Protein AF-A0A924DCI3-F1 (afdb_monomer)

Solvent-accessible surface area (backbone atoms only — not comparable to full-atom values): 33498 Å² total; per-residue (Å²): 133,86,84,86,83,83,83,83,88,76,88,78,80,83,80,89,73,92,71,81,88,69,87,74,74,76,64,47,74,64,38,63,69,27,63,47,66,72,31,78,42,44,47,69,41,64,34,31,31,53,33,67,40,56,60,89,86,23,34,40,35,36,27,51,72,88,39,81,74,51,72,48,68,64,70,87,66,67,90,47,62,33,75,47,77,46,46,42,59,84,75,65,59,71,73,43,82,44,43,44,34,43,37,34,32,30,62,50,95,73,81,85,78,80,93,88,71,88,57,62,38,85,72,49,68,28,74,35,41,29,30,36,53,42,63,48,88,87,61,80,67,60,44,70,57,44,52,54,84,54,65,47,27,35,39,32,31,42,36,44,33,40,33,28,38,37,20,81,64,27,73,48,74,92,45,69,57,68,39,76,62,38,36,39,43,34,30,37,35,43,32,28,71,40,69,40,81,93,77,45,40,28,39,32,39,21,25,48,72,44,44,34,36,37,47,89,88,43,76,49,74,56,54,78,86,72,43,46,60,55,32,38,34,32,28,32,43,36,40,46,76,79,47,78,52,63,53,70,59,85,38,62,67,45,26,61,48,32,38,89,68,69,55,60,81,86,54,70,76,42,60,94,58,69,46,35,68,68,41,68,53,74,47,73,66,44,74,48,88,51,50,22,48,56,82,94,69,42,53,64,40,67,34,46,33,31,32,70,40,39,30,57,52,96,92,31,61,18,43,33,32,43,32,38,44,72,51,77,47,100,56,67,42,35,52,69,87,29,52,28,36,80,22,35,39,40,39,41,36,42,35,28,34,18,70,88,63,15,37,78,42,34,37,42,35,39,40,36,42,37,28,33,28,65,52,85,57,88,84,58,73,68,94,82,70,83,92,71,91,76,79,88,80,74,86,79,79,90,74,88,82,85,81,86,88,82,86,89,84,81,89,79,84,85,79,82,83,88,89,80,84,83,85,86,86,83,90,80,92,86,84,89,83,89,84,91,84,86,90,88,82,88,82,87,89,81,86,91,82,84,85,87,80,87,81,84,85,90,76,88,89,79,87,89,85,88,83,87,85,82,90,82,87,83,86,87,82,81,87,83,90,82,87,84,84,86,88,84,86,88,86,88,82,90,85,85,89,78,93,74,94,74,84,83,75,82,75,78,77,76,73,77,74,83,70,61,77,31,47,38,25,39,39,39,38,36,42,36,34,57,76,46,79,50,69,116

Foldseek 3Di:
DDDDDDDDDDDDDDDPDDDDDDPPPPQPAFEFPPPAAAAEDEFKGKTWTQLSNADPVKWKWKDKQNHTDDIGRADPPNPGTGIDIDGCPVVVPDFFKIKIKIWMWDFDPPPPDDDDDRDTDTDDMYMHIYGYAFADPPDDQKAQQWADDDAQKKFKKKKKKWKWWQQCQWPQPPPNHIHTAKMKIWMKIWHFHDDDPVVQKTKIKIATQWIWMQHPNDIDTDDSVLGFDIKIFIAGRQGDTPDIDGDPPNCQVQLLQQHPDDRDDRRHGGDPDMDGAFDKDKDWQDFDSGRNDPSVQTDGDIKIKHQHHWGADPNATWTKMKIWDWDWRPDWGDHRNWTFPRWTKTKIKIWTARRVNSDGFKIKIKIKIKGWTLDRDPPNPPPADDDDDDDPPDPDDDDDDDDDDDDDDDDDDDDDDDDDDDDDDDDDDDDDDDDDDDDDDYDDDDDDDDDDDDDDDDDDDDDDDDDDDDDDDDDDDDDDDDDDDDDDDDDDDDDDDDDDDDDDPPPSPPPPDPSDIIMIMMMMIMMMGTDDMDGD

Mean predicted aligned error: 17.13 Å

Secondary structure (DSSP, 8-state):
-----PPPP-----------------PPP----BSPTTEEE-SEEEEEE-GGGS-TT-EEEEEETTEEEEEEPPPS--SS-EEEEEETTTTTPPSEEEEEEEEEEEE-TT--S-SS---EEEEEEEEEEEEE--B-SSS-SEE-------TTEEEEEEEEEEEEE-GGGS--TT--SPEEEEEEEEEEEEEEEEEETTTTEEEEEEEEEEEEEEETTEEEEPPTTTSPPPEEEEE-TT--EEEEEE--TT-HHHHHTT----SS--PPPPPSS-EETT-EEEEEEEE---TTS-GGGPPEEEEEEEEEEEEEETTEEEEEEEEEEEEE-SS-EEETTEEEEEEEEEEEEEEEEETTTTEEEEEEEEEEEEEEE-SPPTT---TT------------------------------------------------------------------PPP---PPP---------------PPP--------------------------------------S-EEEEEEEEEEEEEEEEEE-

Nearest PDB structures (foldseek):
  3vd3-assembly1_D  TM=2.307E-01  e=1.086E-01  Escherichia coli

pLDDT: mean 74.39, std 24.89, range [31.12, 98.44]

Sequence (536 aa):
MRFQNPLPLSCCVVVVSMIAGGASFAQAPFTIQRPRDSATVREKVTIQIPRSSIRPGGFVAFYIDDKFVVAVPPSEDTTKPFVYLWDTKGIGVSEGEHTLRAMLYEPSTGAKGGSGSDFVSESAVSEVKVIVKNKITDGPRSLLLRYRYYEGQNLTYTRNARTVIVGGESKTGPALSDTEINSVRSSLLLGIEDTHPATDVTLVRNKLVSLSLLTGGQEVIYDKSQLSKSMYQELDSRGKVLYEIGGTTGLQEFMQQGLAINNTLELPLLPTTPVSIGQTWRTQAERLDIPGVPPALQPRITMESKFEGLEWEGNYKTAKVRQTYSGDLPKEVLYSGMNITTPKLKFERILYIGYETGRLVKTVRTLTVAGQTIDPVPGDNAAGAGASGGGGTGYGNAGNQMGGGGRPGGRGNRGYAPPGGGNNGGGRRGGPPSGYGPPAGGGGGGRQGGPPSGYGPPGGYSPPGGGGGGRQGGPPSGYGPPGGYAPPGASGVSGAGGRGNRGGYGGGGGGSVDTGPRSVTVKATTETFITGVSRR

Radius of gyration: 37.9 Å; Cα contacts (8 Å, |Δi|>4): 975; chains: 1; bounding box: 126×107×112 Å

Structure (mmCIF, N/CA/C/O backbone):
data_AF-A0A924DCI3-F1
#
_entry.id   AF-A0A924DCI3-F1
#
loop_
_atom_site.group_PDB
_atom_site.id
_atom_site.type_symbol
_atom_site.label_atom_id
_atom_site.label_alt_id
_atom_site.label_comp_id
_atom_site.label_asym_id
_atom_site.label_entity_id
_atom_site.label_seq_id
_atom_site.pdbx_PDB_ins_code
_atom_site.Cartn_x
_atom_site.Cartn_y
_atom_site.Cartn_z
_atom_site.occupancy
_atom_site.B_iso_or_equiv
_atom_site.auth_seq_id
_atom_site.auth_comp_id
_atom_site.auth_asym_id
_atom_site.auth_atom_id
_atom_site.pdbx_PDB_model_num
ATOM 1 N N . MET A 1 1 ? -70.301 2.867 25.623 1.00 40.28 1 MET A N 1
ATOM 2 C CA . MET A 1 1 ? -69.163 1.984 25.962 1.00 40.28 1 MET A CA 1
ATOM 3 C C . MET A 1 1 ? -67.930 2.891 25.970 1.00 40.28 1 MET A C 1
ATOM 5 O O . MET A 1 1 ? -67.567 3.350 24.904 1.00 40.28 1 MET A O 1
ATOM 9 N N . ARG A 1 2 ? -67.358 3.389 27.078 1.00 36.94 2 ARG A N 1
ATOM 10 C CA . ARG A 1 2 ? -67.233 2.868 28.457 1.00 36.94 2 ARG A CA 1
ATOM 11 C C . ARG A 1 2 ? -66.703 1.435 28.488 1.00 36.94 2 ARG A C 1
ATOM 13 O O . ARG A 1 2 ? -67.503 0.523 28.344 1.00 36.94 2 ARG A O 1
ATOM 20 N N . PHE A 1 3 ? -65.393 1.288 28.692 1.00 38.22 3 PHE A N 1
ATOM 21 C CA . PHE A 1 3 ? -64.841 0.923 30.004 1.00 38.22 3 PHE A CA 1
ATOM 22 C C . PHE A 1 3 ? -63.538 1.700 30.261 1.00 38.22 3 PHE A C 1
ATOM 24 O O . PHE A 1 3 ? -62.675 1.776 29.393 1.00 38.22 3 PHE A O 1
ATOM 31 N N . GLN A 1 4 ? -63.431 2.313 31.441 1.00 40.41 4 GLN A N 1
ATOM 32 C CA . GLN A 1 4 ? -62.168 2.783 32.014 1.00 40.41 4 GLN A CA 1
ATOM 33 C C . GLN A 1 4 ? -61.628 1.646 32.886 1.00 40.41 4 GLN A C 1
ATOM 35 O O . GLN A 1 4 ? -62.420 1.056 33.618 1.00 40.41 4 GLN A O 1
ATOM 40 N N . ASN A 1 5 ? -60.319 1.386 32.865 1.00 39.00 5 ASN A N 1
ATOM 41 C CA . ASN A 1 5 ? -59.660 0.550 33.873 1.00 39.00 5 ASN A CA 1
ATOM 42 C C . ASN A 1 5 ? -58.677 1.408 34.694 1.00 39.00 5 ASN A C 1
ATOM 44 O O . ASN A 1 5 ? -58.000 2.258 34.109 1.00 39.00 5 ASN A O 1
ATOM 48 N N . PRO A 1 6 ? -58.626 1.241 36.029 1.00 48.72 6 PRO A N 1
ATOM 49 C CA . PRO A 1 6 ? -57.891 2.134 36.921 1.00 48.72 6 PRO A CA 1
ATOM 50 C C . PRO A 1 6 ? -56.417 1.746 37.120 1.00 48.72 6 PRO A C 1
ATOM 52 O O . PRO A 1 6 ? -55.993 0.619 36.872 1.00 48.72 6 PRO A O 1
ATOM 55 N N . LEU A 1 7 ? -55.663 2.714 37.641 1.00 37.56 7 LEU A N 1
ATOM 56 C CA . LEU A 1 7 ? -54.307 2.571 38.177 1.00 37.56 7 LEU A CA 1
ATOM 57 C C . LEU A 1 7 ? -54.272 1.656 39.417 1.00 37.56 7 LEU A C 1
ATOM 59 O O . LEU A 1 7 ? -55.201 1.707 40.225 1.00 37.56 7 LEU A O 1
ATOM 63 N N . PRO A 1 8 ? -53.136 1.000 39.698 1.00 46.50 8 PRO A N 1
ATOM 64 C CA . PRO A 1 8 ? -52.635 0.853 41.055 1.00 46.50 8 PRO A CA 1
ATOM 65 C C . PRO A 1 8 ? -51.700 2.026 41.403 1.00 46.50 8 PRO A C 1
ATOM 67 O O . PRO A 1 8 ? -50.709 2.278 40.715 1.00 46.50 8 PRO A O 1
ATOM 70 N N . LEU A 1 9 ? -51.997 2.741 42.494 1.00 39.50 9 LEU A N 1
ATOM 71 C CA . LEU A 1 9 ? -51.027 3.638 43.131 1.00 39.50 9 LEU A CA 1
ATOM 72 C C . LEU A 1 9 ? -49.833 2.812 43.628 1.00 39.50 9 LEU A C 1
ATOM 74 O O . LEU A 1 9 ? -50.026 1.817 44.324 1.00 39.50 9 LEU A O 1
ATOM 78 N N . SER A 1 10 ? -48.612 3.279 43.365 1.00 38.66 10 SER A N 1
ATOM 79 C CA . SER A 1 10 ? -47.417 2.822 44.078 1.00 38.66 10 SER A CA 1
ATOM 80 C C . SER A 1 10 ? -46.869 3.974 44.914 1.00 38.66 10 SER A C 1
ATOM 82 O O . SER A 1 10 ? -46.458 5.002 44.376 1.00 38.66 10 SER A O 1
ATOM 84 N N . CYS A 1 11 ? -46.884 3.816 46.237 1.00 33.00 11 CYS A N 1
ATOM 85 C CA . CYS A 1 11 ? -46.370 4.813 47.172 1.00 33.00 11 CYS A CA 1
ATOM 86 C C . CYS A 1 11 ? -44.836 4.864 47.123 1.00 33.00 11 CYS A C 1
ATOM 88 O O . CYS A 1 11 ? -44.163 4.054 47.759 1.00 33.00 11 CYS A O 1
ATOM 90 N N . CYS A 1 12 ? -44.269 5.848 46.425 1.00 34.00 12 CYS A N 1
ATOM 91 C CA . CYS A 1 12 ? -42.860 6.194 46.595 1.00 34.00 12 CYS A CA 1
ATOM 92 C C . CYS A 1 12 ? -42.675 6.963 47.910 1.00 34.00 12 CYS A C 1
ATOM 94 O O . CYS A 1 12 ? -43.044 8.132 48.017 1.00 34.00 12 CYS A O 1
ATOM 96 N N . VAL A 1 13 ? -42.088 6.303 48.910 1.00 36.59 13 VAL A N 1
ATOM 97 C CA . VAL A 1 13 ? -41.656 6.946 50.157 1.00 36.59 13 VAL A CA 1
ATOM 98 C C . VAL A 1 13 ? -40.525 7.926 49.843 1.00 36.59 13 VAL A C 1
ATOM 100 O O . VAL A 1 13 ? -39.455 7.525 49.388 1.00 36.59 13 VAL A O 1
ATOM 103 N N . VAL A 1 14 ? -40.748 9.213 50.108 1.00 38.75 14 VAL A N 1
ATOM 104 C CA . VAL A 1 14 ? -39.708 10.243 50.006 1.00 38.75 14 VAL A CA 1
ATOM 105 C C . VAL A 1 14 ? -38.855 10.204 51.274 1.00 38.75 14 VAL A C 1
ATOM 107 O O . VAL A 1 14 ? -39.221 10.777 52.298 1.00 38.75 14 VAL A O 1
ATOM 110 N N . VAL A 1 15 ? -37.701 9.539 51.206 1.00 40.12 15 VAL A N 1
ATOM 111 C CA . VAL A 1 15 ? -36.669 9.644 52.245 1.00 40.12 15 VAL A CA 1
ATOM 112 C C . VAL A 1 15 ? -35.813 10.876 51.956 1.00 40.12 15 VAL A C 1
ATOM 114 O O . VAL A 1 15 ? -34.951 10.860 51.079 1.00 40.12 15 VAL A O 1
ATOM 117 N N . VAL A 1 16 ? -36.044 11.958 52.704 1.00 46.06 16 VAL A N 1
ATOM 118 C CA . VAL A 1 16 ? -35.168 13.139 52.689 1.00 46.06 16 VAL A CA 1
ATOM 119 C C . VAL A 1 16 ? -33.927 12.847 53.536 1.00 46.06 16 VAL A C 1
ATOM 121 O O . VAL A 1 16 ? -33.878 13.165 54.721 1.00 46.06 16 VAL A O 1
ATOM 124 N N . SER A 1 17 ? -32.904 12.248 52.927 1.00 39.88 17 SER A N 1
ATOM 125 C CA . SER A 1 17 ? -31.564 12.181 53.519 1.00 39.88 17 SER A CA 1
ATOM 126 C C . SER A 1 17 ? -30.714 13.344 53.017 1.00 39.88 17 SER A C 1
ATOM 128 O O . SER A 1 17 ? -30.198 13.316 51.901 1.00 39.88 17 SER A O 1
ATOM 130 N N . MET A 1 18 ? -30.534 14.362 53.862 1.00 44.84 18 MET A N 1
ATOM 131 C CA . MET A 1 18 ? -29.472 15.349 53.669 1.00 44.84 18 MET A CA 1
ATOM 132 C C . MET A 1 18 ? -28.115 14.655 53.829 1.00 44.84 18 MET A C 1
ATOM 134 O O . MET A 1 18 ? -27.732 14.291 54.938 1.00 44.84 18 MET A O 1
ATOM 138 N N . ILE A 1 19 ? -27.379 14.493 52.730 1.00 41.97 19 ILE A N 1
ATOM 139 C CA . ILE A 1 19 ? -25.964 14.112 52.752 1.00 41.97 19 ILE A CA 1
ATOM 140 C C . ILE A 1 19 ? -25.157 15.316 52.269 1.00 41.97 19 ILE A C 1
ATOM 142 O O . ILE A 1 19 ? -25.513 15.966 51.286 1.00 41.97 19 ILE A O 1
ATOM 146 N N . ALA A 1 20 ? -24.098 15.641 53.012 1.00 41.41 20 ALA A N 1
ATOM 147 C CA . ALA A 1 20 ? -23.274 16.818 52.780 1.00 41.41 20 ALA A CA 1
ATOM 148 C C . ALA A 1 20 ? -22.681 16.841 51.362 1.00 41.41 20 ALA A C 1
ATOM 150 O O . ALA A 1 20 ? -22.277 15.810 50.822 1.00 41.41 20 ALA A O 1
ATOM 151 N N . GLY A 1 21 ? -22.598 18.042 50.784 1.00 40.59 21 GLY A N 1
ATOM 152 C CA . GLY A 1 21 ? -22.100 18.272 49.431 1.00 40.59 21 GLY A CA 1
ATOM 153 C C . GLY A 1 21 ? -20.605 17.998 49.277 1.00 40.59 21 GLY A C 1
ATOM 154 O O . GLY A 1 21 ? -19.803 18.926 49.219 1.00 40.59 21 GLY A O 1
ATOM 155 N N . GLY A 1 22 ? -20.235 16.728 49.130 1.00 41.75 22 GLY A N 1
ATOM 156 C CA . GLY A 1 22 ? -19.041 16.365 48.380 1.00 41.75 22 GLY A CA 1
ATOM 157 C C . GLY A 1 22 ? -19.293 16.656 46.903 1.00 41.75 22 GLY A C 1
ATOM 158 O O . GLY A 1 22 ? -20.261 16.147 46.333 1.00 41.75 22 GLY A O 1
ATOM 159 N N . ALA A 1 23 ? -18.440 17.471 46.278 1.00 37.91 23 ALA A N 1
ATOM 160 C CA . ALA A 1 23 ? -18.487 17.712 44.840 1.00 37.91 23 ALA A CA 1
ATOM 161 C C . ALA A 1 23 ? -18.165 16.407 44.096 1.00 37.91 23 ALA A C 1
ATOM 163 O O . ALA A 1 23 ? -17.012 16.097 43.799 1.00 37.91 23 ALA A O 1
ATOM 164 N N . SER A 1 24 ? -19.21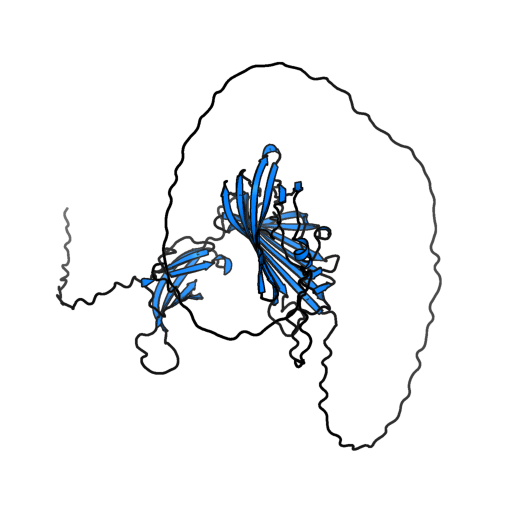0 15.629 43.820 1.00 41.94 24 SER A N 1
ATOM 165 C CA . SER A 1 24 ? -19.141 14.444 42.978 1.00 41.94 24 SER A CA 1
ATOM 166 C C . SER A 1 24 ? -18.879 14.913 41.553 1.00 41.94 24 SER A C 1
ATOM 168 O O . SER A 1 24 ? -19.813 15.175 40.795 1.00 41.94 24 SER A O 1
ATOM 170 N N . PHE A 1 25 ? -17.602 15.056 41.191 1.00 44.62 25 PHE A N 1
ATOM 171 C CA . PHE A 1 25 ? -17.202 15.149 39.794 1.00 44.62 25 PHE A CA 1
ATOM 172 C C . PHE A 1 25 ? -17.766 13.915 39.097 1.00 44.62 25 PHE A C 1
ATOM 174 O O . PHE A 1 25 ? -17.316 12.799 39.356 1.00 44.62 25 PHE A O 1
ATOM 181 N N . ALA A 1 26 ? -18.795 14.110 38.272 1.00 53.38 26 ALA A N 1
ATOM 182 C CA . ALA A 1 26 ? -19.454 13.024 37.569 1.00 53.38 26 ALA A CA 1
ATOM 183 C C . ALA A 1 26 ? -18.448 12.389 36.599 1.00 53.38 26 ALA A C 1
ATOM 185 O O . ALA A 1 26 ? -18.225 12.898 35.498 1.00 53.38 26 ALA A O 1
ATOM 186 N N . GLN A 1 27 ? -17.801 11.302 37.036 1.00 67.88 27 GLN A N 1
ATOM 187 C CA . GLN A 1 27 ? -16.915 10.500 36.199 1.00 67.88 27 GLN A CA 1
ATOM 188 C C . GLN A 1 27 ? -17.752 10.038 35.003 1.00 67.88 27 GLN A C 1
ATOM 190 O O . GLN A 1 27 ? -18.796 9.407 35.177 1.00 67.88 27 GLN A O 1
ATOM 195 N N . ALA A 1 28 ? -17.344 10.422 33.791 1.00 79.94 28 ALA A N 1
ATOM 196 C CA . ALA A 1 28 ? -18.088 10.056 32.592 1.00 79.94 28 ALA A CA 1
ATOM 197 C C . ALA A 1 28 ? -18.168 8.521 32.499 1.00 79.94 28 ALA A C 1
ATOM 199 O O . ALA A 1 28 ? -17.181 7.855 32.824 1.00 79.94 28 ALA A O 1
ATOM 200 N N . PRO A 1 29 ? -19.300 7.942 32.066 1.00 91.19 29 PRO A N 1
ATOM 201 C CA . PRO A 1 29 ? -19.447 6.494 32.023 1.00 91.19 29 PRO A CA 1
ATOM 202 C C . PRO A 1 29 ? -18.441 5.889 31.038 1.00 91.19 29 PRO A C 1
ATOM 204 O O . PRO A 1 29 ? -18.318 6.357 29.900 1.00 91.19 29 PRO A O 1
ATOM 207 N N . PHE A 1 30 ? -17.730 4.844 31.468 1.00 95.94 30 PHE A N 1
ATOM 208 C CA . PHE A 1 30 ? -16.805 4.100 30.614 1.00 95.94 30 PHE A CA 1
ATOM 209 C C . PHE A 1 30 ? -17.591 3.425 29.487 1.00 95.94 30 PHE A C 1
ATOM 211 O O . PHE A 1 30 ? -18.294 2.441 29.696 1.00 95.94 30 PHE A O 1
ATOM 218 N N . THR A 1 31 ? -17.536 4.028 28.301 1.00 97.12 31 THR A N 1
ATOM 219 C CA . THR A 1 31 ? -18.378 3.674 27.156 1.00 97.12 31 THR A CA 1
ATOM 220 C C . THR A 1 31 ? -17.619 3.857 25.849 1.00 97.12 31 THR A C 1
ATOM 222 O O . THR A 1 31 ? -16.921 4.854 25.659 1.00 97.12 31 THR A O 1
ATOM 225 N N . ILE A 1 32 ? -17.783 2.919 24.918 1.00 97.75 32 ILE A N 1
ATOM 226 C CA . ILE A 1 32 ? -17.347 3.085 23.531 1.00 97.75 32 ILE A CA 1
ATOM 227 C C . ILE A 1 32 ? -18.302 4.082 22.855 1.00 97.75 32 ILE A C 1
ATOM 229 O O . ILE A 1 32 ? -19.457 3.778 22.571 1.00 97.75 32 ILE A O 1
ATOM 233 N N . GLN A 1 33 ? -17.827 5.304 22.603 1.00 96.94 33 GLN A N 1
ATOM 234 C CA . GLN A 1 33 ? -18.588 6.350 21.906 1.00 96.94 33 GLN A CA 1
ATOM 235 C C . GLN A 1 33 ? -18.557 6.185 20.384 1.00 96.94 33 GLN A C 1
ATOM 237 O O . GLN A 1 33 ? -19.488 6.598 19.683 1.00 96.94 33 GLN A O 1
ATOM 242 N N . ARG A 1 34 ? -17.453 5.636 19.866 1.00 97.00 34 ARG A N 1
ATOM 243 C CA . ARG A 1 34 ? -17.265 5.261 18.460 1.00 97.00 34 ARG A CA 1
ATOM 244 C C . ARG A 1 34 ? -16.433 3.977 18.393 1.00 97.00 34 ARG A C 1
ATOM 246 O O . ARG A 1 34 ? -15.506 3.875 19.193 1.00 97.00 34 ARG A O 1
ATOM 253 N N . PRO A 1 35 ? -16.687 3.062 17.441 1.00 97.88 35 PRO A N 1
ATOM 254 C CA . PRO A 1 35 ? -17.881 3.010 16.589 1.00 97.88 35 PRO A CA 1
ATOM 255 C C . PRO A 1 35 ? -19.168 2.899 17.428 1.00 97.88 35 PRO A C 1
ATOM 257 O O . PRO A 1 35 ? -19.118 2.537 18.598 1.00 97.88 35 PRO A O 1
ATOM 260 N N . ARG A 1 36 ? -20.313 3.297 16.861 1.00 97.25 36 ARG A N 1
ATOM 261 C CA . ARG A 1 36 ? -21.614 3.057 17.511 1.00 97.25 36 ARG A CA 1
ATOM 262 C C . ARG A 1 36 ? -21.983 1.583 17.375 1.00 97.25 36 ARG A C 1
ATOM 264 O O . ARG A 1 36 ? -21.510 0.927 16.448 1.00 97.25 36 ARG A O 1
ATOM 271 N N . ASP A 1 37 ? -22.874 1.110 18.238 1.00 97.25 37 ASP A N 1
ATOM 272 C CA . ASP A 1 37 ? -23.479 -0.205 18.061 1.00 97.25 37 ASP A CA 1
ATOM 273 C C . ASP A 1 37 ? -24.143 -0.347 16.679 1.00 97.25 37 ASP A C 1
ATOM 275 O O . ASP A 1 37 ? -24.689 0.615 16.124 1.00 97.25 37 ASP A O 1
ATOM 279 N N . SER A 1 38 ? -24.025 -1.544 16.109 1.00 97.06 38 SER A N 1
ATOM 280 C CA . SER A 1 38 ? -24.451 -1.925 14.761 1.00 97.06 38 SER A CA 1
ATOM 281 C C . SER A 1 38 ? -23.833 -1.093 13.617 1.00 97.06 38 SER A C 1
ATOM 283 O O . SER A 1 38 ? -24.287 -1.164 12.471 1.00 97.06 38 SER A O 1
ATOM 285 N N . ALA A 1 39 ? -22.778 -0.305 13.870 1.00 97.75 39 ALA A N 1
ATOM 286 C CA . ALA A 1 39 ? -22.142 0.507 12.832 1.00 97.75 39 ALA A CA 1
ATOM 287 C C . ALA A 1 39 ? -21.399 -0.355 11.799 1.00 97.75 39 ALA A C 1
ATOM 289 O O . ALA A 1 39 ? -20.647 -1.264 12.143 1.00 97.75 39 ALA A O 1
ATOM 290 N N . THR A 1 40 ? -21.537 -0.011 10.515 1.00 96.81 40 THR A N 1
ATOM 291 C CA . THR A 1 40 ? -20.661 -0.559 9.470 1.00 96.81 40 THR A CA 1
ATOM 292 C C . THR A 1 40 ? -19.286 0.104 9.547 1.00 96.81 40 THR A C 1
ATOM 294 O O . THR A 1 40 ? -19.186 1.331 9.500 1.00 96.81 40 THR A O 1
ATOM 297 N N . VAL A 1 41 ? -18.232 -0.704 9.644 1.00 96.62 41 VAL A N 1
ATOM 298 C CA . VAL A 1 41 ? -16.837 -0.268 9.791 1.00 96.62 41 VAL A CA 1
ATOM 299 C C . VAL A 1 41 ? -15.937 -0.956 8.762 1.00 96.62 41 VAL A C 1
ATOM 301 O O . VAL A 1 41 ? -16.302 -1.975 8.179 1.00 96.62 41 VAL A O 1
ATOM 304 N N . ARG A 1 42 ? -14.763 -0.379 8.499 1.00 94.94 42 ARG A N 1
ATOM 305 C CA . ARG A 1 42 ? -13.795 -0.882 7.514 1.00 94.94 42 ARG A CA 1
ATOM 306 C C . ARG A 1 42 ? -12.410 -0.307 7.769 1.00 94.94 42 ARG A C 1
ATOM 308 O O . ARG A 1 42 ? -12.285 0.724 8.429 1.00 94.94 42 ARG A O 1
ATOM 315 N N . GLU A 1 43 ? -11.408 -0.916 7.151 1.00 93.69 43 GLU A N 1
ATOM 316 C CA . GLU A 1 43 ? -10.017 -0.480 7.130 1.00 93.69 43 GLU A CA 1
ATOM 317 C C . GLU A 1 43 ? -9.501 -0.193 8.549 1.00 93.69 43 GLU A C 1
ATOM 319 O O . GLU A 1 43 ? -9.334 -1.122 9.340 1.00 93.69 43 GLU A O 1
ATOM 324 N N . LYS A 1 44 ? -9.297 1.086 8.883 1.00 94.00 44 LYS A N 1
ATOM 325 C CA . LYS A 1 44 ? -8.812 1.564 10.175 1.00 94.00 44 LYS A CA 1
ATOM 326 C C . LYS A 1 44 ? -9.948 2.238 10.939 1.00 94.00 44 LYS A C 1
ATOM 328 O O . LYS A 1 44 ? -10.427 3.303 10.553 1.00 94.00 44 LYS A O 1
ATOM 333 N N . VAL A 1 45 ? -10.361 1.611 12.034 1.00 95.44 45 VAL A N 1
ATOM 334 C CA . VAL A 1 45 ? -11.517 1.989 12.846 1.00 95.44 45 VAL A CA 1
ATOM 335 C C . VAL A 1 45 ? -11.043 2.736 14.086 1.00 95.44 45 VAL A C 1
ATOM 337 O O . VAL A 1 45 ? -10.341 2.186 14.933 1.00 95.44 45 VAL A O 1
ATOM 340 N N . THR A 1 46 ? -11.431 4.004 14.199 1.00 96.56 46 THR A N 1
ATOM 341 C CA . THR A 1 46 ? -11.134 4.831 15.373 1.00 96.56 46 THR A CA 1
ATOM 342 C C . THR A 1 46 ? -12.101 4.494 16.503 1.00 96.56 46 THR A C 1
ATOM 344 O O . THR A 1 46 ? -13.268 4.892 16.467 1.00 96.56 46 THR A O 1
ATOM 347 N N . ILE A 1 47 ? -11.602 3.795 17.516 1.00 97.25 47 ILE A N 1
ATOM 348 C CA . ILE A 1 47 ? -12.337 3.474 18.735 1.00 97.25 47 ILE A CA 1
ATOM 349 C C . ILE A 1 47 ? -12.128 4.615 19.734 1.00 97.25 47 ILE A C 1
ATOM 351 O O . ILE A 1 47 ? -10.990 5.003 19.992 1.00 97.25 47 ILE A O 1
ATOM 355 N N . GLN A 1 48 ? -13.214 5.189 20.255 1.00 97.25 48 GLN A N 1
ATOM 356 C CA . GLN A 1 48 ? -13.190 6.373 21.123 1.00 97.25 48 GLN A CA 1
ATOM 357 C C . GLN A 1 48 ? -13.904 6.114 22.447 1.00 97.25 48 GLN A C 1
ATOM 359 O O . GLN A 1 48 ? -15.046 5.656 22.448 1.00 97.25 48 GLN A O 1
ATOM 364 N N . ILE A 1 49 ? -13.253 6.464 23.557 1.00 96.88 49 ILE A N 1
ATOM 365 C CA . ILE A 1 49 ? -13.776 6.338 24.927 1.00 96.88 49 ILE A CA 1
ATOM 366 C C . ILE A 1 49 ? -13.564 7.679 25.663 1.00 96.88 49 ILE A C 1
ATOM 368 O O . ILE A 1 49 ? -12.528 8.323 25.453 1.00 96.88 49 ILE A O 1
ATOM 372 N N . PRO A 1 50 ? -14.491 8.142 26.531 1.00 95.94 50 PRO A N 1
ATOM 373 C CA . PRO A 1 50 ? -14.307 9.370 27.300 1.00 95.94 50 PRO A CA 1
ATOM 374 C C . PRO A 1 50 ? -13.042 9.293 28.156 1.00 95.94 50 PRO A C 1
ATOM 376 O O . PRO A 1 50 ? -12.923 8.437 29.029 1.00 95.94 50 PRO A O 1
ATOM 379 N N . ARG A 1 51 ? -12.091 10.207 27.956 1.00 93.81 51 ARG A N 1
ATOM 380 C CA . ARG A 1 51 ? -10.812 10.188 28.685 1.00 93.81 51 ARG A CA 1
ATOM 381 C C . ARG A 1 51 ? -10.965 10.403 30.191 1.00 93.81 51 ARG A C 1
ATOM 383 O O . ARG A 1 51 ? -10.158 9.880 30.955 1.00 93.81 51 ARG A O 1
ATOM 390 N N . SER A 1 52 ? -12.021 11.104 30.603 1.00 92.12 52 SER A N 1
ATOM 391 C CA . SER A 1 52 ? -12.435 11.284 31.999 1.00 92.12 52 SER A CA 1
ATOM 392 C C . SER A 1 52 ? -13.047 10.034 32.642 1.00 92.12 52 SER A C 1
ATOM 394 O O . SER A 1 52 ? -13.230 10.029 33.853 1.00 92.12 52 SER A O 1
ATOM 396 N N . SER A 1 53 ? -13.349 8.979 31.873 1.00 93.00 53 SER A N 1
ATOM 397 C CA . SER A 1 53 ? -13.806 7.694 32.425 1.00 93.00 53 SER A CA 1
ATOM 398 C C . SER A 1 53 ? -12.664 6.802 32.930 1.00 93.00 53 SER A C 1
ATOM 400 O O . SER A 1 53 ? -12.934 5.867 33.672 1.00 93.00 53 SER A O 1
ATOM 402 N N . ILE A 1 54 ? -11.408 7.114 32.573 1.00 92.88 54 ILE A N 1
ATOM 403 C CA . ILE A 1 54 ? -10.209 6.302 32.842 1.00 92.88 54 ILE A CA 1
ATOM 404 C C . ILE A 1 54 ? -9.304 7.043 33.839 1.00 92.88 54 ILE A C 1
ATOM 406 O O . ILE A 1 54 ? -8.772 8.115 33.518 1.00 92.88 54 ILE A O 1
ATOM 410 N N . ARG A 1 55 ? -9.096 6.492 35.039 1.00 89.56 55 ARG A N 1
ATOM 411 C CA . ARG A 1 55 ? -8.236 7.106 36.068 1.00 89.56 55 ARG A CA 1
ATOM 412 C C . ARG A 1 55 ? -6.739 7.014 35.717 1.00 89.56 55 ARG A C 1
ATOM 414 O O . ARG A 1 55 ? -6.338 6.167 34.916 1.00 89.56 55 ARG A O 1
ATOM 421 N N . PRO A 1 56 ? -5.882 7.878 36.298 1.00 88.12 56 PRO A N 1
ATOM 422 C CA . PRO A 1 56 ? -4.428 7.735 36.199 1.00 88.12 56 PRO A CA 1
ATOM 423 C C . PRO A 1 56 ? -3.962 6.341 36.646 1.00 88.12 56 PRO A C 1
ATOM 425 O O . PRO A 1 56 ? -4.488 5.794 37.612 1.00 88.12 56 PRO A O 1
ATOM 428 N N . GLY A 1 57 ? -2.996 5.764 35.929 1.00 87.69 57 GLY A N 1
ATOM 429 C CA . GLY A 1 57 ? -2.528 4.389 36.149 1.00 87.69 57 GLY A CA 1
ATOM 430 C C . GLY A 1 57 ? -3.443 3.291 35.585 1.00 87.69 57 GLY A C 1
ATOM 431 O O . GLY A 1 57 ? -3.029 2.138 35.539 1.00 87.69 57 GLY A O 1
ATOM 432 N N . GLY A 1 58 ? -4.656 3.623 35.128 1.00 91.62 58 GLY A N 1
ATOM 433 C CA . GLY A 1 58 ? -5.525 2.681 34.425 1.00 91.62 58 GLY A CA 1
ATOM 434 C C . GLY A 1 58 ? -5.136 2.481 32.958 1.00 91.62 58 GLY A C 1
ATOM 435 O O . GLY A 1 58 ? -4.519 3.350 32.338 1.00 91.62 58 GLY A O 1
ATOM 436 N N . PHE A 1 59 ? -5.536 1.350 32.382 1.00 95.44 59 PHE A N 1
ATOM 437 C CA . PHE A 1 59 ? -5.377 1.038 30.960 1.00 95.44 59 PHE A CA 1
ATOM 438 C C . PHE A 1 59 ? -6.621 0.340 30.404 1.00 95.44 59 PHE A C 1
ATOM 440 O O . PHE A 1 59 ? -7.430 -0.213 31.149 1.00 95.44 59 PHE A O 1
ATOM 447 N N . VAL A 1 60 ? -6.777 0.361 29.079 1.00 97.50 60 VAL A N 1
ATOM 448 C CA . VAL A 1 60 ? -7.903 -0.289 28.399 1.00 97.50 60 VAL A CA 1
ATOM 449 C C . VAL A 1 60 ? -7.400 -1.472 27.586 1.00 97.50 60 VAL A C 1
ATOM 451 O O . VAL A 1 60 ? -6.546 -1.312 26.712 1.00 97.50 60 VAL A O 1
ATOM 454 N N . ALA A 1 61 ? -7.948 -2.652 27.861 1.00 97.94 61 ALA A N 1
ATOM 455 C CA . ALA A 1 61 ? -7.803 -3.833 27.024 1.00 97.94 61 ALA A CA 1
ATOM 456 C C . ALA A 1 61 ? -8.928 -3.888 25.985 1.00 97.94 61 ALA A C 1
ATOM 458 O O . ALA A 1 61 ? -10.094 -3.649 26.306 1.00 97.94 61 ALA A O 1
ATOM 459 N N . PHE A 1 62 ? -8.581 -4.233 24.749 1.00 97.50 62 PHE A N 1
ATOM 460 C CA . PHE A 1 62 ? -9.526 -4.434 23.658 1.00 97.50 62 PHE A CA 1
ATOM 461 C C . PHE A 1 62 ? -9.590 -5.904 23.260 1.00 97.50 62 PHE A C 1
ATOM 463 O O . PHE A 1 62 ? -8.562 -6.564 23.088 1.00 97.50 62 PHE A O 1
ATOM 470 N N . TYR A 1 63 ? -10.817 -6.379 23.073 1.00 97.12 63 TYR A N 1
ATOM 471 C CA . TYR A 1 63 ? -11.152 -7.717 22.614 1.00 97.12 63 TYR A CA 1
ATOM 472 C C . TYR A 1 63 ? -12.031 -7.623 21.361 1.00 97.12 63 TYR A C 1
ATOM 474 O O . TYR A 1 63 ? -12.905 -6.756 21.279 1.00 97.12 63 TYR A O 1
ATOM 482 N N . ILE A 1 64 ? -11.811 -8.525 20.406 1.00 95.81 64 ILE A N 1
ATOM 483 C CA . ILE A 1 64 ? -12.663 -8.721 19.225 1.00 95.81 64 ILE A CA 1
ATOM 484 C C . ILE A 1 64 ? -13.103 -10.180 19.231 1.00 95.81 64 ILE A C 1
ATOM 486 O O . ILE A 1 64 ? -12.249 -11.066 19.229 1.00 95.81 64 ILE A O 1
ATOM 490 N N . ASP A 1 65 ? -14.411 -10.429 19.260 1.00 96.19 65 ASP A N 1
ATOM 491 C CA . ASP A 1 65 ? -14.999 -11.777 19.349 1.00 96.19 65 ASP A CA 1
ATOM 492 C C . ASP A 1 65 ? -14.347 -12.609 20.473 1.00 96.19 65 ASP A C 1
ATOM 494 O O . ASP A 1 65 ? -13.784 -13.683 20.247 1.00 96.19 65 ASP A O 1
ATOM 498 N N . ASP A 1 66 ? -14.324 -12.027 21.676 1.00 95.81 66 ASP A N 1
ATOM 499 C CA . ASP A 1 66 ? -13.671 -12.535 22.894 1.00 95.81 66 ASP A CA 1
ATOM 500 C C . ASP A 1 66 ? -12.141 -12.730 22.835 1.00 95.81 66 ASP A C 1
ATOM 502 O O . ASP A 1 66 ? -11.517 -13.006 23.861 1.00 95.81 66 ASP A O 1
ATOM 506 N N . LYS A 1 67 ? -11.488 -12.514 21.688 1.00 95.56 67 LYS A N 1
ATOM 507 C CA . LYS A 1 67 ? -10.028 -12.624 21.552 1.00 95.56 67 LYS A CA 1
ATOM 508 C C . LYS A 1 67 ? -9.354 -11.323 21.955 1.00 95.56 67 LYS A C 1
ATOM 510 O O . LYS A 1 67 ? -9.662 -10.267 21.407 1.00 95.56 67 LYS A O 1
ATOM 515 N N . PHE A 1 68 ? -8.403 -11.408 22.883 1.00 95.56 68 PHE A N 1
ATOM 516 C CA . PHE A 1 68 ? -7.558 -10.278 23.264 1.00 95.56 68 PHE A CA 1
ATOM 517 C C . PHE A 1 68 ? -6.747 -9.770 22.064 1.00 95.56 68 PHE A C 1
ATOM 519 O O . PHE A 1 68 ? -6.133 -10.559 21.345 1.00 95.56 68 PHE A O 1
ATOM 526 N N . VAL A 1 69 ? -6.731 -8.450 21.876 1.00 94.31 69 VAL A N 1
ATOM 527 C CA . VAL A 1 69 ? -6.020 -7.778 20.779 1.00 94.31 69 VAL A CA 1
ATOM 528 C C . VAL A 1 69 ? -4.830 -6.992 21.310 1.00 94.31 69 VAL A C 1
ATOM 530 O O . VAL A 1 69 ? -3.714 -7.135 20.819 1.00 94.31 69 VAL A O 1
ATOM 533 N N . VAL A 1 70 ? -5.079 -6.119 22.288 1.00 96.25 70 VAL A N 1
ATOM 534 C CA . VAL A 1 70 ? -4.087 -5.189 22.831 1.00 96.25 70 VAL A CA 1
ATOM 535 C C . VAL A 1 70 ? -4.565 -4.624 24.169 1.00 96.25 70 VAL A C 1
ATOM 537 O O . VAL A 1 70 ? -5.768 -4.495 24.398 1.00 96.25 70 VAL A O 1
ATOM 540 N N . ALA A 1 71 ? -3.627 -4.225 25.025 1.00 96.31 71 ALA A N 1
ATOM 541 C CA . ALA A 1 71 ? -3.871 -3.354 26.171 1.00 96.31 71 ALA A CA 1
ATOM 542 C C . ALA A 1 71 ? -3.072 -2.060 25.985 1.00 96.31 71 ALA A C 1
ATOM 544 O O . ALA A 1 71 ? -1.883 -2.114 25.671 1.00 96.31 71 ALA A O 1
ATOM 545 N N . VAL A 1 72 ? -3.722 -0.902 26.128 1.00 96.12 72 VAL A N 1
ATOM 546 C CA . VAL A 1 72 ? -3.112 0.409 25.859 1.00 96.12 72 VAL A CA 1
ATOM 547 C C . VAL A 1 72 ? -3.438 1.380 27.003 1.00 96.12 72 VAL A C 1
ATOM 549 O O . VAL A 1 72 ? -4.618 1.552 27.329 1.00 96.12 72 VAL A O 1
ATOM 552 N N . PRO A 1 73 ? -2.434 2.028 27.627 1.00 94.12 73 PRO A N 1
ATOM 553 C CA . PRO A 1 73 ? -2.673 3.107 28.579 1.00 94.12 73 PRO A CA 1
ATOM 554 C C . PRO A 1 73 ? -3.161 4.371 27.848 1.00 94.12 73 PRO A C 1
ATOM 556 O O . PRO A 1 73 ? -2.775 4.615 26.701 1.00 94.12 73 PRO A O 1
ATOM 559 N N . PRO A 1 74 ? -3.999 5.208 28.475 1.00 91.81 74 PRO A N 1
ATOM 560 C CA . PRO A 1 74 ? -4.434 6.455 27.870 1.00 91.81 74 PRO A CA 1
ATOM 561 C C . PRO A 1 74 ? -3.294 7.478 27.810 1.00 91.81 74 PRO A C 1
ATOM 563 O O . PRO A 1 74 ? -2.379 7.464 28.630 1.00 91.81 74 PRO A O 1
ATOM 566 N N . SER A 1 75 ? -3.389 8.433 26.882 1.00 87.88 75 SER A N 1
ATOM 567 C CA . SER A 1 75 ? -2.484 9.584 26.857 1.00 87.88 75 SER A CA 1
ATOM 568 C C . SER A 1 75 ? -2.593 10.428 28.131 1.00 87.88 75 SER A C 1
ATOM 570 O O . SER A 1 75 ? -3.663 10.537 28.745 1.00 87.88 75 SER A O 1
ATOM 572 N N . GLU A 1 76 ? -1.493 11.092 28.488 1.00 83.81 76 GLU A N 1
ATOM 573 C CA . GLU A 1 76 ? -1.457 12.088 29.568 1.00 83.81 76 GLU A CA 1
ATOM 574 C C . GLU A 1 76 ? -2.331 13.311 29.259 1.00 83.81 76 GLU A C 1
ATOM 576 O O . GLU A 1 76 ? -2.910 13.900 30.168 1.00 83.81 76 GLU A O 1
ATOM 581 N N . ASP A 1 77 ? -2.500 13.652 27.976 1.00 85.69 77 ASP A N 1
ATOM 582 C CA . ASP A 1 77 ? -3.464 14.660 27.536 1.00 85.69 77 ASP A CA 1
ATOM 583 C C . ASP A 1 77 ? -4.894 14.218 27.884 1.00 85.69 77 ASP A C 1
ATOM 585 O O . ASP A 1 77 ? -5.446 13.291 27.282 1.00 85.69 77 ASP A O 1
ATOM 589 N N . THR A 1 78 ? -5.481 14.894 28.873 1.00 83.25 78 THR A N 1
ATOM 590 C CA . THR A 1 78 ? -6.841 14.658 29.370 1.00 83.25 78 THR A CA 1
ATOM 591 C C . THR A 1 78 ? -7.918 15.413 28.589 1.00 83.25 78 THR A C 1
ATOM 593 O O . THR A 1 78 ? -9.104 15.148 28.787 1.00 83.25 78 THR A O 1
ATOM 596 N N . THR A 1 79 ? -7.537 16.334 27.693 1.00 86.31 79 THR A N 1
ATOM 597 C CA . THR A 1 79 ? -8.474 17.200 26.950 1.00 86.31 79 THR A CA 1
ATOM 598 C C . THR A 1 79 ? -9.111 16.510 25.744 1.00 86.31 79 THR A C 1
ATOM 600 O O . THR A 1 79 ? -10.146 16.951 25.242 1.00 86.31 79 THR A O 1
ATOM 603 N N . LYS A 1 80 ? -8.504 15.415 25.276 1.00 89.88 80 LYS A N 1
ATOM 604 C CA . LYS A 1 80 ? -8.951 14.613 24.131 1.00 89.88 80 LYS A CA 1
ATOM 605 C C . LYS A 1 80 ? -9.522 13.277 24.613 1.00 89.88 80 LYS A C 1
ATOM 607 O O . LYS A 1 80 ? -9.074 12.787 25.645 1.00 89.88 80 LYS A O 1
ATOM 612 N N . PRO A 1 81 ? -10.480 12.655 23.897 1.00 93.06 81 PRO A N 1
ATOM 613 C CA . PRO A 1 81 ? -10.916 11.294 24.209 1.00 93.06 81 PRO A CA 1
ATOM 614 C C . PRO A 1 81 ? -9.744 10.310 24.110 1.00 93.06 81 PRO A C 1
ATOM 616 O O . PRO A 1 81 ? -8.798 10.533 23.354 1.00 93.06 81 PRO A O 1
ATOM 619 N N . PHE A 1 82 ? -9.836 9.192 24.828 1.00 95.50 82 PHE A N 1
ATOM 620 C CA . PHE A 1 82 ? -8.941 8.068 24.588 1.00 95.50 82 PHE A CA 1
ATOM 621 C C . PHE A 1 82 ? -9.257 7.473 23.214 1.00 95.50 82 PHE A C 1
ATOM 623 O O . PHE A 1 82 ? -10.428 7.272 22.879 1.00 95.50 82 PHE A O 1
ATOM 630 N N . VAL A 1 83 ? -8.216 7.227 22.417 1.00 96.06 83 VAL A N 1
ATOM 631 C CA . VAL A 1 83 ? -8.333 6.732 21.046 1.00 96.06 83 VAL A CA 1
ATOM 632 C C . VAL A 1 83 ? -7.457 5.502 20.860 1.00 96.06 83 VAL A C 1
ATOM 634 O O . VAL A 1 83 ? -6.247 5.566 21.062 1.00 96.06 83 VAL A O 1
ATOM 637 N N . TYR A 1 84 ? -8.063 4.420 20.379 1.00 95.94 84 TYR A N 1
ATOM 638 C CA . TYR A 1 84 ? -7.356 3.274 19.817 1.00 95.94 84 TYR A CA 1
ATOM 639 C C . TYR A 1 84 ? -7.716 3.133 18.332 1.00 95.94 84 TYR A C 1
ATOM 641 O O . TYR A 1 84 ? -8.855 3.378 17.934 1.00 95.94 84 TYR A O 1
ATOM 649 N N . LEU A 1 85 ? -6.735 2.784 17.497 1.00 95.88 85 LEU A N 1
ATOM 650 C CA . LEU A 1 85 ? -6.919 2.605 16.059 1.00 95.88 85 LEU A CA 1
ATOM 651 C C . LEU A 1 85 ? -6.841 1.116 15.719 1.00 95.88 85 LEU A C 1
ATOM 653 O O . LEU A 1 85 ? -5.755 0.543 15.648 1.00 95.88 85 LEU A O 1
ATOM 657 N N . TRP A 1 86 ? -7.998 0.503 15.497 1.00 95.19 86 TRP A N 1
ATOM 658 C CA . TRP A 1 86 ? -8.101 -0.900 15.119 1.00 95.19 86 TRP A CA 1
ATOM 659 C C . TRP A 1 86 ? -7.986 -1.054 13.599 1.00 95.19 86 TRP A C 1
ATOM 661 O O . TRP A 1 86 ? -8.837 -0.577 12.850 1.00 95.19 86 TRP A O 1
ATOM 671 N N . ASP A 1 87 ? -6.933 -1.724 13.129 1.00 94.69 87 ASP A N 1
ATOM 672 C CA . ASP A 1 87 ? -6.748 -2.047 11.710 1.00 94.69 87 ASP A CA 1
ATOM 673 C C . ASP A 1 87 ? -7.403 -3.398 11.373 1.00 94.69 87 ASP A C 1
ATOM 675 O O . ASP A 1 87 ? -6.796 -4.460 11.516 1.00 94.69 87 ASP A O 1
ATOM 679 N N . THR A 1 88 ? -8.665 -3.353 10.935 1.00 94.19 88 THR A N 1
ATOM 680 C CA . THR A 1 88 ? -9.461 -4.543 10.578 1.00 94.19 88 THR A CA 1
ATOM 681 C C . THR A 1 88 ? -8.828 -5.351 9.444 1.00 94.19 88 THR A C 1
ATOM 683 O O . THR A 1 88 ? -8.939 -6.575 9.427 1.00 94.19 88 THR A O 1
ATOM 686 N N . LYS A 1 89 ? -8.130 -4.691 8.509 1.00 89.69 89 LYS A N 1
ATOM 687 C CA . LYS A 1 89 ? -7.419 -5.369 7.420 1.00 89.69 89 LYS A CA 1
ATOM 688 C C . LYS A 1 89 ? -6.080 -5.926 7.878 1.00 89.69 89 LYS A C 1
ATOM 690 O O . LYS A 1 89 ? -5.763 -7.068 7.560 1.00 89.69 89 LYS A O 1
ATOM 695 N N . GLY A 1 90 ? -5.300 -5.127 8.606 1.00 85.62 90 GLY A N 1
ATOM 696 C CA . GLY A 1 90 ? -3.934 -5.456 9.011 1.00 85.62 90 GLY A CA 1
ATOM 697 C C . GLY A 1 90 ? -3.834 -6.729 9.851 1.00 85.62 90 GLY A C 1
ATOM 698 O O . GLY A 1 90 ? -2.872 -7.475 9.695 1.00 85.62 90 GLY A O 1
ATOM 699 N N . ILE A 1 91 ? -4.847 -7.012 10.679 1.00 84.25 91 ILE A N 1
ATOM 700 C CA . ILE A 1 91 ? -4.926 -8.245 11.485 1.00 84.25 91 ILE A CA 1
ATOM 701 C C . ILE A 1 91 ? -5.798 -9.347 10.852 1.00 84.25 91 ILE A C 1
ATOM 703 O O . ILE A 1 91 ? -6.014 -10.384 11.471 1.00 84.25 91 ILE A O 1
ATOM 707 N N . GLY A 1 92 ? -6.299 -9.144 9.627 1.00 88.00 92 GLY A N 1
ATOM 708 C CA . GLY A 1 92 ? -7.054 -10.156 8.880 1.00 88.00 92 GLY A CA 1
ATOM 709 C C . GLY A 1 92 ? -8.452 -10.468 9.427 1.00 88.00 92 GLY A C 1
ATOM 710 O O . GLY A 1 92 ? -8.874 -11.622 9.366 1.00 88.00 92 GLY A O 1
ATOM 711 N N . VAL A 1 93 ? -9.173 -9.471 9.955 1.00 92.06 93 VAL A N 1
ATOM 712 C CA . VAL A 1 93 ? -10.562 -9.652 10.415 1.00 92.06 93 VAL A CA 1
ATOM 713 C C . VAL A 1 93 ? -11.456 -10.037 9.231 1.00 92.06 93 VAL A C 1
ATOM 715 O O . VAL A 1 93 ? -11.313 -9.504 8.126 1.00 92.06 93 VAL A O 1
ATOM 718 N N . SER A 1 94 ? -12.374 -10.976 9.455 1.00 94.44 94 SER A N 1
ATOM 719 C CA . SER A 1 94 ? -13.370 -11.389 8.465 1.00 94.44 94 SER A CA 1
ATOM 720 C C . SER A 1 94 ? -14.376 -10.277 8.136 1.00 94.44 94 SER A C 1
ATOM 722 O O . SER A 1 94 ? -14.439 -9.239 8.785 1.00 94.44 94 SER A O 1
ATOM 724 N N . GLU A 1 95 ? -15.178 -10.502 7.096 1.00 95.25 95 GLU A N 1
ATOM 725 C CA . GLU A 1 95 ? -16.382 -9.703 6.848 1.00 95.25 95 GLU A CA 1
ATOM 726 C C . GLU A 1 95 ? -17.523 -10.228 7.730 1.00 95.25 95 GLU A C 1
ATOM 728 O O . GLU A 1 95 ? -17.644 -11.445 7.887 1.00 95.25 95 GLU A O 1
ATOM 733 N N . GLY A 1 96 ? -18.407 -9.353 8.213 1.00 96.44 96 GLY A N 1
ATOM 734 C CA . GLY A 1 96 ? -19.595 -9.762 8.973 1.00 96.44 96 GLY A CA 1
ATOM 735 C C . GLY A 1 96 ? -19.795 -8.995 10.276 1.00 96.44 96 GLY A C 1
ATOM 736 O O . GLY A 1 96 ? -19.212 -7.930 10.471 1.00 96.44 96 GLY A O 1
ATOM 737 N N . GLU A 1 97 ? -20.665 -9.518 11.139 1.00 97.88 97 GLU A N 1
ATOM 738 C CA . GLU A 1 97 ? -20.871 -8.995 12.493 1.00 97.88 97 GLU A CA 1
ATOM 739 C C . GLU A 1 97 ? -19.713 -9.415 13.405 1.00 97.88 97 GLU A C 1
ATOM 741 O O . GLU A 1 97 ? -19.318 -10.579 13.409 1.00 97.88 97 GLU A O 1
ATOM 746 N N . HIS A 1 98 ? -19.194 -8.459 14.171 1.00 98.06 98 HIS A N 1
ATOM 747 C CA . HIS A 1 98 ? -18.107 -8.631 15.128 1.00 98.06 98 HIS A CA 1
ATOM 748 C C . HIS A 1 98 ? -18.442 -7.918 16.438 1.00 98.06 98 HIS A C 1
ATOM 750 O O . HIS A 1 98 ? -19.001 -6.815 16.424 1.00 98.06 98 HIS A O 1
ATOM 756 N N . THR A 1 99 ? -18.055 -8.512 17.564 1.00 98.12 99 THR A N 1
ATOM 757 C CA . THR A 1 99 ? -18.222 -7.907 18.891 1.00 98.12 99 THR A CA 1
ATOM 758 C C . THR A 1 99 ? -16.930 -7.212 19.299 1.00 98.12 99 THR A C 1
ATOM 760 O O . THR A 1 99 ? -15.911 -7.868 19.512 1.00 98.12 99 THR A O 1
ATOM 763 N N . LEU A 1 100 ? -16.970 -5.885 19.438 1.00 97.75 100 LEU A N 1
ATOM 764 C CA . LEU A 1 100 ? -15.875 -5.089 19.983 1.00 97.75 100 LEU A CA 1
ATOM 765 C C . LEU A 1 100 ? -16.133 -4.820 21.468 1.00 97.75 100 LEU A C 1
ATOM 767 O O . LEU A 1 100 ? -17.040 -4.060 21.812 1.00 97.75 100 LEU A O 1
ATOM 771 N N . ARG A 1 101 ? -15.287 -5.373 22.341 1.00 98.19 101 ARG A N 1
ATOM 772 C CA . ARG A 1 101 ? -15.341 -5.142 23.789 1.00 98.19 101 ARG A CA 1
ATOM 773 C C . ARG A 1 101 ? -14.105 -4.388 24.272 1.00 98.19 101 ARG A C 1
ATOM 775 O O . ARG A 1 101 ? -12.973 -4.790 24.013 1.00 98.19 101 ARG A O 1
ATOM 782 N N . ALA A 1 102 ? -14.331 -3.306 25.006 1.00 98.06 102 ALA A N 1
ATOM 783 C CA . ALA A 1 102 ? -13.326 -2.576 25.763 1.00 98.06 102 ALA A CA 1
ATOM 784 C C . ALA A 1 102 ? -13.488 -2.893 27.253 1.00 98.06 102 ALA A C 1
ATOM 786 O O . ALA A 1 102 ? -14.600 -2.887 27.779 1.00 98.06 102 ALA A O 1
ATOM 787 N N . MET A 1 103 ? -12.377 -3.147 27.935 1.00 97.94 103 MET A N 1
ATOM 788 C CA . MET A 1 103 ? -12.331 -3.502 29.350 1.00 97.94 103 MET A CA 1
ATOM 789 C C . MET A 1 103 ? -11.322 -2.598 30.054 1.00 97.94 103 MET A C 1
ATOM 791 O O . MET A 1 103 ? -10.160 -2.517 29.652 1.00 97.94 103 MET A O 1
ATOM 795 N N . LEU A 1 104 ? -11.789 -1.875 31.065 1.00 97.00 104 LEU A N 1
ATOM 796 C CA . LEU A 1 104 ? -11.003 -0.945 31.861 1.00 97.00 104 LEU A CA 1
ATOM 797 C C . LEU A 1 104 ? -10.385 -1.680 33.047 1.00 97.00 104 LEU A C 1
ATOM 799 O O . LEU A 1 104 ? -11.108 -2.216 33.885 1.00 97.00 104 LEU A O 1
ATOM 803 N N . TYR A 1 105 ? -9.064 -1.622 33.150 1.00 95.06 105 TYR A N 1
ATOM 804 C CA . TYR A 1 105 ? -8.318 -2.048 34.326 1.00 95.06 105 TYR A CA 1
ATOM 805 C C . TYR A 1 105 ? -7.791 -0.812 35.057 1.00 95.06 105 TYR A C 1
ATOM 807 O O . TYR A 1 105 ? -7.167 0.051 34.439 1.00 95.06 105 TYR A O 1
ATOM 815 N N . GLU A 1 106 ? -8.032 -0.716 36.366 1.00 90.31 106 GLU A N 1
ATOM 816 C CA . GLU A 1 106 ? -7.543 0.380 37.216 1.00 90.31 106 GLU A CA 1
ATOM 817 C C . GLU A 1 106 ? -6.799 -0.153 38.453 1.00 90.31 106 GLU A C 1
ATOM 819 O O . GLU A 1 106 ? -7.124 -1.243 38.936 1.00 90.31 106 GLU A O 1
ATOM 824 N N . PRO A 1 107 ? -5.807 0.588 38.990 1.00 85.81 107 PRO A N 1
ATOM 825 C CA . PRO A 1 107 ? -5.116 0.202 40.218 1.00 85.81 107 PRO A CA 1
ATOM 826 C C . PRO A 1 107 ? -6.101 0.042 41.381 1.00 85.81 107 PRO A C 1
ATOM 828 O O . PRO A 1 107 ? -6.896 0.944 41.661 1.00 85.81 107 PRO A O 1
ATOM 831 N N . SER A 1 108 ? -6.039 -1.093 42.077 1.00 78.25 108 SER A N 1
ATOM 832 C CA . SER A 1 108 ? -6.941 -1.387 43.190 1.00 78.25 108 SER A CA 1
ATOM 833 C C . SER A 1 108 ? -6.703 -0.424 44.356 1.00 78.25 108 SER A C 1
ATOM 835 O O . SER A 1 108 ? -5.653 -0.440 45.009 1.00 78.25 108 SER A O 1
ATOM 837 N N . THR A 1 109 ? -7.700 0.414 44.654 1.00 66.00 109 THR A N 1
ATOM 838 C CA . THR A 1 109 ? -7.676 1.387 45.756 1.00 66.00 109 THR A CA 1
ATOM 839 C C . THR A 1 109 ? -7.866 0.698 47.112 1.00 66.00 109 THR A C 1
ATOM 841 O O . THR A 1 109 ? -8.860 0.916 47.801 1.00 66.00 109 THR A O 1
ATOM 844 N N . GLY A 1 110 ? -6.912 -0.156 47.489 1.00 57.06 110 GLY A N 1
ATOM 845 C CA . GLY A 1 110 ? -6.952 -0.949 48.721 1.00 57.06 110 GLY A CA 1
ATOM 846 C C . GLY A 1 110 ? -5.621 -1.588 49.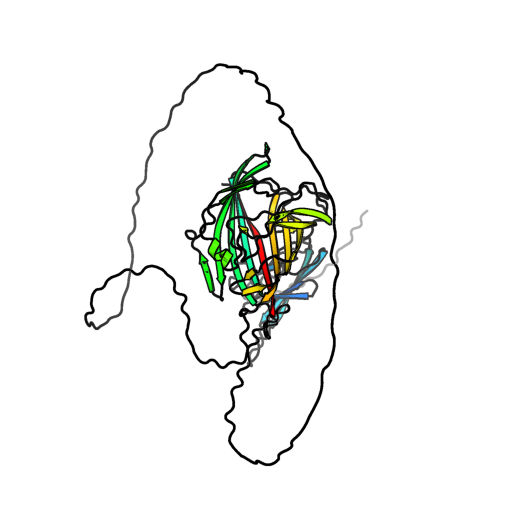133 1.00 57.06 110 GLY A C 1
ATOM 847 O O . GLY A 1 110 ? -5.409 -1.811 50.322 1.00 57.06 110 GLY A O 1
ATOM 848 N N . ALA A 1 111 ? -4.686 -1.817 48.203 1.00 51.06 111 ALA A N 1
ATOM 849 C CA . ALA A 1 111 ? -3.404 -2.479 48.472 1.00 51.06 111 ALA A CA 1
ATOM 850 C C . ALA A 1 111 ? -2.355 -1.565 49.153 1.00 51.06 111 ALA A C 1
ATOM 852 O O . ALA A 1 111 ? -1.250 -1.362 48.653 1.00 51.06 111 ALA A O 1
ATOM 853 N N . LYS A 1 112 ? -2.676 -1.005 50.328 1.00 50.62 112 LYS A N 1
ATOM 854 C CA . LYS A 1 112 ? -1.686 -0.333 51.188 1.00 50.62 112 LYS A CA 1
ATOM 855 C C . LYS A 1 112 ? -0.898 -1.353 52.017 1.00 50.62 112 LYS A C 1
ATOM 857 O O . LYS A 1 112 ? -1.207 -1.562 53.186 1.00 50.62 112 LYS A O 1
ATOM 862 N N . GLY A 1 113 ? 0.161 -1.915 51.436 1.00 48.06 113 GLY A N 1
ATOM 863 C CA . GLY A 1 113 ? 1.225 -2.578 52.200 1.00 48.06 113 GLY A CA 1
ATOM 864 C C . GLY A 1 113 ? 1.795 -3.836 51.549 1.00 48.06 113 GLY A C 1
ATOM 865 O O . GLY A 1 113 ? 1.105 -4.843 51.444 1.00 48.06 113 GLY A O 1
ATOM 866 N N . GLY A 1 114 ? 3.086 -3.789 51.207 1.00 44.50 114 GLY A N 1
ATOM 867 C CA . GLY A 1 114 ? 3.865 -4.937 50.732 1.00 44.50 114 GLY A CA 1
ATOM 868 C C . GLY A 1 114 ? 4.406 -4.746 49.315 1.00 44.50 114 GLY A C 1
ATOM 869 O O . GLY A 1 114 ? 3.645 -4.550 48.374 1.00 44.50 114 GLY A O 1
ATOM 870 N N . SER A 1 115 ? 5.731 -4.802 49.165 1.00 51.69 115 SER A N 1
ATOM 871 C CA . SER A 1 115 ? 6.412 -4.752 47.866 1.00 51.69 115 SER A CA 1
ATOM 872 C C . SER A 1 115 ? 5.952 -5.873 46.932 1.00 51.69 115 SER A C 1
ATOM 874 O O . SER A 1 115 ? 5.918 -7.029 47.349 1.00 51.69 115 SER A O 1
ATOM 876 N N . GLY A 1 116 ? 5.734 -5.572 45.649 1.00 46.28 116 GLY A N 1
ATOM 877 C CA . GLY A 1 116 ? 5.738 -6.609 44.611 1.00 46.28 116 GLY A CA 1
ATOM 878 C C . GLY A 1 116 ? 5.036 -6.235 43.312 1.00 46.28 116 GLY A C 1
ATOM 879 O O . GLY A 1 116 ? 5.659 -6.260 42.255 1.00 46.28 116 GLY A O 1
ATOM 880 N N . SER A 1 117 ? 3.749 -5.900 43.382 1.00 47.53 117 SER A N 1
ATOM 881 C CA . SER A 1 117 ? 2.916 -5.703 42.192 1.00 47.53 117 SER A CA 1
ATOM 882 C C . SER A 1 117 ? 1.737 -4.779 42.473 1.00 47.53 117 SER A C 1
ATOM 884 O O . SER A 1 117 ? 0.931 -5.065 43.360 1.00 47.53 117 SER A O 1
ATOM 886 N N . ASP A 1 118 ? 1.592 -3.727 41.668 1.00 58.66 118 ASP A N 1
ATOM 887 C CA . ASP A 1 118 ? 0.356 -2.949 41.606 1.00 58.66 118 ASP A CA 1
ATOM 888 C C . ASP A 1 118 ? -0.765 -3.852 41.078 1.00 58.66 118 ASP A C 1
ATOM 890 O O . ASP A 1 118 ? -0.838 -4.160 39.888 1.00 58.66 118 ASP A O 1
ATOM 894 N N . PHE A 1 119 ? -1.628 -4.329 41.977 1.00 68.75 119 PHE A N 1
ATOM 895 C CA . PHE A 1 119 ? -2.772 -5.149 41.594 1.00 68.75 119 PHE A CA 1
ATOM 896 C C . PHE A 1 119 ? -3.786 -4.290 40.841 1.00 68.75 119 PHE A C 1
ATOM 898 O O . PHE A 1 119 ? -4.426 -3.406 41.415 1.00 68.75 119 PHE A O 1
ATOM 905 N N . VAL A 1 120 ? -3.933 -4.571 39.550 1.00 80.38 120 VAL A N 1
ATOM 906 C CA . VAL A 1 120 ? -4.889 -3.902 38.669 1.00 80.38 120 VAL A CA 1
ATOM 907 C C . VAL A 1 120 ? -6.150 -4.758 38.585 1.00 80.38 120 VAL A C 1
ATOM 909 O O . VAL A 1 120 ? -6.077 -5.944 38.268 1.00 80.38 120 VAL A O 1
ATOM 912 N N . SER A 1 121 ? -7.304 -4.173 38.892 1.00 85.25 121 SER A N 1
ATOM 913 C CA . SER A 1 121 ? -8.604 -4.850 38.857 1.00 85.25 121 SER A CA 1
ATOM 914 C C . SER A 1 121 ? -9.443 -4.360 37.684 1.00 85.25 121 SER A C 1
ATOM 916 O O . SER A 1 121 ? -9.384 -3.183 37.324 1.00 85.25 121 SER A O 1
ATOM 918 N N . GLU A 1 122 ? -10.258 -5.250 37.121 1.00 90.25 122 GLU A N 1
ATOM 919 C CA . G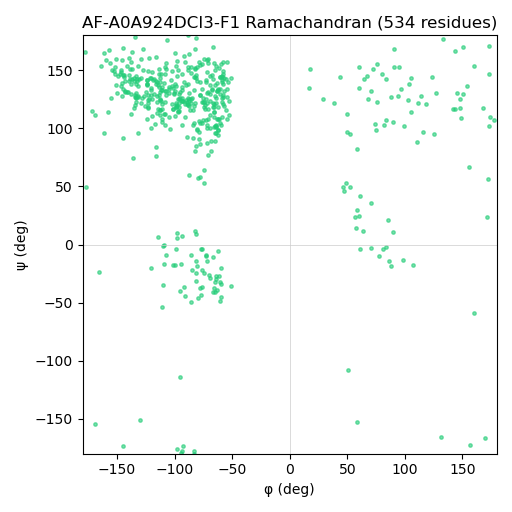LU A 1 122 ? -11.320 -4.870 36.190 1.00 90.25 122 GLU A CA 1
ATOM 920 C C . GLU A 1 122 ? -12.287 -3.897 36.890 1.00 90.25 122 GLU A C 1
ATOM 922 O O . GLU A 1 122 ? -12.815 -4.194 37.961 1.00 90.25 122 GLU A O 1
ATOM 927 N N . SER A 1 123 ? -12.456 -2.708 36.310 1.00 89.62 123 SER A N 1
ATOM 928 C CA . SER A 1 123 ? -13.230 -1.590 36.871 1.00 89.62 123 SER A CA 1
ATOM 929 C C . SER A 1 123 ? -14.518 -1.342 36.074 1.00 89.62 123 SER A C 1
ATOM 931 O O . SER A 1 123 ? -15.554 -1.009 36.650 1.00 89.62 123 SER A O 1
ATOM 933 N N . ALA A 1 124 ? -14.488 -1.541 34.749 1.00 94.12 124 ALA A N 1
ATOM 934 C CA . ALA A 1 124 ? -15.661 -1.413 33.882 1.00 94.12 124 ALA A CA 1
ATOM 935 C C . ALA A 1 124 ? -15.496 -2.148 32.540 1.00 94.12 124 ALA A C 1
ATOM 937 O O . ALA A 1 124 ? -14.383 -2.355 32.056 1.00 94.12 124 ALA A O 1
ATOM 938 N N . VAL A 1 125 ? -16.621 -2.455 31.889 1.00 96.56 125 VAL A N 1
ATOM 939 C CA . VAL A 1 125 ? -16.687 -3.042 30.541 1.00 96.56 125 VAL A CA 1
ATOM 940 C C . VAL A 1 125 ? -17.641 -2.224 29.674 1.00 96.56 125 VAL A C 1
ATOM 942 O O . VAL A 1 125 ? -18.675 -1.755 30.145 1.00 96.56 125 VAL A O 1
ATOM 945 N N . SER A 1 126 ? -17.309 -2.070 28.394 1.00 97.88 126 SER A N 1
ATOM 946 C CA . SER A 1 126 ? -18.211 -1.539 27.375 1.00 97.88 126 SER A CA 1
ATOM 947 C C . SER A 1 126 ? -18.084 -2.356 26.096 1.00 97.88 126 SER A C 1
ATOM 949 O O . SER A 1 126 ? -16.981 -2.707 25.684 1.00 97.88 126 SER A O 1
ATOM 951 N N . GLU A 1 127 ? -19.214 -2.655 25.466 1.00 98.06 127 GLU A N 1
ATOM 952 C CA . GLU A 1 127 ? -19.294 -3.512 24.289 1.00 98.06 127 GLU A CA 1
ATOM 953 C C . GLU A 1 127 ? -20.169 -2.856 23.217 1.00 98.06 127 GLU A C 1
ATOM 955 O O . GLU A 1 127 ? -21.167 -2.208 23.538 1.00 98.06 127 GLU A O 1
ATOM 960 N N . VAL A 1 128 ? -19.777 -3.009 21.952 1.00 98.19 128 VAL A N 1
ATOM 961 C CA . VAL A 1 128 ? -20.576 -2.639 20.777 1.00 98.19 128 VAL A CA 1
ATOM 962 C C . VAL A 1 128 ? -20.428 -3.706 19.699 1.00 98.19 128 VAL A C 1
ATOM 964 O O . VAL A 1 128 ? -19.331 -4.212 19.450 1.00 98.19 128 VAL A O 1
ATOM 967 N N . LYS A 1 129 ? -21.520 -4.014 19.005 1.00 98.19 129 LYS A N 1
ATOM 968 C CA . LYS A 1 129 ? -21.488 -4.801 17.774 1.00 98.19 129 LYS A CA 1
ATOM 969 C C . LYS A 1 129 ? -21.148 -3.901 16.598 1.00 98.19 129 LYS A C 1
ATOM 971 O O . LYS A 1 129 ? -21.580 -2.752 16.536 1.00 98.19 129 LYS A O 1
ATOM 976 N N . VAL A 1 130 ? -20.397 -4.416 15.635 1.00 98.12 130 VAL A N 1
ATOM 977 C CA . VAL A 1 130 ? -20.070 -3.713 14.389 1.00 98.12 130 VAL A CA 1
ATOM 978 C C . VAL A 1 130 ? -20.159 -4.657 13.203 1.00 98.12 130 VAL A C 1
ATOM 980 O O . VAL A 1 130 ? -20.027 -5.866 13.354 1.00 98.12 130 VAL A O 1
ATOM 983 N N . ILE A 1 131 ? -20.348 -4.104 12.007 1.00 97.81 131 ILE A N 1
ATOM 984 C CA . ILE A 1 131 ? -20.367 -4.872 10.762 1.00 97.81 131 ILE A CA 1
ATOM 985 C C . ILE A 1 131 ? -19.126 -4.505 9.948 1.00 97.81 131 ILE A C 1
ATOM 987 O O . ILE A 1 131 ? -19.065 -3.422 9.362 1.00 97.81 131 ILE A O 1
ATOM 991 N N . VAL A 1 132 ? -18.130 -5.387 9.904 1.00 97.31 132 VAL A N 1
ATOM 992 C CA . VAL A 1 132 ? -16.925 -5.196 9.087 1.00 97.31 132 VAL A CA 1
ATOM 993 C C . VAL A 1 132 ? -17.284 -5.408 7.612 1.00 97.31 132 VAL A C 1
ATOM 995 O O . VAL A 1 132 ? -17.864 -6.436 7.252 1.00 97.31 132 VAL A O 1
ATOM 998 N N . LYS A 1 133 ? -16.973 -4.408 6.772 1.00 96.31 133 LYS A N 1
ATOM 999 C CA . LYS A 1 133 ? -17.155 -4.420 5.308 1.00 96.31 133 LYS A CA 1
ATOM 1000 C C . LYS A 1 133 ? -15.928 -3.856 4.587 1.00 96.31 133 LYS A C 1
ATOM 1002 O O . LYS A 1 133 ? -15.935 -2.730 4.083 1.00 96.31 133 LYS A O 1
ATOM 1007 N N . ASN A 1 134 ? -14.861 -4.646 4.554 1.00 95.44 134 ASN A N 1
ATOM 1008 C CA . ASN A 1 134 ? -13.633 -4.344 3.824 1.00 95.44 134 ASN A CA 1
ATOM 1009 C C . ASN A 1 134 ? -13.796 -4.595 2.317 1.00 95.44 134 ASN A C 1
ATOM 1011 O O . ASN A 1 134 ? -13.396 -3.753 1.507 1.00 95.44 134 ASN A O 1
ATOM 1015 N N . LYS A 1 135 ? -14.431 -5.704 1.929 1.00 95.56 135 LYS A N 1
ATOM 1016 C CA . LYS A 1 135 ? -14.791 -6.019 0.535 1.00 95.56 135 LYS A CA 1
ATOM 1017 C C . LYS A 1 135 ? -16.030 -5.259 0.055 1.00 95.56 135 LYS A C 1
ATOM 1019 O O . LYS A 1 135 ? -16.908 -4.888 0.829 1.00 95.56 135 LYS A O 1
ATOM 1024 N N . ILE A 1 136 ? -16.109 -5.069 -1.260 1.00 95.62 136 ILE A N 1
ATOM 1025 C CA . ILE A 1 136 ? -17.231 -4.442 -1.969 1.00 95.62 136 ILE A CA 1
ATOM 1026 C C . ILE A 1 136 ? -17.902 -5.523 -2.825 1.00 95.62 136 ILE A C 1
ATOM 1028 O O . ILE A 1 136 ? -17.309 -6.017 -3.783 1.00 95.62 136 ILE A O 1
ATOM 1032 N N . THR A 1 137 ? -19.130 -5.906 -2.474 1.00 93.62 137 THR A N 1
ATOM 1033 C CA . THR A 1 137 ? -19.881 -6.998 -3.128 1.00 93.62 137 THR A CA 1
ATOM 1034 C C . THR A 1 137 ? -20.935 -6.509 -4.125 1.00 93.62 137 THR A C 1
ATOM 1036 O O . THR A 1 137 ? -21.365 -7.272 -4.986 1.00 93.62 137 THR A O 1
ATOM 1039 N N . ASP A 1 138 ? -21.313 -5.236 -4.043 1.00 93.38 138 ASP A N 1
ATOM 1040 C CA . ASP A 1 138 ? -22.303 -4.525 -4.863 1.00 93.38 138 ASP A CA 1
ATOM 1041 C C . ASP A 1 138 ? -21.671 -3.701 -6.007 1.00 93.38 138 ASP A C 1
ATOM 1043 O O . ASP A 1 138 ? -22.339 -2.910 -6.671 1.00 93.38 138 ASP A O 1
ATOM 1047 N N . GLY A 1 139 ? -20.368 -3.878 -6.241 1.00 93.50 139 GLY A N 1
ATOM 1048 C CA . GLY A 1 139 ? -19.605 -3.131 -7.239 1.00 93.50 139 GLY A CA 1
ATOM 1049 C C . GLY A 1 139 ? -19.724 -3.649 -8.686 1.00 93.50 139 GLY A C 1
ATOM 1050 O O . GLY A 1 139 ? -20.376 -4.660 -8.963 1.00 93.50 139 GLY A O 1
ATOM 1051 N N . PRO A 1 140 ? -19.071 -2.965 -9.644 1.00 95.56 140 PRO A N 1
ATOM 1052 C CA . PRO A 1 140 ? -19.087 -3.344 -11.056 1.00 95.56 140 PRO A CA 1
ATOM 1053 C C . PRO A 1 140 ? -18.464 -4.728 -11.303 1.00 95.56 140 PRO A C 1
ATOM 1055 O O . PRO A 1 140 ? -17.360 -5.021 -10.849 1.00 95.56 140 PRO A O 1
ATOM 1058 N N . ARG A 1 141 ? -19.152 -5.565 -12.093 1.00 90.62 141 ARG A N 1
ATOM 1059 C CA . ARG A 1 141 ? -18.709 -6.935 -12.431 1.00 90.62 141 ARG A CA 1
ATOM 1060 C C . ARG A 1 141 ? -17.479 -6.984 -13.348 1.00 90.62 141 ARG A C 1
ATOM 1062 O O . ARG A 1 141 ? -16.722 -7.949 -13.294 1.00 90.62 141 ARG A O 1
ATOM 1069 N N . SER A 1 142 ? -17.302 -5.959 -14.181 1.00 96.12 142 SER A N 1
ATOM 1070 C CA . SER A 1 142 ? -16.190 -5.787 -15.122 1.00 96.12 142 SER A CA 1
ATOM 1071 C C . SER A 1 142 ? -15.729 -4.331 -15.107 1.00 96.12 142 SER A C 1
ATOM 1073 O O . SER A 1 142 ? -16.553 -3.421 -14.993 1.00 96.12 142 SER A O 1
ATOM 1075 N N . LEU A 1 143 ? -14.419 -4.110 -15.211 1.00 97.50 143 LEU A N 1
ATOM 1076 C CA . LEU A 1 143 ? -13.786 -2.796 -15.149 1.00 97.50 143 LEU A CA 1
ATOM 1077 C C . LEU A 1 143 ? -12.745 -2.616 -16.252 1.00 97.50 143 LEU A C 1
ATOM 1079 O O . LEU A 1 143 ? -11.804 -3.399 -16.367 1.00 97.50 143 LEU A O 1
ATOM 1083 N N . LEU A 1 144 ? -12.845 -1.513 -16.996 1.00 97.50 144 LEU A N 1
ATOM 1084 C CA . LEU A 1 144 ? -11.728 -0.993 -17.782 1.00 97.50 144 LEU A CA 1
ATOM 1085 C C . LEU A 1 144 ? -10.844 -0.137 -16.868 1.00 97.50 144 LEU A C 1
ATOM 1087 O O . LEU A 1 144 ? -11.099 1.051 -16.674 1.00 97.50 144 LEU A O 1
ATOM 1091 N N . LEU A 1 145 ? -9.828 -0.755 -16.263 1.00 97.88 145 LEU A N 1
ATOM 1092 C CA . LEU A 1 145 ? -8.911 -0.057 -15.362 1.00 97.88 145 LEU A CA 1
ATOM 1093 C C . LEU A 1 145 ? -8.082 0.966 -16.146 1.00 97.88 145 LEU A C 1
ATOM 1095 O O . LEU A 1 145 ? -7.378 0.606 -17.091 1.00 97.88 145 LEU A O 1
ATOM 1099 N N . ARG A 1 146 ? -8.174 2.238 -15.749 1.00 97.69 146 ARG A N 1
ATOM 1100 C CA . ARG A 1 146 ? -7.433 3.368 -16.320 1.00 97.69 146 ARG A CA 1
ATOM 1101 C C . ARG A 1 146 ? -7.055 4.372 -15.243 1.00 97.69 146 ARG A C 1
ATOM 1103 O O . ARG A 1 146 ? -7.836 4.610 -14.320 1.00 97.69 146 ARG A O 1
ATOM 1110 N N . TYR A 1 147 ? -5.894 4.990 -15.401 1.00 98.00 147 TYR A N 1
ATOM 1111 C CA . TYR A 1 147 ? -5.552 6.211 -14.698 1.00 98.00 147 TYR A CA 1
ATOM 1112 C C . TYR A 1 147 ? -6.346 7.386 -15.278 1.00 98.00 147 TYR A C 1
ATOM 1114 O O . TYR A 1 147 ? -6.571 7.468 -16.484 1.00 98.00 147 TYR A O 1
ATOM 1122 N N . ARG A 1 148 ? -6.815 8.271 -14.399 1.00 97.06 148 ARG A N 1
ATOM 1123 C CA . ARG A 1 148 ? -7.570 9.481 -14.730 1.00 97.06 148 ARG A CA 1
ATOM 1124 C C . ARG A 1 148 ? -6.833 10.661 -14.126 1.00 97.06 148 ARG A C 1
ATOM 1126 O O . ARG A 1 148 ? -6.816 10.848 -12.907 1.00 97.06 148 ARG A O 1
ATOM 1133 N N . TYR A 1 149 ? -6.213 11.431 -15.001 1.00 95.06 149 TYR A N 1
ATOM 1134 C CA . TYR A 1 149 ? -5.476 12.627 -14.646 1.00 95.06 149 TYR A CA 1
ATOM 1135 C C . TYR A 1 149 ? -6.363 13.856 -14.843 1.00 95.06 149 TYR A C 1
ATOM 1137 O O . TYR A 1 149 ? -7.262 13.860 -15.683 1.00 95.06 149 TYR A O 1
ATOM 1145 N N . TYR A 1 150 ? -6.122 14.887 -14.042 1.00 95.88 150 TYR A N 1
ATOM 1146 C CA . TYR A 1 150 ? -6.795 16.175 -14.146 1.00 95.88 150 TYR A CA 1
ATOM 1147 C C . TYR A 1 150 ? -5.715 17.249 -14.101 1.00 95.88 150 TYR A C 1
ATOM 1149 O O . TYR A 1 150 ? -4.892 17.234 -13.185 1.00 95.88 150 TYR A O 1
ATOM 1157 N N . GLU A 1 151 ? -5.707 18.150 -15.077 1.00 97.25 151 GLU A N 1
ATOM 1158 C CA . GLU A 1 151 ? -4.750 19.255 -15.168 1.00 97.25 151 GLU A CA 1
ATOM 1159 C C . GLU A 1 151 ? -4.664 20.061 -13.856 1.00 97.25 151 GLU A C 1
ATOM 1161 O O . GLU A 1 151 ? -5.649 20.212 -13.123 1.00 97.25 151 GLU A O 1
ATOM 1166 N N . GLY A 1 152 ? -3.457 20.514 -13.505 1.00 97.25 152 GLY A N 1
ATOM 1167 C CA . GLY A 1 152 ? -3.184 21.258 -12.272 1.00 97.25 152 GLY A CA 1
ATOM 1168 C C . GLY A 1 152 ? -3.277 20.432 -10.981 1.00 97.25 152 GLY A C 1
ATOM 1169 O O . GLY A 1 152 ? -3.006 20.956 -9.895 1.00 97.25 152 GLY A O 1
ATOM 1170 N N . GLN A 1 153 ? -3.640 19.146 -11.050 1.00 97.56 153 GLN A N 1
ATOM 1171 C CA . GLN A 1 153 ? -3.697 18.276 -9.880 1.00 97.56 153 GLN A CA 1
ATOM 1172 C C . GLN A 1 153 ? -2.291 17.912 -9.381 1.00 97.56 153 GLN A C 1
ATOM 1174 O O . GLN A 1 153 ? -1.377 17.628 -10.146 1.00 97.56 153 GLN A O 1
ATOM 1179 N N . ASN A 1 154 ? -2.136 17.851 -8.064 1.00 97.94 154 ASN A N 1
ATOM 1180 C CA . ASN A 1 154 ? -0.971 17.315 -7.380 1.00 97.94 154 ASN A CA 1
ATOM 1181 C C . ASN A 1 154 ? -1.391 16.063 -6.594 1.00 97.94 154 ASN A C 1
ATOM 1183 O O . ASN A 1 154 ? -2.342 16.103 -5.806 1.00 97.94 154 ASN A O 1
ATOM 1187 N N . LEU A 1 155 ? -0.679 14.957 -6.800 1.00 97.81 155 LEU A N 1
ATOM 1188 C CA . LEU A 1 155 ? -0.815 13.719 -6.035 1.00 97.81 155 LEU A CA 1
ATOM 1189 C C . LEU A 1 155 ? 0.439 13.515 -5.182 1.00 97.81 155 LEU A C 1
ATOM 1191 O O . LEU A 1 155 ? 1.543 13.419 -5.719 1.00 97.81 155 LEU A O 1
ATOM 1195 N N . THR A 1 156 ? 0.273 13.425 -3.865 1.00 97.88 156 THR A N 1
ATOM 1196 C CA . THR A 1 156 ? 1.367 13.111 -2.938 1.00 97.88 156 THR A CA 1
ATOM 1197 C C . THR A 1 156 ? 1.302 11.640 -2.561 1.00 97.88 156 THR A C 1
ATOM 1199 O O . THR A 1 156 ? 0.241 11.143 -2.178 1.00 97.88 156 THR A O 1
ATOM 1202 N N . TYR A 1 157 ? 2.441 10.962 -2.639 1.00 97.81 157 TYR A N 1
ATOM 1203 C CA . TYR A 1 157 ? 2.619 9.560 -2.291 1.00 97.81 157 TYR A CA 1
ATOM 1204 C C . TYR A 1 157 ? 3.715 9.409 -1.245 1.00 97.81 157 TYR A C 1
ATOM 1206 O O . TYR A 1 157 ? 4.780 10.004 -1.375 1.00 97.81 157 TYR A O 1
ATOM 1214 N N . THR A 1 158 ? 3.501 8.550 -0.256 1.00 96.81 158 THR A N 1
ATOM 1215 C CA . THR A 1 158 ? 4.569 8.081 0.632 1.00 96.81 158 THR A CA 1
ATOM 1216 C C . THR A 1 158 ? 5.000 6.690 0.189 1.00 96.81 158 THR A C 1
ATOM 1218 O O . THR A 1 158 ? 4.157 5.841 -0.091 1.00 96.81 158 THR A O 1
ATOM 1221 N N . ARG A 1 159 ? 6.314 6.461 0.115 1.00 95.06 159 ARG A N 1
ATOM 1222 C CA . ARG A 1 159 ? 6.940 5.184 -0.233 1.00 95.06 159 ARG A CA 1
ATOM 1223 C C . ARG A 1 159 ? 7.888 4.751 0.879 1.00 95.06 159 ARG A C 1
ATOM 1225 O O . ARG A 1 159 ? 8.895 5.417 1.122 1.00 95.06 159 ARG A O 1
ATOM 1232 N N . ASN A 1 160 ? 7.575 3.612 1.485 1.00 94.44 160 ASN A N 1
ATOM 1233 C CA . ASN A 1 160 ? 8.376 2.936 2.497 1.00 94.44 160 ASN A CA 1
ATOM 1234 C C . ASN A 1 160 ? 8.937 1.644 1.894 1.00 94.44 160 ASN A C 1
ATOM 1236 O O . ASN A 1 160 ? 8.165 0.754 1.535 1.00 94.44 160 ASN A O 1
ATOM 1240 N N . ALA A 1 161 ? 10.258 1.528 1.780 1.00 92.00 161 ALA A N 1
ATOM 1241 C CA . ALA A 1 161 ? 10.937 0.292 1.408 1.00 92.00 161 ALA A CA 1
ATOM 1242 C C . ALA A 1 161 ? 11.734 -0.270 2.590 1.00 92.00 161 ALA A C 1
ATOM 1244 O O . ALA A 1 161 ? 12.258 0.489 3.402 1.00 92.00 161 ALA A O 1
ATOM 1245 N N . ARG A 1 162 ? 11.831 -1.596 2.676 1.00 90.88 162 ARG A N 1
ATOM 1246 C CA . ARG A 1 162 ? 12.586 -2.333 3.694 1.00 90.88 162 ARG A CA 1
ATOM 1247 C C . ARG A 1 162 ? 13.221 -3.556 3.047 1.00 90.88 162 ARG A C 1
ATOM 1249 O O . ARG A 1 162 ? 12.513 -4.315 2.382 1.00 90.88 162 ARG A O 1
ATOM 1256 N N . THR A 1 163 ? 14.510 -3.763 3.277 1.00 88.31 163 THR A N 1
ATOM 1257 C CA . THR A 1 163 ? 15.255 -4.930 2.793 1.00 88.31 163 THR A CA 1
ATOM 1258 C C . THR A 1 163 ? 15.720 -5.750 3.985 1.00 88.31 163 THR A C 1
ATOM 1260 O O . THR A 1 163 ? 16.421 -5.233 4.857 1.00 88.31 163 THR A O 1
ATOM 1263 N N . VAL A 1 164 ? 15.326 -7.022 4.028 1.00 89.56 164 VAL A N 1
ATOM 1264 C CA . VAL A 1 164 ? 15.722 -7.964 5.081 1.00 89.56 164 VAL A CA 1
ATOM 1265 C C . VAL A 1 164 ? 16.414 -9.190 4.499 1.00 89.56 164 VAL A C 1
ATOM 1267 O O . VAL A 1 164 ? 16.090 -9.630 3.396 1.00 89.56 164 VAL A O 1
ATOM 1270 N N . ILE A 1 165 ? 17.332 -9.762 5.268 1.00 87.94 165 ILE A N 1
ATOM 1271 C CA . ILE A 1 165 ? 17.820 -11.130 5.095 1.00 87.94 165 ILE A CA 1
ATOM 1272 C C . ILE A 1 165 ? 16.848 -12.032 5.841 1.00 87.94 165 ILE A C 1
ATOM 1274 O O . ILE A 1 165 ? 16.585 -11.797 7.020 1.00 87.94 165 ILE A O 1
ATOM 1278 N N . VAL A 1 166 ? 16.295 -13.030 5.158 1.00 86.69 166 VAL A N 1
ATOM 1279 C CA . VAL A 1 166 ? 15.308 -13.947 5.733 1.00 86.69 166 VAL A CA 1
ATOM 1280 C C . VAL A 1 166 ? 16.054 -15.037 6.495 1.00 86.69 166 VAL A C 1
ATOM 1282 O O . VAL A 1 166 ? 16.648 -15.921 5.875 1.00 86.69 166 VAL A O 1
ATOM 1285 N N . GLY A 1 167 ? 16.047 -14.965 7.829 1.00 75.38 167 GLY A N 1
ATOM 1286 C CA . GLY A 1 167 ? 16.874 -15.826 8.688 1.00 75.38 167 GLY A CA 1
ATOM 1287 C C . GLY A 1 167 ? 16.552 -17.312 8.509 1.00 75.38 167 GLY A C 1
ATOM 1288 O O . GLY A 1 167 ? 17.432 -18.116 8.223 1.00 75.38 167 GLY A O 1
ATOM 1289 N N . GLY A 1 168 ? 15.265 -17.670 8.539 1.00 66.25 168 GLY A N 1
ATOM 1290 C CA . GLY A 1 168 ? 14.806 -19.051 8.331 1.00 66.25 168 GLY A CA 1
ATOM 1291 C C . GLY A 1 168 ? 15.025 -19.628 6.920 1.00 66.25 168 GLY A C 1
ATOM 1292 O O . GLY A 1 168 ? 14.860 -20.830 6.733 1.00 66.25 168 GLY A O 1
ATOM 1293 N N . GLU A 1 169 ? 15.399 -18.804 5.934 1.00 69.12 169 GLU A N 1
ATOM 1294 C CA . GLU A 1 169 ? 15.693 -19.220 4.549 1.00 69.12 169 GLU A CA 1
ATOM 1295 C C . GLU A 1 169 ? 17.177 -19.016 4.172 1.00 69.12 169 GLU A C 1
ATOM 1297 O O . GLU A 1 169 ? 17.558 -19.211 3.013 1.00 69.12 169 GLU A O 1
ATOM 1302 N N . SER A 1 170 ? 18.025 -18.630 5.134 1.00 73.50 170 SER A N 1
ATOM 1303 C CA . SER A 1 170 ? 19.450 -18.340 4.938 1.00 73.50 170 SER A CA 1
ATOM 1304 C C . SER A 1 170 ? 20.310 -19.194 5.876 1.00 73.50 170 SER A C 1
ATOM 1306 O O . SER A 1 170 ? 19.969 -19.415 7.032 1.00 73.50 170 SER A O 1
ATOM 1308 N N . LYS A 1 171 ? 21.461 -19.683 5.403 1.00 67.62 171 LYS A N 1
ATOM 1309 C CA . LYS A 1 171 ? 22.439 -20.418 6.229 1.00 67.62 171 LYS A CA 1
ATOM 1310 C C . LYS A 1 171 ? 23.402 -19.436 6.902 1.00 67.62 171 LYS A C 1
ATOM 1312 O O . LYS A 1 171 ? 24.606 -19.455 6.656 1.00 67.62 171 LYS A O 1
ATOM 1317 N N . THR A 1 172 ? 22.834 -18.547 7.708 1.00 59.25 172 THR A N 1
ATOM 1318 C CA . THR A 1 172 ? 23.503 -17.396 8.332 1.00 59.25 172 THR A CA 1
ATOM 1319 C C . THR A 1 172 ? 23.501 -17.566 9.846 1.00 59.25 172 THR A C 1
ATOM 1321 O O . THR A 1 172 ? 22.672 -17.002 10.566 1.00 59.25 172 THR A O 1
ATOM 1324 N N . GLY A 1 173 ? 24.391 -18.448 10.309 1.00 56.50 173 GLY A N 1
ATOM 1325 C CA . GLY A 1 173 ? 24.613 -18.703 11.728 1.00 56.50 173 GLY A CA 1
ATOM 1326 C C . GLY A 1 173 ? 23.357 -19.161 12.493 1.00 56.50 173 GLY A C 1
ATOM 1327 O O . GLY A 1 173 ? 22.456 -19.770 11.917 1.00 56.50 173 GLY A O 1
ATOM 1328 N N . PRO A 1 174 ? 23.287 -18.896 13.811 1.00 53.38 174 PRO A N 1
ATOM 1329 C CA . PRO A 1 174 ? 22.135 -19.234 14.650 1.00 53.38 174 PRO A CA 1
ATOM 1330 C C . PRO A 1 174 ? 20.973 -18.219 14.555 1.00 53.38 174 PRO A C 1
ATOM 1332 O O . PRO A 1 174 ? 20.040 -18.282 15.357 1.00 53.38 174 PRO A O 1
ATOM 1335 N N . ALA A 1 175 ? 21.018 -17.258 13.625 1.00 55.03 175 ALA A N 1
ATOM 1336 C CA . ALA A 1 175 ? 20.034 -16.183 13.524 1.00 55.03 175 ALA A CA 1
ATOM 1337 C C . ALA A 1 175 ? 18.731 -16.658 12.849 1.00 55.03 175 ALA A C 1
ATOM 1339 O O . ALA A 1 175 ? 18.553 -16.558 11.638 1.00 55.03 175 ALA A O 1
ATOM 1340 N N . LEU A 1 176 ? 17.779 -17.137 13.656 1.00 63.22 176 LEU A N 1
ATOM 1341 C CA . LEU A 1 176 ? 16.444 -17.548 13.191 1.00 63.22 176 LEU A CA 1
ATOM 1342 C C . LEU A 1 176 ? 15.520 -16.371 12.810 1.00 63.22 176 LEU A C 1
ATOM 1344 O O . LEU A 1 176 ? 14.439 -16.598 12.268 1.00 63.22 176 LEU A O 1
ATOM 1348 N N . SER A 1 177 ? 15.905 -15.125 13.102 1.00 77.44 177 SER A N 1
ATOM 1349 C CA . SER A 1 177 ? 15.105 -13.920 12.840 1.00 77.44 177 SER A CA 1
ATOM 1350 C C . SER A 1 177 ? 15.574 -13.142 11.611 1.00 77.44 177 SER A C 1
ATOM 1352 O O . SER A 1 177 ? 16.771 -13.052 11.343 1.00 77.44 177 SER A O 1
ATOM 1354 N N . ASP A 1 178 ? 14.633 -12.482 10.934 1.00 85.00 178 ASP A N 1
ATOM 1355 C CA . ASP A 1 178 ? 14.919 -11.573 9.821 1.00 85.00 178 ASP A CA 1
ATOM 1356 C C . ASP A 1 178 ? 15.841 -10.417 10.248 1.00 85.00 178 ASP A C 1
ATOM 1358 O O . ASP A 1 178 ? 15.521 -9.664 11.172 1.00 85.00 178 ASP A O 1
ATOM 1362 N N . THR A 1 179 ? 16.953 -10.231 9.534 1.00 85.38 179 THR A N 1
ATOM 1363 C CA . THR A 1 179 ? 17.901 -9.130 9.776 1.00 85.38 179 THR A CA 1
ATOM 1364 C C . THR A 1 179 ? 17.645 -7.993 8.796 1.00 85.38 179 THR A C 1
ATOM 1366 O O . THR A 1 179 ? 17.729 -8.185 7.585 1.00 85.38 179 THR A O 1
ATOM 1369 N N . GLU A 1 180 ? 17.329 -6.795 9.292 1.00 85.75 180 GLU A N 1
ATOM 1370 C CA . GLU A 1 180 ? 17.153 -5.614 8.441 1.00 85.75 180 GLU A CA 1
ATOM 1371 C C . GLU A 1 180 ? 18.502 -5.060 7.976 1.00 85.75 180 GLU A C 1
ATOM 1373 O O . GLU A 1 180 ? 19.351 -4.700 8.786 1.00 85.75 180 GLU A O 1
ATOM 1378 N N . ILE A 1 181 ? 18.675 -4.981 6.656 1.00 83.25 181 ILE A N 1
ATOM 1379 C CA . ILE A 1 181 ? 19.874 -4.435 6.010 1.00 83.25 181 ILE A CA 1
ATOM 1380 C C . ILE A 1 181 ? 19.735 -2.917 5.879 1.00 83.25 181 ILE A C 1
ATOM 1382 O O . ILE A 1 181 ? 20.639 -2.150 6.210 1.00 83.25 181 ILE A O 1
ATOM 1386 N N . ASN A 1 182 ? 18.583 -2.490 5.357 1.00 84.56 182 ASN A N 1
ATOM 1387 C CA . ASN A 1 182 ? 18.267 -1.097 5.088 1.00 84.56 182 ASN A CA 1
ATOM 1388 C C . ASN A 1 182 ? 16.750 -0.864 5.060 1.00 84.56 182 ASN A C 1
ATOM 1390 O O . ASN A 1 182 ? 15.965 -1.761 4.732 1.00 84.56 182 ASN A O 1
ATOM 1394 N N . SER A 1 183 ? 16.348 0.378 5.320 1.00 90.25 183 SER A N 1
ATOM 1395 C CA . SER A 1 183 ? 15.033 0.877 4.925 1.00 90.25 183 SER A CA 1
ATOM 1396 C C . SER A 1 183 ? 15.096 2.300 4.375 1.00 90.25 183 SER A C 1
ATOM 1398 O O . SER A 1 183 ? 15.975 3.099 4.695 1.00 90.25 183 SER A O 1
ATOM 1400 N N . VAL A 1 184 ? 14.152 2.598 3.484 1.00 91.38 184 VAL A N 1
ATOM 1401 C CA . VAL A 1 184 ? 14.022 3.861 2.756 1.00 91.38 184 VAL A CA 1
ATOM 1402 C C . VAL A 1 184 ? 12.639 4.421 3.045 1.00 91.38 184 VAL A C 1
ATOM 1404 O O . VAL A 1 184 ? 11.636 3.768 2.759 1.00 91.38 184 VAL A O 1
ATOM 1407 N N . ARG A 1 185 ? 12.557 5.653 3.540 1.00 94.81 185 ARG A N 1
ATOM 1408 C CA . ARG A 1 185 ? 11.302 6.407 3.618 1.00 94.81 185 ARG A CA 1
ATOM 1409 C C . ARG A 1 185 ? 11.397 7.584 2.668 1.00 94.81 185 ARG A C 1
ATOM 1411 O O . ARG A 1 185 ? 12.333 8.372 2.734 1.00 94.81 185 ARG A O 1
ATOM 1418 N N . SER A 1 186 ? 10.440 7.713 1.764 1.00 94.50 186 SER A N 1
ATOM 1419 C CA . SER A 1 186 ? 10.437 8.782 0.768 1.00 94.50 186 SER A CA 1
ATOM 1420 C C . SER A 1 186 ? 9.035 9.314 0.525 1.00 94.50 186 SER A C 1
ATOM 1422 O O . SER A 1 186 ? 8.046 8.603 0.710 1.00 94.50 186 SER A O 1
ATOM 1424 N N . SER A 1 187 ? 8.949 10.570 0.103 1.00 95.69 187 SER A N 1
ATOM 1425 C CA . SER A 1 187 ? 7.708 11.168 -0.381 1.00 95.69 187 SER A CA 1
ATOM 1426 C C . SER A 1 187 ? 7.895 11.635 -1.818 1.00 95.69 187 SER A C 1
ATOM 1428 O O . SER A 1 187 ? 8.904 12.263 -2.152 1.00 95.69 187 SER A O 1
ATOM 1430 N N . LEU A 1 188 ? 6.930 11.301 -2.668 1.00 95.31 188 LEU A N 1
ATOM 1431 C CA . LEU A 1 188 ? 6.894 11.607 -4.091 1.00 95.31 188 LEU A CA 1
ATOM 1432 C C . LEU A 1 188 ? 5.705 12.522 -4.381 1.00 95.31 188 LEU A C 1
ATOM 1434 O O . LEU A 1 188 ? 4.599 12.304 -3.889 1.00 95.31 188 LEU A O 1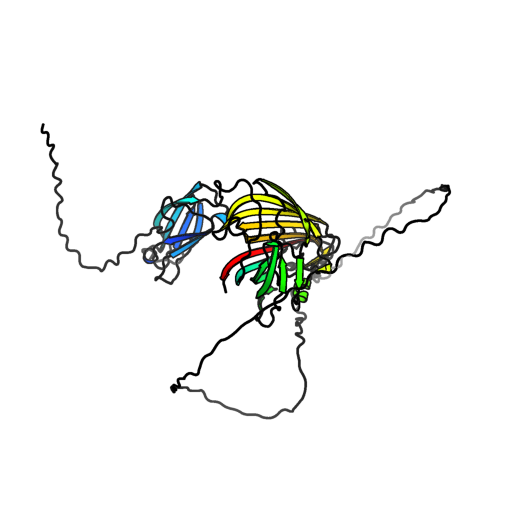
ATOM 1438 N N . LEU A 1 189 ? 5.932 13.520 -5.223 1.00 96.06 189 LEU A N 1
ATOM 1439 C CA . LEU A 1 189 ? 4.901 14.361 -5.812 1.00 96.06 189 LEU A CA 1
ATOM 1440 C C . LEU A 1 189 ? 4.772 14.001 -7.294 1.00 96.06 189 LEU A C 1
ATOM 1442 O O . LEU A 1 189 ? 5.746 14.126 -8.036 1.00 96.06 189 LEU A O 1
ATOM 1446 N N . LEU A 1 190 ? 3.572 13.607 -7.715 1.00 97.31 190 LEU A N 1
ATOM 1447 C CA . LEU A 1 190 ? 3.174 13.533 -9.117 1.00 97.31 190 LEU A CA 1
ATOM 1448 C C . LEU A 1 190 ? 2.268 14.736 -9.410 1.00 97.31 190 LEU A C 1
ATOM 1450 O O . LEU A 1 190 ? 1.091 14.750 -9.044 1.00 97.31 190 LEU A O 1
ATOM 1454 N N . GLY A 1 191 ? 2.838 15.776 -10.014 1.00 97.50 191 GLY A N 1
ATOM 1455 C CA . GLY A 1 191 ? 2.084 16.901 -10.559 1.00 97.50 191 GLY A CA 1
ATOM 1456 C C . GLY A 1 191 ? 1.571 16.561 -11.954 1.00 97.50 191 GLY A C 1
ATOM 1457 O O . GLY A 1 191 ? 2.334 16.063 -12.773 1.00 97.50 191 GLY A O 1
ATOM 1458 N N . ILE A 1 192 ? 0.300 16.827 -12.227 1.00 97.94 192 ILE A N 1
ATOM 1459 C CA . ILE A 1 192 ? -0.276 16.767 -13.569 1.00 97.94 192 ILE A CA 1
ATOM 1460 C C . ILE A 1 192 ? -0.131 18.166 -14.160 1.00 97.94 192 ILE A C 1
ATOM 1462 O O . ILE A 1 192 ? -0.746 19.111 -13.663 1.00 97.94 192 ILE A O 1
ATOM 1466 N N . GLU A 1 193 ? 0.749 18.310 -15.146 1.00 97.88 193 GLU A N 1
ATOM 1467 C CA . GLU A 1 193 ? 1.058 19.611 -15.743 1.00 97.88 193 GLU A CA 1
ATOM 1468 C C . GLU A 1 193 ? 0.155 19.896 -16.951 1.00 97.88 193 GLU A C 1
ATOM 1470 O O . GLU A 1 193 ? -0.262 21.035 -17.108 1.00 97.88 193 GLU A O 1
ATOM 1475 N N . ASP A 1 194 ? -0.183 18.875 -17.750 1.00 97.62 194 ASP A N 1
ATOM 1476 C CA . ASP A 1 194 ? -1.046 18.991 -18.937 1.00 97.62 194 ASP A CA 1
ATOM 1477 C C . ASP A 1 194 ? -1.741 17.644 -19.250 1.00 97.62 194 ASP A C 1
ATOM 1479 O O . ASP A 1 194 ? -1.189 16.575 -18.970 1.00 97.62 194 ASP A O 1
ATOM 1483 N N . THR A 1 195 ? -2.939 17.668 -19.838 1.00 97.06 195 THR A N 1
ATOM 1484 C CA . THR A 1 195 ? -3.718 16.484 -20.242 1.00 97.06 195 THR A CA 1
ATOM 1485 C C . THR A 1 195 ? -4.297 16.645 -21.646 1.00 97.06 195 THR A C 1
ATOM 1487 O O . THR A 1 195 ? -5.073 17.562 -21.896 1.00 97.06 195 THR A O 1
ATOM 1490 N N . HIS A 1 196 ? -4.035 15.675 -22.524 1.00 96.62 196 HIS A N 1
ATOM 1491 C CA . HIS A 1 196 ? -4.572 15.592 -23.883 1.00 96.62 196 HIS A CA 1
ATOM 1492 C C . HIS A 1 196 ? -5.467 14.341 -24.048 1.00 96.62 196 HIS A C 1
ATOM 1494 O O . HIS A 1 196 ? -5.009 13.304 -24.538 1.00 96.62 196 HIS A O 1
ATOM 1500 N N . PRO A 1 197 ? -6.766 14.395 -23.677 1.00 92.75 197 PRO A N 1
ATOM 1501 C CA . PRO A 1 197 ? -7.658 13.232 -23.754 1.00 92.75 197 PRO A CA 1
ATOM 1502 C C . PRO A 1 197 ? -7.858 12.675 -25.170 1.00 92.75 197 PRO A C 1
ATOM 1504 O O . PRO A 1 197 ? -8.133 11.490 -25.323 1.00 92.75 197 PRO A O 1
ATOM 1507 N N . ALA A 1 198 ? -7.720 13.512 -26.205 1.00 94.62 198 ALA A N 1
ATOM 1508 C CA . ALA A 1 198 ? -7.911 13.112 -27.601 1.00 94.62 198 ALA A CA 1
ATOM 1509 C C . ALA A 1 198 ? -6.809 12.173 -28.130 1.00 94.62 198 ALA A C 1
ATOM 1511 O O . ALA A 1 198 ? -7.062 11.398 -29.049 1.00 94.62 198 ALA A O 1
ATOM 1512 N N . THR A 1 199 ? -5.604 12.234 -27.556 1.00 96.06 199 THR A N 1
ATOM 1513 C CA . THR A 1 199 ? -4.450 11.397 -27.927 1.00 96.06 199 THR A CA 1
ATOM 1514 C C . THR A 1 199 ? -4.089 10.363 -26.858 1.00 96.06 199 THR A C 1
ATOM 1516 O O . THR A 1 199 ? -3.170 9.579 -27.072 1.00 96.06 199 THR A O 1
ATOM 1519 N N . ASP A 1 200 ? -4.812 10.346 -25.732 1.00 96.62 200 ASP A N 1
ATOM 1520 C CA . ASP A 1 200 ? -4.475 9.587 -24.521 1.00 96.62 200 ASP A CA 1
ATOM 1521 C C . ASP A 1 200 ? -3.038 9.853 -24.030 1.00 96.62 200 ASP A C 1
ATOM 1523 O O . ASP A 1 200 ? -2.264 8.931 -23.782 1.00 96.62 200 ASP A O 1
ATOM 1527 N N . VAL A 1 201 ? -2.670 11.137 -23.920 1.00 97.75 201 VAL A N 1
ATOM 1528 C CA . VAL A 1 201 ? -1.361 11.575 -23.407 1.00 97.75 201 VAL A CA 1
ATOM 1529 C C . VAL A 1 201 ? -1.550 12.534 -22.236 1.00 97.75 201 VAL A C 1
ATOM 1531 O O . VAL A 1 201 ? -2.404 13.417 -22.256 1.00 97.75 201 VAL A O 1
ATOM 1534 N N . THR A 1 202 ? -0.753 12.376 -21.185 1.00 98.00 202 THR A N 1
ATOM 1535 C CA . THR A 1 202 ? -0.706 13.284 -20.034 1.00 98.00 202 THR A CA 1
ATOM 1536 C C . THR A 1 202 ? 0.739 13.601 -19.687 1.00 98.00 202 THR A C 1
ATOM 1538 O O . THR A 1 202 ? 1.528 12.687 -19.452 1.00 98.00 202 THR A O 1
ATOM 1541 N N . LEU A 1 203 ? 1.066 14.890 -19.599 1.00 97.75 203 LEU A N 1
ATOM 1542 C CA . LEU A 1 203 ? 2.358 15.357 -19.115 1.00 97.75 203 LEU A CA 1
ATOM 1543 C C . LEU A 1 203 ? 2.332 15.414 -17.588 1.00 97.75 203 LEU A C 1
ATOM 1545 O O . LEU A 1 203 ? 1.600 16.203 -16.980 1.00 97.75 203 LEU A O 1
ATOM 1549 N N . VAL A 1 204 ? 3.169 14.595 -16.960 1.00 97.19 204 VAL A N 1
ATOM 1550 C CA . VAL A 1 204 ? 3.342 14.574 -15.509 1.00 97.19 204 VAL A CA 1
ATOM 1551 C C . VAL A 1 204 ? 4.735 15.030 -15.109 1.00 97.19 204 VAL A C 1
ATOM 1553 O O . VAL A 1 204 ? 5.727 14.746 -15.777 1.00 97.19 204 VAL A O 1
ATOM 1556 N N . ARG A 1 205 ? 4.819 15.688 -13.956 1.00 96.12 205 ARG A N 1
ATOM 1557 C CA . ARG A 1 205 ? 6.055 16.049 -13.272 1.00 96.12 205 ARG A CA 1
ATOM 1558 C C . ARG A 1 205 ? 6.185 15.229 -11.999 1.00 96.12 205 ARG A C 1
ATOM 1560 O O . ARG A 1 205 ? 5.513 15.486 -11.001 1.00 96.12 205 ARG A O 1
ATOM 1567 N N . ASN A 1 206 ? 7.106 14.284 -12.022 1.00 94.88 206 ASN A N 1
ATOM 1568 C CA . ASN A 1 206 ? 7.555 13.553 -10.853 1.00 94.88 206 ASN A CA 1
ATOM 1569 C C . ASN A 1 206 ? 8.586 14.376 -10.063 1.00 94.88 206 ASN A C 1
ATOM 1571 O O . ASN A 1 206 ? 9.457 15.036 -10.643 1.00 94.88 206 ASN A O 1
ATOM 1575 N N . LYS A 1 207 ? 8.521 14.332 -8.730 1.00 92.69 207 LYS A N 1
ATOM 1576 C CA . LYS A 1 207 ? 9.523 14.936 -7.844 1.00 92.69 207 LYS A CA 1
ATOM 1577 C C . LYS A 1 207 ? 9.651 14.170 -6.528 1.00 92.69 207 LYS A C 1
ATOM 1579 O O . LYS A 1 207 ? 8.659 13.974 -5.831 1.00 92.69 207 LYS A O 1
ATOM 1584 N N . LEU A 1 208 ? 10.881 13.844 -6.137 1.00 93.06 208 LEU A N 1
ATOM 1585 C CA . LEU A 1 208 ? 11.211 13.416 -4.777 1.00 93.06 208 LEU A CA 1
ATOM 1586 C C . LEU A 1 208 ? 11.178 14.646 -3.850 1.00 93.06 208 LEU A C 1
ATOM 1588 O O . LEU A 1 208 ? 11.902 15.613 -4.080 1.00 93.06 208 LEU A O 1
ATOM 1592 N N . VAL A 1 209 ? 10.295 14.654 -2.845 1.00 93.62 209 VAL A N 1
ATOM 1593 C CA . VAL A 1 209 ? 10.089 15.815 -1.947 1.00 93.62 209 VAL A CA 1
ATOM 1594 C C . VAL A 1 209 ? 10.600 15.598 -0.521 1.00 93.62 209 VAL A C 1
ATOM 1596 O O . VAL A 1 209 ? 10.807 16.577 0.200 1.00 93.62 209 VAL A O 1
ATOM 1599 N N . SER A 1 210 ? 10.838 14.345 -0.130 1.00 94.44 210 SER A N 1
ATOM 1600 C CA . SER A 1 210 ? 11.631 13.971 1.045 1.00 94.44 210 SER A CA 1
ATOM 1601 C C . SER A 1 210 ? 12.277 12.597 0.853 1.00 94.44 210 SER A C 1
ATOM 1603 O O . SER A 1 210 ? 11.737 11.746 0.138 1.00 94.44 210 SER A O 1
ATOM 1605 N N . LEU A 1 211 ? 13.414 12.386 1.517 1.00 93.94 211 LEU A N 1
ATOM 1606 C CA . LEU A 1 211 ? 14.114 11.109 1.601 1.00 93.94 211 LEU A CA 1
ATOM 1607 C C . LEU A 1 211 ? 14.756 10.963 2.987 1.00 93.94 211 LEU A C 1
ATOM 1609 O O . LEU A 1 211 ? 15.408 11.885 3.473 1.00 93.94 211 LEU A O 1
ATOM 1613 N N . SER A 1 212 ? 14.578 9.792 3.587 1.00 93.19 212 SER A N 1
ATOM 1614 C CA . SER A 1 212 ? 15.284 9.321 4.773 1.00 93.19 212 SER A CA 1
ATOM 1615 C C . SER A 1 212 ? 15.755 7.885 4.538 1.00 93.19 212 SER A C 1
ATOM 1617 O O . SER A 1 212 ? 15.014 7.077 3.965 1.00 93.19 212 SER A O 1
ATOM 1619 N N . LEU A 1 213 ? 16.979 7.580 4.960 1.00 91.06 213 LEU A N 1
ATOM 1620 C CA . LEU A 1 213 ? 17.612 6.269 4.851 1.00 91.06 213 LEU A CA 1
ATOM 1621 C C . LEU A 1 213 ? 18.014 5.765 6.230 1.00 91.06 213 LEU A C 1
ATOM 1623 O O . LEU A 1 213 ? 18.773 6.431 6.923 1.00 91.06 213 LEU A O 1
ATOM 1627 N N . LEU A 1 214 ? 17.559 4.571 6.599 1.00 87.88 214 LEU A N 1
ATOM 1628 C CA . LEU A 1 214 ? 18.080 3.832 7.742 1.00 87.88 214 LEU A CA 1
ATOM 1629 C C . LEU A 1 214 ? 19.105 2.823 7.220 1.00 87.88 214 LEU A C 1
ATOM 1631 O O . LEU A 1 214 ? 18.762 1.925 6.451 1.00 87.88 214 LEU A O 1
ATOM 1635 N N . THR A 1 215 ? 20.371 2.984 7.596 1.00 79.25 215 THR A N 1
ATOM 1636 C CA . THR A 1 215 ? 21.469 2.074 7.222 1.00 79.25 215 THR A CA 1
ATOM 1637 C C . THR A 1 215 ? 22.397 1.907 8.420 1.00 79.25 215 THR A C 1
ATOM 1639 O O . THR A 1 215 ? 22.747 2.887 9.072 1.00 79.25 215 THR A O 1
ATOM 1642 N N . GLY A 1 216 ? 22.748 0.665 8.770 1.00 76.00 216 GLY A N 1
ATOM 1643 C CA . GLY A 1 216 ? 23.581 0.386 9.950 1.00 76.00 216 GLY A CA 1
ATOM 1644 C C . GLY A 1 216 ? 22.978 0.861 11.284 1.00 76.00 216 GLY A C 1
ATOM 1645 O O . GLY A 1 216 ? 23.716 1.145 12.220 1.00 76.00 216 GLY A O 1
ATOM 1646 N N . GLY A 1 217 ? 21.649 0.999 11.365 1.00 78.56 217 GLY A N 1
ATOM 1647 C CA . GLY A 1 217 ? 20.941 1.514 12.545 1.00 78.56 217 GLY A CA 1
ATOM 1648 C C . GLY A 1 217 ? 20.909 3.043 12.683 1.00 78.56 217 GLY A C 1
ATOM 1649 O O . GLY A 1 217 ? 20.229 3.541 13.577 1.00 78.56 217 GLY A O 1
ATOM 1650 N N . GLN A 1 218 ? 21.573 3.797 11.799 1.00 84.69 218 GLN A N 1
ATOM 1651 C CA . GLN A 1 218 ? 21.536 5.262 11.784 1.00 84.69 218 GLN A CA 1
ATOM 1652 C C . GLN A 1 218 ? 20.566 5.778 10.711 1.00 84.69 218 GLN A C 1
ATOM 1654 O O . GLN A 1 218 ? 20.625 5.349 9.557 1.00 84.69 218 GLN A O 1
ATOM 1659 N N . GLU A 1 219 ? 19.673 6.701 11.087 1.00 90.81 219 GLU A N 1
ATOM 1660 C CA . GLU A 1 219 ? 18.786 7.400 10.147 1.00 90.81 219 GLU A CA 1
ATOM 1661 C C . GLU A 1 219 ? 19.486 8.653 9.587 1.00 90.81 219 GLU A C 1
ATOM 1663 O O . GLU A 1 219 ? 19.959 9.509 10.337 1.00 90.81 219 GLU A O 1
ATOM 1668 N N . VAL A 1 220 ? 19.556 8.755 8.259 1.00 91.38 220 VAL A N 1
ATOM 1669 C CA . VAL A 1 220 ? 20.111 9.886 7.505 1.00 91.38 220 VAL A CA 1
ATOM 1670 C C . VAL A 1 220 ? 18.986 10.533 6.704 1.00 91.38 220 VAL A C 1
ATOM 1672 O O . VAL A 1 220 ? 18.445 9.935 5.773 1.00 91.38 220 VAL A O 1
ATOM 1675 N N . ILE A 1 221 ? 18.637 11.767 7.065 1.00 92.75 221 ILE A N 1
ATOM 1676 C CA . ILE A 1 221 ? 17.617 12.573 6.385 1.00 92.75 221 ILE A CA 1
ATOM 1677 C C . ILE A 1 221 ? 18.317 13.495 5.385 1.00 92.75 221 ILE A C 1
ATOM 1679 O O . ILE A 1 221 ? 19.253 14.201 5.751 1.00 92.75 221 ILE A O 1
ATOM 1683 N N . TYR A 1 222 ? 17.853 13.500 4.135 1.00 91.06 222 TYR A N 1
ATOM 1684 C CA . TYR A 1 222 ? 18.446 14.299 3.061 1.00 91.06 222 TYR A CA 1
ATOM 1685 C C . TYR A 1 222 ? 17.749 15.649 2.909 1.00 91.06 222 TYR A C 1
ATOM 1687 O O . TYR A 1 222 ? 16.516 15.733 2.857 1.00 91.06 222 TYR A O 1
ATOM 1695 N N . ASP A 1 223 ? 18.548 16.703 2.764 1.00 89.56 223 ASP A N 1
ATOM 1696 C CA . ASP A 1 223 ? 18.048 18.048 2.511 1.00 89.56 223 ASP A CA 1
ATOM 1697 C C . ASP A 1 223 ? 17.401 18.157 1.129 1.00 89.56 223 ASP A C 1
ATOM 1699 O O . ASP A 1 223 ? 17.856 17.579 0.141 1.00 89.56 223 ASP A O 1
ATOM 1703 N N . LYS A 1 224 ? 16.360 18.990 1.017 1.00 87.69 224 LYS A N 1
ATOM 1704 C CA . LYS A 1 224 ? 15.615 19.196 -0.243 1.00 87.69 224 LYS A CA 1
ATOM 1705 C C . LYS A 1 224 ? 16.473 19.713 -1.406 1.00 87.69 224 LYS A C 1
ATOM 1707 O O . LYS A 1 224 ? 16.046 19.597 -2.550 1.00 87.69 224 LYS A O 1
ATOM 1712 N N . SER A 1 225 ? 17.634 20.300 -1.118 1.00 86.38 225 SER A N 1
ATOM 1713 C CA . SER A 1 225 ? 18.640 20.746 -2.092 1.00 86.38 225 SER A CA 1
ATOM 1714 C C . SER A 1 225 ? 19.548 19.617 -2.596 1.00 86.38 225 SER A C 1
ATOM 1716 O O . SER A 1 225 ? 20.094 19.737 -3.689 1.00 86.38 225 SER A O 1
ATOM 1718 N N . GLN A 1 226 ? 19.702 18.541 -1.819 1.00 85.56 226 GLN A N 1
ATOM 1719 C CA . GLN A 1 226 ? 20.431 17.322 -2.187 1.00 85.56 226 GLN A CA 1
ATOM 1720 C C . GLN A 1 226 ? 19.543 16.347 -2.971 1.00 85.56 226 GLN A C 1
ATOM 1722 O O . GLN A 1 226 ? 20.047 15.497 -3.704 1.00 85.56 226 GLN A O 1
ATOM 1727 N N . LEU A 1 227 ? 18.218 16.468 -2.829 1.00 87.06 227 LEU A N 1
ATOM 1728 C CA . LEU A 1 227 ? 17.273 15.717 -3.644 1.00 87.06 227 LEU A CA 1
ATOM 1729 C C . LEU A 1 227 ? 17.381 16.122 -5.118 1.00 87.06 227 LEU A C 1
ATOM 1731 O O . LEU A 1 227 ? 17.677 17.259 -5.488 1.00 87.06 227 LEU A O 1
ATOM 1735 N N . SER A 1 228 ? 17.078 15.151 -5.963 1.00 84.69 228 SER A N 1
ATOM 1736 C CA . SER A 1 228 ? 17.022 15.276 -7.411 1.00 84.69 228 SER A CA 1
ATOM 1737 C C . SER A 1 228 ? 16.111 16.401 -7.921 1.00 84.69 228 SER A C 1
ATOM 1739 O O . SER A 1 228 ? 15.129 16.827 -7.301 1.00 84.69 228 SER A O 1
ATOM 1741 N N . LYS A 1 229 ? 16.402 16.841 -9.149 1.00 88.69 229 LYS A N 1
ATOM 1742 C CA . LYS A 1 229 ? 15.486 17.685 -9.922 1.00 88.69 229 LYS A CA 1
ATOM 1743 C C . LYS A 1 229 ? 14.269 16.870 -10.376 1.00 88.69 229 LYS A C 1
ATOM 1745 O O . LYS A 1 229 ? 14.309 15.645 -10.453 1.00 88.69 229 LYS A O 1
ATOM 1750 N N . SER A 1 230 ? 13.184 17.571 -10.699 1.00 91.31 230 SER A N 1
ATOM 1751 C CA . SER A 1 230 ? 11.984 16.946 -11.256 1.00 91.31 230 SER A CA 1
ATOM 1752 C C . SER A 1 230 ? 12.269 16.192 -12.556 1.00 91.31 230 SER A C 1
ATOM 1754 O O . SER A 1 230 ? 13.085 16.631 -13.369 1.00 91.31 230 SER A O 1
ATOM 1756 N N . MET A 1 231 ? 11.537 15.098 -12.759 1.00 91.69 231 MET A N 1
ATOM 1757 C CA . MET A 1 231 ? 11.484 14.363 -14.020 1.00 91.69 231 MET A CA 1
ATOM 1758 C C . MET A 1 231 ? 10.106 14.550 -14.646 1.00 91.69 231 MET A C 1
ATOM 1760 O O . MET A 1 231 ? 9.093 14.415 -13.960 1.00 91.69 231 MET A O 1
ATOM 1764 N N . TYR A 1 232 ? 10.072 14.855 -15.935 1.00 95.00 232 TYR A N 1
ATOM 1765 C CA . TYR A 1 232 ? 8.851 14.984 -16.714 1.00 95.00 232 TYR A CA 1
ATOM 1766 C C . TYR A 1 232 ? 8.653 13.725 -17.552 1.00 95.00 232 TYR A C 1
ATOM 1768 O O . TYR A 1 232 ? 9.612 13.200 -18.119 1.00 95.00 232 TYR A O 1
ATOM 1776 N N . GLN A 1 233 ? 7.423 13.224 -17.600 1.00 95.50 233 GLN A N 1
ATOM 1777 C CA . GLN A 1 233 ? 7.059 12.035 -18.365 1.00 95.50 233 GLN A CA 1
ATOM 1778 C C . GLN A 1 233 ? 5.741 12.275 -19.094 1.00 95.50 233 GLN A C 1
ATOM 1780 O O . GLN A 1 233 ? 4.827 12.883 -18.541 1.00 95.50 233 GLN A O 1
ATOM 1785 N N . GLU A 1 234 ? 5.635 11.762 -20.312 1.00 96.75 234 GLU A N 1
ATOM 1786 C CA . GLU A 1 234 ? 4.361 11.608 -21.006 1.00 96.75 234 GLU A CA 1
ATOM 1787 C C . GLU A 1 234 ? 3.825 10.207 -20.729 1.00 96.75 234 GLU A C 1
ATOM 1789 O O . GLU A 1 234 ? 4.510 9.214 -20.989 1.00 96.75 234 GLU A O 1
ATOM 1794 N N . LEU A 1 235 ? 2.614 10.126 -20.182 1.00 96.50 235 LEU A N 1
ATOM 1795 C CA . LEU A 1 235 ? 1.958 8.880 -19.796 1.00 96.50 235 LEU A CA 1
ATOM 1796 C C . LEU A 1 235 ? 0.651 8.682 -20.565 1.00 96.50 235 LEU A C 1
ATOM 1798 O O . LEU A 1 235 ? -0.112 9.635 -20.718 1.00 96.50 235 LEU A O 1
ATOM 1802 N N . ASP A 1 236 ? 0.354 7.439 -20.952 1.00 96.62 236 ASP A N 1
ATOM 1803 C CA . ASP A 1 236 ? -1.001 7.051 -21.370 1.00 96.62 236 ASP A CA 1
ATOM 1804 C C . ASP A 1 236 ? -1.916 6.728 -20.169 1.00 96.62 236 ASP A C 1
ATOM 1806 O O . ASP A 1 236 ? -1.461 6.545 -19.029 1.00 96.62 236 ASP A O 1
ATOM 1810 N N . SER A 1 237 ? -3.226 6.603 -20.403 1.00 97.00 237 SER A N 1
ATOM 1811 C CA . SER A 1 237 ? -4.209 6.219 -19.378 1.00 97.00 237 SER A CA 1
ATOM 1812 C C . SER A 1 237 ? -4.002 4.818 -18.780 1.00 97.00 237 SER A C 1
ATOM 1814 O O . SER A 1 237 ? -4.700 4.444 -17.835 1.00 97.00 237 SER A O 1
ATOM 1816 N N . ARG A 1 238 ? -3.054 4.013 -19.272 1.00 96.12 238 ARG A N 1
ATOM 1817 C CA . ARG A 1 238 ? -2.656 2.730 -18.665 1.00 96.12 238 ARG A CA 1
ATOM 1818 C C . ARG A 1 238 ? -1.391 2.843 -17.818 1.00 96.12 238 ARG A C 1
ATOM 1820 O O . ARG A 1 238 ? -1.025 1.850 -17.201 1.00 96.12 238 ARG A O 1
ATOM 1827 N N . GLY A 1 239 ? -0.747 4.012 -17.776 1.00 94.56 239 GLY A N 1
ATOM 1828 C CA . GLY A 1 239 ? 0.505 4.256 -17.057 1.00 94.56 239 GLY A CA 1
ATOM 1829 C C . GLY A 1 239 ? 1.756 3.997 -17.898 1.00 94.56 239 GLY A C 1
ATOM 1830 O O . GLY A 1 239 ? 2.857 3.958 -17.352 1.00 94.56 239 GLY A O 1
ATOM 1831 N N . LYS A 1 240 ? 1.626 3.804 -19.217 1.00 93.12 240 LYS A N 1
ATOM 1832 C CA . LYS A 1 240 ? 2.777 3.596 -20.098 1.00 93.12 240 LYS A CA 1
ATOM 1833 C C . LYS A 1 240 ? 3.512 4.914 -20.314 1.00 93.12 240 LYS A C 1
ATOM 1835 O O . LYS A 1 240 ? 2.937 5.844 -20.870 1.00 93.12 240 LYS A O 1
ATOM 1840 N N . VAL A 1 241 ? 4.799 4.942 -19.973 1.00 92.50 241 VAL A N 1
ATOM 1841 C CA . VAL A 1 241 ? 5.715 6.018 -20.375 1.00 92.50 241 VAL A CA 1
ATOM 1842 C C . VAL A 1 241 ? 5.887 5.994 -21.898 1.00 92.50 241 VAL A C 1
ATOM 1844 O O . VAL A 1 241 ? 6.299 4.980 -22.472 1.00 92.50 241 VAL A O 1
ATOM 1847 N N . LEU A 1 242 ? 5.532 7.101 -22.546 1.00 93.81 242 LEU A N 1
ATOM 1848 C CA . LEU A 1 242 ? 5.705 7.346 -23.980 1.00 93.81 242 LEU A CA 1
ATOM 1849 C C . LEU A 1 242 ? 7.000 8.122 -24.247 1.00 93.81 242 LEU A C 1
ATOM 1851 O O . LEU A 1 242 ? 7.732 7.797 -25.179 1.00 93.81 242 LEU A O 1
ATOM 1855 N N . TYR A 1 243 ? 7.297 9.089 -23.380 1.00 92.56 243 TYR A N 1
ATOM 1856 C CA . TYR A 1 243 ? 8.490 9.928 -23.401 1.00 92.56 243 TYR A CA 1
ATOM 1857 C C . TYR A 1 243 ? 8.905 10.278 -21.965 1.00 92.56 243 TYR A C 1
ATOM 1859 O O . TYR A 1 243 ? 8.049 10.396 -21.085 1.00 92.56 243 TYR A O 1
ATOM 1867 N N . GLU A 1 244 ? 10.203 10.455 -21.713 1.00 89.81 244 GLU A N 1
ATOM 1868 C CA . GLU A 1 244 ? 10.713 10.942 -20.428 1.00 89.81 244 GLU A CA 1
ATOM 1869 C C . GLU A 1 244 ? 11.916 11.875 -20.594 1.00 89.81 244 GLU A C 1
ATOM 1871 O O . GLU A 1 244 ? 12.788 11.653 -21.433 1.00 89.81 244 GLU A O 1
ATOM 1876 N N . ILE A 1 245 ? 11.967 12.928 -19.773 1.00 88.06 245 ILE A N 1
ATOM 1877 C CA . ILE A 1 245 ? 13.076 13.883 -19.726 1.00 88.06 245 ILE A CA 1
ATOM 1878 C C . ILE A 1 245 ? 13.291 14.404 -18.300 1.00 88.06 245 ILE A C 1
ATOM 1880 O O . ILE A 1 245 ? 12.358 14.761 -17.581 1.00 88.06 245 ILE A O 1
ATOM 1884 N N . GLY A 1 246 ? 14.548 14.476 -17.871 1.00 79.25 246 GLY A N 1
ATOM 1885 C CA . GLY A 1 246 ? 14.925 14.983 -16.553 1.00 79.25 246 GLY A CA 1
ATOM 1886 C C . GLY A 1 246 ? 16.199 14.333 -16.026 1.00 79.25 246 GLY A C 1
ATOM 1887 O O . GLY A 1 246 ? 16.711 13.374 -16.595 1.00 79.25 246 GLY A O 1
ATOM 1888 N N . GLY A 1 247 ? 16.728 14.870 -14.928 1.00 62.19 247 GLY A N 1
ATOM 1889 C CA . GLY A 1 247 ? 17.956 14.358 -14.321 1.00 62.19 247 GLY A CA 1
ATOM 1890 C C . GLY A 1 247 ? 17.695 13.232 -13.318 1.00 62.19 247 GLY A C 1
ATOM 1891 O O . GLY A 1 247 ? 17.039 13.447 -12.302 1.00 62.19 247 GLY A O 1
ATOM 1892 N N . THR A 1 248 ? 18.310 12.066 -13.528 1.00 62.06 248 THR A N 1
ATOM 1893 C CA . THR A 1 248 ? 18.508 11.035 -12.485 1.00 62.06 248 THR A CA 1
ATOM 1894 C C . THR A 1 248 ? 19.733 11.318 -11.600 1.00 62.06 248 THR A C 1
ATOM 1896 O O . THR A 1 248 ? 20.190 10.446 -10.860 1.00 62.06 248 THR A O 1
ATOM 1899 N N . THR A 1 249 ? 20.311 12.519 -11.706 1.00 57.19 249 THR A N 1
ATOM 1900 C CA . THR A 1 249 ? 21.502 12.961 -10.972 1.00 57.19 249 THR A CA 1
ATOM 1901 C C . THR A 1 249 ? 21.306 12.793 -9.463 1.00 57.19 249 THR A C 1
ATOM 1903 O O . THR A 1 249 ? 20.255 13.154 -8.936 1.00 57.19 249 THR A O 1
ATOM 1906 N N . GLY A 1 250 ? 22.311 12.234 -8.783 1.00 60.06 250 GLY A N 1
ATOM 1907 C CA . GLY A 1 250 ? 22.283 11.975 -7.339 1.00 60.06 250 GLY A CA 1
ATOM 1908 C C . GLY A 1 250 ? 21.586 10.678 -6.904 1.00 60.06 250 GLY A C 1
ATOM 1909 O O . GLY A 1 250 ? 21.586 10.388 -5.717 1.00 60.06 250 GLY A O 1
ATOM 1910 N N . LEU A 1 251 ? 21.008 9.876 -7.815 1.00 70.25 251 LEU A N 1
ATOM 1911 C CA . LEU A 1 251 ? 20.388 8.588 -7.446 1.00 70.25 251 LEU A CA 1
ATOM 1912 C C . LEU A 1 251 ? 21.237 7.335 -7.705 1.00 70.25 251 LEU A C 1
ATOM 1914 O O . LEU A 1 251 ? 20.926 6.268 -7.175 1.00 70.25 251 LEU A O 1
ATOM 1918 N N . GLN A 1 252 ? 22.270 7.423 -8.544 1.00 69.19 252 GLN A N 1
ATOM 1919 C CA . GLN A 1 252 ? 23.001 6.233 -9.002 1.00 69.19 252 GLN A CA 1
ATOM 1920 C C . GLN A 1 252 ? 23.755 5.520 -7.872 1.00 69.19 252 GLN A C 1
ATOM 1922 O O . GLN A 1 252 ? 23.741 4.293 -7.828 1.00 69.19 252 GLN A O 1
ATOM 1927 N N . GLU A 1 253 ? 24.327 6.275 -6.935 1.00 73.19 253 GLU A N 1
ATOM 1928 C CA . GLU A 1 253 ? 25.037 5.753 -5.759 1.00 73.19 253 GLU A CA 1
ATOM 1929 C C . GLU A 1 253 ? 24.119 4.878 -4.890 1.00 73.19 253 GLU A C 1
ATOM 1931 O O . GLU A 1 253 ? 24.470 3.754 -4.538 1.00 73.19 253 GLU A O 1
ATOM 1936 N N . PHE A 1 254 ? 22.889 5.330 -4.635 1.00 77.19 254 PHE A N 1
ATOM 1937 C CA . PHE A 1 254 ? 21.907 4.565 -3.866 1.00 77.19 254 PHE A CA 1
ATOM 1938 C C . PHE A 1 254 ? 21.477 3.274 -4.574 1.00 77.19 254 PHE A C 1
ATOM 1940 O O . PHE A 1 254 ? 21.369 2.224 -3.940 1.00 77.19 254 PHE A O 1
ATOM 1947 N N . MET A 1 255 ? 21.276 3.320 -5.897 1.00 69.12 255 MET A N 1
ATOM 1948 C CA . MET A 1 255 ? 20.949 2.116 -6.670 1.00 69.12 255 MET A CA 1
ATOM 1949 C C . MET A 1 255 ? 22.086 1.085 -6.624 1.00 69.12 255 MET A C 1
ATOM 1951 O O . MET A 1 255 ? 21.806 -0.104 -6.476 1.00 69.12 255 MET A O 1
ATOM 1955 N N . GLN A 1 256 ? 23.350 1.527 -6.682 1.00 67.94 256 GLN A N 1
ATOM 1956 C CA . GLN A 1 256 ? 24.534 0.666 -6.531 1.00 67.94 256 GLN A CA 1
ATOM 1957 C C . GLN A 1 256 ? 24.644 0.051 -5.123 1.00 67.94 256 GLN A C 1
ATOM 1959 O O . GLN A 1 256 ? 25.086 -1.085 -4.986 1.00 67.94 256 GLN A O 1
ATOM 1964 N N . GLN A 1 257 ? 24.188 0.753 -4.081 1.00 70.69 257 GLN A N 1
ATOM 1965 C CA . GLN A 1 257 ? 24.159 0.260 -2.693 1.00 70.69 257 GLN A CA 1
ATOM 1966 C C . GLN A 1 257 ? 23.033 -0.755 -2.401 1.00 70.69 257 GLN A C 1
ATOM 1968 O O . GLN A 1 257 ? 22.950 -1.288 -1.289 1.00 70.69 257 GLN A O 1
ATOM 1973 N N . GLY A 1 258 ? 22.158 -1.041 -3.372 1.00 69.25 258 GLY A N 1
ATOM 1974 C CA . GLY A 1 258 ? 20.998 -1.911 -3.164 1.00 69.25 258 GLY A CA 1
ATOM 1975 C C . GLY A 1 258 ? 19.765 -1.191 -2.607 1.00 69.25 258 GLY A C 1
ATOM 1976 O O . GLY A 1 258 ? 18.898 -1.842 -2.027 1.00 69.25 258 GLY A O 1
ATOM 1977 N N . LEU A 1 259 ? 19.663 0.135 -2.764 1.00 76.44 259 LEU A N 1
ATOM 1978 C CA . LEU A 1 259 ? 18.537 0.931 -2.269 1.00 76.44 259 LEU A CA 1
ATOM 1979 C C . LEU A 1 259 ? 17.546 1.262 -3.394 1.00 76.44 259 LEU A C 1
ATOM 1981 O O . LEU A 1 259 ? 17.910 1.791 -4.445 1.00 76.44 259 LEU A O 1
ATOM 1985 N N . ALA A 1 260 ? 16.260 1.000 -3.150 1.00 71.56 260 ALA A N 1
ATOM 1986 C CA . ALA A 1 260 ? 15.166 1.223 -4.101 1.00 71.56 260 ALA A CA 1
ATOM 1987 C C . ALA A 1 260 ? 14.717 2.701 -4.169 1.00 71.56 260 ALA A C 1
ATOM 1989 O O . ALA A 1 260 ? 13.554 3.029 -3.917 1.00 71.56 260 ALA A O 1
ATOM 1990 N N . ILE A 1 261 ? 15.644 3.615 -4.477 1.00 79.44 261 ILE A N 1
ATOM 1991 C CA . ILE A 1 261 ? 15.357 5.051 -4.589 1.00 79.44 261 ILE A CA 1
ATOM 1992 C C . ILE A 1 261 ? 15.162 5.432 -6.055 1.00 79.44 261 ILE A C 1
ATOM 1994 O O . ILE A 1 261 ? 16.079 5.340 -6.864 1.00 79.44 261 ILE A O 1
ATOM 1998 N N . ASN A 1 262 ? 13.964 5.912 -6.380 1.00 78.88 262 ASN A N 1
ATOM 1999 C CA . ASN A 1 262 ? 13.618 6.447 -7.696 1.00 78.88 262 ASN A CA 1
ATOM 2000 C C . ASN A 1 262 ? 12.857 7.778 -7.535 1.00 78.88 262 ASN A C 1
ATOM 2002 O O . ASN A 1 262 ? 12.079 7.936 -6.591 1.00 78.88 262 ASN A O 1
ATOM 2006 N N . ASN A 1 263 ? 13.080 8.720 -8.453 1.00 83.31 263 ASN A N 1
ATOM 2007 C CA . ASN A 1 263 ? 12.407 10.022 -8.520 1.00 83.31 263 ASN A CA 1
ATOM 2008 C C . ASN A 1 263 ? 10.986 9.937 -9.069 1.00 83.31 263 ASN A C 1
ATOM 2010 O O . ASN A 1 263 ? 10.199 10.854 -8.846 1.00 83.31 263 ASN A O 1
ATOM 2014 N N . THR A 1 264 ? 10.688 8.872 -9.812 1.00 86.25 264 THR A N 1
ATOM 2015 C CA . THR A 1 264 ? 9.387 8.633 -10.434 1.00 86.25 264 THR A CA 1
ATOM 2016 C C . THR A 1 264 ? 8.496 7.772 -9.555 1.00 86.25 264 THR A C 1
ATOM 2018 O O . THR A 1 264 ? 8.958 6.877 -8.840 1.00 86.25 264 THR A O 1
ATOM 2021 N N . LEU A 1 265 ? 7.196 8.044 -9.629 1.00 89.12 265 LEU A N 1
ATOM 2022 C CA . LEU A 1 265 ? 6.175 7.080 -9.269 1.00 89.12 265 LEU A CA 1
ATOM 2023 C C . LEU A 1 265 ? 6.074 6.059 -10.408 1.00 89.12 265 LEU A C 1
ATOM 2025 O O . LEU A 1 265 ? 5.512 6.347 -11.461 1.00 89.12 265 LEU A O 1
ATOM 2029 N N . GLU A 1 266 ? 6.615 4.864 -10.192 1.00 84.62 266 GLU A N 1
ATOM 2030 C CA . GLU A 1 266 ? 6.430 3.726 -11.096 1.00 84.62 266 GLU A CA 1
ATOM 2031 C C . GLU A 1 266 ? 4.946 3.331 -11.120 1.00 84.62 266 GLU A C 1
ATOM 2033 O O . GLU A 1 266 ? 4.451 2.684 -10.194 1.00 84.62 266 GLU A O 1
ATOM 2038 N N . LEU A 1 267 ? 4.223 3.738 -12.168 1.00 92.31 267 LEU A N 1
ATOM 2039 C CA . LEU A 1 267 ? 2.850 3.301 -12.401 1.00 92.31 267 LEU A CA 1
ATOM 2040 C C . LEU A 1 267 ? 2.842 1.922 -13.086 1.00 92.31 267 LEU A C 1
ATOM 2042 O O . LEU A 1 267 ? 3.402 1.776 -14.173 1.00 92.31 267 LEU A O 1
ATOM 2046 N N . PRO A 1 268 ? 2.205 0.904 -12.480 1.00 92.88 268 PRO A N 1
ATOM 2047 C CA . PRO A 1 268 ? 1.977 -0.384 -13.125 1.00 92.88 268 PRO A CA 1
ATOM 2048 C C . PRO A 1 268 ? 1.131 -0.245 -14.391 1.00 92.88 268 PRO A C 1
ATOM 2050 O O . PRO A 1 268 ? 0.172 0.524 -14.428 1.00 92.88 268 PRO A O 1
ATOM 2053 N N . LEU A 1 269 ? 1.434 -1.055 -15.403 1.00 94.50 269 LEU A N 1
ATOM 2054 C CA . LEU A 1 269 ? 0.678 -1.069 -16.652 1.00 94.50 269 LEU A CA 1
ATOM 2055 C C . LEU A 1 269 ? -0.689 -1.748 -16.476 1.00 94.50 269 LEU A C 1
ATOM 2057 O O . LEU A 1 269 ? -0.787 -2.933 -16.146 1.00 94.50 269 LEU A O 1
ATOM 2061 N N . LEU A 1 270 ? -1.755 -0.997 -16.749 1.00 96.00 270 LEU A N 1
ATOM 2062 C CA . LEU A 1 270 ? -3.140 -1.469 -16.656 1.00 96.00 270 LEU A CA 1
ATOM 2063 C C . LEU A 1 270 ? -3.583 -2.252 -17.917 1.00 96.00 270 LEU A C 1
ATOM 2065 O O . LEU A 1 270 ? -3.085 -1.990 -19.019 1.00 96.00 270 LEU A O 1
ATOM 2069 N N . PRO A 1 271 ? -4.527 -3.213 -17.793 1.00 96.38 271 PRO A N 1
ATOM 2070 C CA . PRO A 1 271 ? -4.965 -4.066 -18.901 1.00 96.38 271 PRO A CA 1
ATOM 2071 C C . PRO A 1 271 ? -5.567 -3.262 -20.058 1.00 96.38 271 PRO A C 1
ATOM 2073 O O . PRO A 1 271 ? -6.270 -2.274 -19.855 1.00 96.38 271 PRO A O 1
ATOM 2076 N N . THR A 1 272 ? -5.340 -3.697 -21.299 1.00 94.88 272 THR A N 1
ATOM 2077 C CA . THR A 1 272 ? -5.891 -3.032 -22.493 1.00 94.88 272 THR A CA 1
ATOM 2078 C C . THR A 1 272 ? -7.412 -3.141 -22.575 1.00 94.88 272 THR A C 1
ATOM 2080 O O . THR A 1 272 ? -8.066 -2.153 -22.904 1.00 94.88 272 THR A O 1
ATOM 2083 N N . THR A 1 273 ? -7.969 -4.302 -22.236 1.00 96.62 273 THR A N 1
ATOM 2084 C CA . THR A 1 273 ? -9.407 -4.610 -22.259 1.00 96.62 273 THR A CA 1
ATOM 2085 C C . THR A 1 273 ? -10.044 -4.514 -20.867 1.00 96.62 273 THR A C 1
ATOM 2087 O O . THR A 1 273 ? -9.326 -4.533 -19.864 1.00 96.62 273 THR A O 1
ATOM 2090 N N . PRO A 1 274 ? -11.387 -4.458 -20.763 1.00 98.00 274 PRO A N 1
ATOM 2091 C CA . PRO A 1 274 ? -12.073 -4.633 -19.488 1.00 98.00 274 PRO A CA 1
ATOM 2092 C C . PRO A 1 274 ? -11.750 -5.995 -18.861 1.00 98.00 274 PRO A C 1
ATOM 2094 O O . PRO A 1 274 ? -11.605 -6.991 -19.576 1.00 98.00 274 PRO A O 1
ATOM 2097 N N . VAL A 1 275 ? -11.651 -6.035 -17.532 1.00 97.81 275 VAL A N 1
ATOM 2098 C CA . VAL A 1 275 ? -11.382 -7.251 -16.753 1.00 97.81 275 VAL A CA 1
ATOM 2099 C C . VAL A 1 275 ? -12.472 -7.493 -15.711 1.00 97.81 275 VAL A C 1
ATOM 2101 O O . VAL A 1 275 ? -12.920 -6.563 -15.042 1.00 97.81 275 VAL A O 1
ATOM 2104 N N . SER A 1 276 ? -12.889 -8.749 -15.566 1.00 98.00 276 SER A N 1
ATOM 2105 C CA . SER A 1 276 ? -13.865 -9.204 -14.564 1.00 98.00 276 SER A CA 1
ATOM 2106 C C . SER A 1 276 ? -13.180 -9.804 -13.335 1.00 98.00 276 SER A C 1
ATOM 2108 O O . SER A 1 276 ? -12.034 -10.248 -13.412 1.00 98.00 276 SER A O 1
ATOM 2110 N N . ILE A 1 277 ? -13.865 -9.834 -12.190 1.00 97.00 277 ILE A N 1
ATOM 2111 C CA . ILE A 1 277 ? -13.311 -10.420 -10.957 1.00 97.00 277 ILE A CA 1
ATOM 2112 C C . ILE A 1 277 ? -12.920 -11.888 -11.205 1.00 97.00 277 ILE A C 1
ATOM 2114 O O . ILE A 1 277 ? -13.679 -12.659 -11.787 1.00 97.00 277 ILE A O 1
ATOM 2118 N N . GLY A 1 278 ? -11.712 -12.264 -10.782 1.00 97.00 278 GLY A N 1
ATOM 2119 C CA . GLY A 1 278 ? -11.102 -13.573 -11.015 1.00 97.00 278 GLY A CA 1
ATOM 2120 C C . GLY A 1 278 ? -10.317 -13.692 -12.327 1.00 97.00 278 GLY A C 1
ATOM 2121 O O . GLY A 1 278 ? -9.464 -14.575 -12.419 1.00 97.00 278 GLY A O 1
ATOM 2122 N N . GLN A 1 279 ? -10.543 -12.807 -13.305 1.00 98.25 279 GLN A N 1
ATOM 2123 C CA . GLN A 1 279 ? -9.880 -12.844 -14.611 1.00 98.25 279 GLN A CA 1
ATOM 2124 C C . GLN A 1 279 ? -8.379 -12.552 -14.501 1.00 98.25 279 GLN A C 1
ATOM 2126 O O . GLN A 1 279 ? -7.941 -11.677 -13.745 1.00 98.25 279 GLN A O 1
ATOM 2131 N N . THR A 1 280 ? -7.601 -13.258 -15.319 1.00 97.81 280 THR A N 1
ATOM 2132 C CA . THR A 1 280 ? -6.160 -13.058 -15.478 1.00 97.81 280 THR A CA 1
ATOM 2133 C C . THR A 1 280 ? -5.812 -12.432 -16.826 1.00 97.81 280 THR A C 1
ATOM 2135 O O . THR A 1 280 ? -6.505 -12.647 -17.820 1.00 97.81 280 THR A O 1
ATOM 2138 N N . TRP A 1 281 ? -4.701 -11.704 -16.883 1.00 97.19 281 TRP A N 1
ATOM 2139 C CA . TRP A 1 281 ? -4.056 -11.258 -18.120 1.00 97.19 281 TRP A CA 1
ATOM 2140 C C . TRP A 1 281 ? -2.536 -11.266 -17.949 1.00 97.19 281 TRP A C 1
ATOM 2142 O O . TRP A 1 281 ? -2.019 -11.404 -16.839 1.00 97.19 281 TRP A O 1
ATOM 2152 N N . ARG A 1 282 ? -1.809 -11.109 -19.056 1.00 95.88 282 ARG A N 1
ATOM 2153 C CA . ARG A 1 282 ? -0.353 -10.960 -19.047 1.00 95.88 282 ARG A CA 1
ATOM 2154 C C . ARG A 1 282 ? 0.030 -9.557 -19.487 1.00 95.88 282 ARG A C 1
ATOM 2156 O O . ARG A 1 282 ? -0.446 -9.088 -20.519 1.00 95.88 282 ARG A O 1
ATOM 2163 N N . THR A 1 283 ? 0.909 -8.915 -18.728 1.00 91.75 283 THR A N 1
ATOM 2164 C CA . THR A 1 283 ? 1.525 -7.645 -19.118 1.00 91.75 283 THR A CA 1
ATOM 2165 C C . THR A 1 283 ? 2.939 -7.923 -19.607 1.00 91.75 283 THR A C 1
ATOM 2167 O O . THR A 1 283 ? 3.746 -8.486 -18.873 1.00 91.75 283 THR A O 1
ATOM 2170 N N . GLN A 1 284 ? 3.239 -7.568 -20.854 1.00 90.25 284 GLN A N 1
ATOM 2171 C CA . GLN A 1 284 ? 4.543 -7.820 -21.469 1.00 90.25 284 GLN A CA 1
ATOM 2172 C C . GLN A 1 284 ? 5.534 -6.680 -21.212 1.00 90.25 284 GLN A C 1
ATOM 2174 O O . GLN A 1 284 ? 5.149 -5.514 -21.142 1.00 90.25 284 GLN A O 1
ATOM 2179 N N . ALA A 1 285 ? 6.820 -7.033 -21.166 1.00 86.38 285 ALA A N 1
ATOM 2180 C CA . ALA A 1 285 ? 7.959 -6.116 -21.140 1.00 86.38 285 ALA A CA 1
ATOM 2181 C C . ALA A 1 285 ? 7.974 -5.083 -19.988 1.00 86.38 285 ALA A C 1
ATOM 2183 O O . ALA A 1 285 ? 8.650 -4.051 -20.109 1.00 86.38 285 ALA A O 1
ATOM 2184 N N . GLU A 1 286 ? 7.294 -5.366 -18.867 1.00 87.50 286 GLU A N 1
ATOM 2185 C CA . GLU A 1 286 ? 7.426 -4.564 -17.645 1.00 87.50 286 GLU A CA 1
ATOM 2186 C C . GLU A 1 286 ? 8.881 -4.615 -17.166 1.00 87.50 286 GLU A C 1
ATOM 2188 O O . GLU A 1 286 ? 9.468 -5.695 -17.049 1.00 87.50 286 GLU A O 1
ATOM 2193 N N . ARG A 1 287 ? 9.472 -3.444 -16.901 1.00 84.06 287 ARG A N 1
ATOM 2194 C CA . ARG A 1 287 ? 10.782 -3.348 -16.252 1.00 84.06 287 ARG A CA 1
ATOM 2195 C C . ARG A 1 287 ? 10.609 -3.736 -14.788 1.00 84.06 287 ARG A C 1
ATOM 2197 O O . ARG A 1 287 ? 9.726 -3.211 -14.111 1.00 84.06 287 ARG A O 1
ATOM 2204 N N . LEU A 1 288 ? 11.457 -4.633 -14.304 1.00 85.00 288 LEU A N 1
ATOM 2205 C CA . LEU A 1 288 ? 11.505 -4.984 -12.895 1.00 85.00 288 LEU A CA 1
ATOM 2206 C C . LEU A 1 288 ? 12.727 -4.334 -12.249 1.00 85.00 288 LEU A C 1
ATOM 2208 O O . LEU A 1 288 ? 13.843 -4.766 -12.499 1.00 85.00 288 LEU A O 1
ATOM 2212 N N . ASP A 1 289 ? 12.514 -3.332 -11.398 1.00 80.50 289 ASP A N 1
ATOM 2213 C CA . ASP A 1 289 ? 13.601 -2.559 -10.783 1.00 80.50 289 ASP A CA 1
ATOM 2214 C C . ASP A 1 289 ? 14.203 -3.258 -9.555 1.00 80.50 289 ASP A C 1
ATOM 2216 O O . ASP A 1 289 ? 13.817 -2.989 -8.416 1.00 80.50 289 ASP A O 1
ATOM 2220 N N . ILE A 1 290 ? 15.094 -4.221 -9.783 1.00 81.06 290 ILE A N 1
ATOM 2221 C CA . ILE A 1 290 ? 15.817 -4.995 -8.765 1.00 81.06 290 ILE A CA 1
ATOM 2222 C C . ILE A 1 290 ? 16.863 -4.090 -8.086 1.00 81.06 290 ILE A C 1
ATOM 2224 O O . ILE A 1 290 ? 17.729 -3.554 -8.781 1.00 81.06 290 ILE A O 1
ATOM 2228 N N . PRO A 1 291 ? 16.830 -3.899 -6.754 1.00 76.25 291 PRO A N 1
ATOM 2229 C CA . PRO A 1 291 ? 17.859 -3.125 -6.063 1.00 76.25 291 PRO A CA 1
ATOM 2230 C C . PRO A 1 291 ? 19.252 -3.733 -6.291 1.00 76.25 291 PRO A C 1
ATOM 2232 O O . PRO A 1 291 ? 19.391 -4.952 -6.327 1.00 76.25 291 PRO A O 1
ATOM 2235 N N . GLY A 1 292 ? 20.270 -2.890 -6.488 1.00 72.12 292 GLY A N 1
ATOM 2236 C CA . GLY A 1 292 ? 21.641 -3.331 -6.778 1.00 72.12 292 GLY A CA 1
ATOM 2237 C C . GLY A 1 292 ? 21.929 -3.583 -8.259 1.00 72.12 292 GLY A C 1
ATOM 2238 O O . GLY A 1 292 ? 23.089 -3.642 -8.661 1.00 72.12 292 GLY A O 1
ATOM 2239 N N . VAL A 1 293 ? 20.895 -3.680 -9.102 1.00 76.88 293 VAL A N 1
ATOM 2240 C CA . VAL A 1 293 ? 21.044 -3.826 -10.555 1.00 76.88 293 VAL A CA 1
ATOM 2241 C C . VAL A 1 293 ? 20.980 -2.441 -11.225 1.00 76.88 293 VAL A C 1
ATOM 2243 O O . VAL A 1 293 ? 20.018 -1.697 -11.017 1.00 76.88 293 VAL A O 1
ATOM 2246 N N . PRO A 1 294 ? 21.969 -2.049 -12.053 1.00 71.50 294 PRO A N 1
ATOM 2247 C CA . PRO A 1 294 ? 21.910 -0.799 -12.811 1.00 71.50 294 PRO A CA 1
ATOM 2248 C C . PRO A 1 294 ? 20.690 -0.741 -13.752 1.00 71.50 294 PRO A C 1
ATOM 2250 O O . PRO A 1 294 ? 20.367 -1.761 -14.360 1.00 71.50 294 PRO A O 1
ATOM 2253 N N . PRO A 1 295 ? 20.057 0.431 -13.984 1.00 73.38 295 PRO A N 1
ATOM 2254 C CA . PRO A 1 295 ? 18.854 0.557 -14.823 1.00 73.38 295 PRO A CA 1
ATOM 2255 C C . PRO A 1 295 ? 18.942 -0.088 -16.216 1.00 73.38 295 PRO A C 1
ATOM 2257 O O . PRO A 1 295 ? 17.965 -0.660 -16.691 1.00 73.38 295 PRO A O 1
ATOM 2260 N N . ALA A 1 296 ? 20.117 -0.046 -16.855 1.00 71.69 296 ALA A N 1
ATOM 2261 C CA . ALA A 1 296 ? 20.361 -0.650 -18.170 1.00 71.69 296 ALA A CA 1
ATOM 2262 C C . ALA A 1 296 ? 20.414 -2.194 -18.164 1.00 71.69 296 ALA A C 1
ATOM 2264 O O . ALA A 1 296 ? 20.357 -2.811 -19.224 1.00 71.69 296 ALA A O 1
ATOM 2265 N N . LEU A 1 297 ? 20.537 -2.814 -16.986 1.00 78.81 297 LEU A N 1
ATOM 2266 C CA . LEU A 1 297 ? 20.583 -4.266 -16.783 1.00 78.81 297 LEU A CA 1
ATOM 2267 C C . LEU A 1 297 ? 19.307 -4.814 -16.122 1.00 78.81 297 LEU A C 1
ATOM 2269 O O . LEU A 1 297 ? 19.210 -6.023 -15.909 1.00 78.81 297 LEU A O 1
ATOM 2273 N N . GLN A 1 298 ? 18.331 -3.955 -15.807 1.00 83.81 298 GLN A N 1
ATOM 2274 C CA . GLN A 1 298 ? 17.063 -4.384 -15.218 1.00 83.81 298 GLN A CA 1
ATOM 2275 C C . GLN A 1 298 ? 16.280 -5.260 -16.207 1.00 83.81 298 GLN A C 1
ATOM 2277 O O . GLN A 1 298 ? 16.060 -4.843 -17.352 1.00 83.81 298 GLN A O 1
ATOM 2282 N N . PRO A 1 299 ? 15.831 -6.462 -15.806 1.00 87.06 299 PRO A N 1
ATOM 2283 C CA . PRO A 1 299 ? 15.147 -7.362 -16.718 1.00 87.06 299 PRO A CA 1
ATOM 2284 C C . PRO A 1 299 ? 13.771 -6.814 -17.105 1.00 87.06 299 PRO A C 1
ATOM 2286 O O . PRO A 1 299 ? 13.049 -6.220 -16.297 1.00 87.06 299 PRO A O 1
ATOM 2289 N N . ARG A 1 300 ? 13.388 -7.065 -18.360 1.00 89.25 300 ARG A N 1
ATOM 2290 C CA . ARG A 1 300 ? 12.018 -6.885 -18.844 1.00 89.25 300 ARG A CA 1
ATOM 2291 C C . ARG A 1 300 ? 11.310 -8.228 -18.831 1.00 89.25 300 ARG A C 1
ATOM 2293 O O . ARG A 1 300 ? 11.733 -9.154 -19.515 1.00 89.25 300 ARG A O 1
ATOM 2300 N N . ILE A 1 301 ? 10.240 -8.320 -18.054 1.00 90.38 301 ILE A N 1
ATOM 2301 C CA . ILE A 1 301 ? 9.534 -9.572 -17.776 1.00 90.38 301 ILE A CA 1
ATOM 2302 C C . ILE A 1 301 ? 8.102 -9.537 -18.312 1.00 90.38 301 ILE A C 1
ATOM 2304 O O . ILE A 1 301 ? 7.541 -8.474 -18.584 1.00 90.38 301 ILE A O 1
ATOM 2308 N N . THR A 1 302 ? 7.502 -10.718 -18.463 1.00 93.19 302 THR A N 1
ATOM 2309 C CA . THR A 1 302 ? 6.050 -10.840 -18.640 1.00 93.19 302 THR A CA 1
ATOM 2310 C C . THR A 1 302 ? 5.430 -11.136 -17.283 1.00 93.19 302 THR A C 1
ATOM 2312 O O . THR A 1 302 ? 5.752 -12.151 -16.672 1.00 93.19 302 THR A O 1
ATOM 2315 N N . MET A 1 303 ? 4.565 -10.245 -16.804 1.00 93.75 303 MET A N 1
ATOM 2316 C CA . MET A 1 303 ? 3.912 -10.362 -15.500 1.00 93.75 303 MET A CA 1
ATOM 2317 C C . MET A 1 303 ? 2.563 -11.051 -15.647 1.00 93.75 303 MET A C 1
ATOM 2319 O O . MET A 1 303 ? 1.759 -10.654 -16.495 1.00 93.75 303 MET A O 1
ATOM 2323 N N . GLU A 1 304 ? 2.273 -12.025 -14.791 1.00 97.06 304 GLU A N 1
ATOM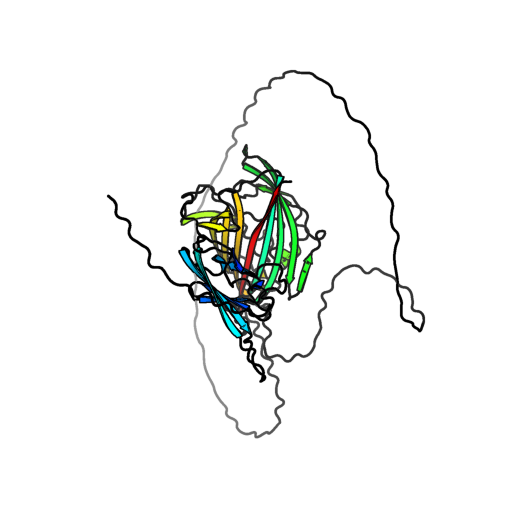 2324 C CA . GLU A 1 304 ? 0.933 -12.602 -14.693 1.00 97.06 304 GLU A CA 1
ATOM 2325 C C . GLU A 1 304 ? 0.109 -11.784 -13.708 1.00 97.06 304 GLU A C 1
ATOM 2327 O O . GLU A 1 304 ? 0.481 -11.649 -12.544 1.00 97.06 304 GLU A O 1
ATOM 2332 N N . SER A 1 305 ? -0.990 -11.206 -14.181 1.00 97.75 305 SER A N 1
ATOM 2333 C CA . SER A 1 305 ? -1.855 -10.316 -13.408 1.00 97.75 305 SER A CA 1
ATOM 2334 C C . SER A 1 305 ? -3.231 -10.947 -13.220 1.00 97.75 305 SER A C 1
ATOM 2336 O O . SER A 1 305 ? -3.769 -11.539 -14.154 1.00 97.75 305 SER A O 1
ATOM 2338 N N . LYS A 1 306 ? -3.818 -10.803 -12.030 1.00 98.12 306 LYS A N 1
ATOM 2339 C CA . LYS A 1 306 ? -5.157 -11.285 -11.671 1.00 98.12 306 LYS A CA 1
ATOM 2340 C C . LYS A 1 306 ? -5.947 -10.179 -10.986 1.00 98.12 306 LYS A C 1
ATOM 2342 O O . LYS A 1 306 ? -5.484 -9.620 -9.994 1.00 98.12 306 LYS A O 1
ATOM 2347 N N . PHE A 1 307 ? -7.156 -9.903 -11.465 1.00 98.12 307 PHE A N 1
ATOM 2348 C CA . PHE A 1 307 ? -8.103 -9.035 -10.764 1.00 98.12 307 PHE A CA 1
ATOM 2349 C C . PHE A 1 307 ? -8.744 -9.847 -9.628 1.00 98.12 307 PHE A C 1
ATOM 2351 O O . PHE A 1 307 ? -9.551 -10.738 -9.876 1.00 98.12 307 PHE A O 1
ATOM 2358 N N . GLU A 1 308 ? -8.336 -9.604 -8.380 1.00 97.44 308 GLU A N 1
ATOM 2359 C CA . GLU A 1 308 ? -8.774 -10.405 -7.227 1.00 97.44 308 GLU A CA 1
ATOM 2360 C C . GLU A 1 308 ? -10.200 -10.077 -6.782 1.00 97.44 308 GLU A C 1
ATOM 2362 O O . GLU A 1 308 ? -10.931 -10.971 -6.363 1.00 97.44 308 GLU A O 1
ATOM 2367 N N . GLY A 1 309 ? -10.590 -8.804 -6.860 1.00 97.50 309 GLY A N 1
ATOM 2368 C CA . GLY A 1 309 ? -11.878 -8.327 -6.374 1.00 97.50 309 GLY A CA 1
ATOM 2369 C C . GLY A 1 309 ? -11.876 -6.837 -6.060 1.00 97.50 309 GLY A C 1
ATOM 2370 O O . GLY A 1 309 ? -10.915 -6.119 -6.351 1.00 97.50 309 GLY A O 1
ATOM 2371 N N . LEU A 1 310 ? -12.976 -6.376 -5.470 1.00 98.00 310 LEU A N 1
ATOM 2372 C CA . LEU A 1 310 ? -13.172 -4.989 -5.067 1.00 98.00 310 LEU A CA 1
ATOM 2373 C C . LEU A 1 310 ? -13.117 -4.870 -3.542 1.00 98.00 310 LEU A C 1
ATOM 2375 O O . LEU A 1 310 ? -13.785 -5.623 -2.833 1.00 98.00 310 LEU A O 1
ATOM 2379 N N . GLU A 1 311 ? -12.357 -3.906 -3.035 1.00 96.50 311 GLU A N 1
ATOM 2380 C CA . GLU A 1 311 ? -12.255 -3.617 -1.601 1.00 96.50 311 GLU A CA 1
ATOM 2381 C C . GLU A 1 311 ? -11.944 -2.138 -1.339 1.00 96.50 311 GLU A C 1
ATOM 2383 O O . GLU A 1 311 ? -11.478 -1.406 -2.218 1.00 96.50 311 GLU A O 1
ATOM 2388 N N . TRP A 1 312 ? -12.244 -1.675 -0.130 1.00 96.56 312 TRP A N 1
ATOM 2389 C CA . TRP A 1 312 ? -11.923 -0.324 0.324 1.00 96.56 312 TRP A CA 1
ATOM 2390 C C . TRP A 1 312 ? -10.450 -0.221 0.713 1.00 96.56 312 TRP A C 1
ATOM 2392 O O . TRP A 1 312 ? -9.992 -1.038 1.499 1.00 96.56 312 TRP A O 1
ATOM 2402 N N . GLU A 1 313 ? -9.710 0.759 0.200 1.00 95.75 313 GLU A N 1
ATOM 2403 C CA . GLU A 1 313 ? -8.338 1.063 0.639 1.00 95.75 313 GLU A CA 1
ATOM 2404 C C . GLU A 1 313 ? -8.126 2.583 0.623 1.00 95.75 313 GLU A C 1
ATOM 2406 O O . GLU A 1 313 ? -8.480 3.256 -0.344 1.00 95.75 313 GLU A O 1
ATOM 2411 N N . GLY A 1 314 ? -7.574 3.150 1.693 1.00 92.00 314 GLY A N 1
ATOM 2412 C CA . GLY A 1 314 ? -7.366 4.588 1.858 1.00 92.00 314 GLY A CA 1
ATOM 2413 C C . GLY A 1 314 ? -8.648 5.428 1.780 1.00 92.00 314 GLY A C 1
ATOM 2414 O O . GLY A 1 314 ? -8.574 6.566 1.325 1.00 92.00 314 GLY A O 1
ATOM 2415 N N . ASN A 1 315 ? -9.815 4.892 2.168 1.00 92.44 315 ASN A N 1
ATOM 2416 C CA . ASN A 1 315 ? -11.152 5.448 1.888 1.00 92.44 315 ASN A CA 1
ATOM 2417 C C . ASN A 1 315 ? -11.562 5.527 0.402 1.00 92.44 315 ASN A C 1
ATOM 2419 O O . ASN A 1 315 ? -12.590 6.127 0.082 1.00 92.44 315 ASN A O 1
ATOM 2423 N N . TYR A 1 316 ? -10.828 4.891 -0.510 1.00 96.44 316 TYR A N 1
ATOM 2424 C CA . TYR A 1 316 ? -11.231 4.736 -1.907 1.00 96.44 316 TYR A CA 1
ATOM 2425 C C . TYR A 1 316 ? -11.871 3.367 -2.131 1.00 96.44 316 TYR A C 1
ATOM 2427 O O . TYR A 1 316 ? -11.418 2.364 -1.585 1.00 96.44 316 TYR A O 1
ATOM 2435 N N . LYS A 1 317 ? -12.874 3.296 -3.011 1.00 97.19 317 LYS A N 1
ATOM 2436 C CA . LYS A 1 317 ? -13.292 2.018 -3.595 1.00 97.19 317 LYS A CA 1
ATOM 2437 C C . LYS A 1 317 ? -12.238 1.585 -4.608 1.00 97.19 317 LYS A C 1
ATOM 2439 O O . LYS A 1 317 ? -12.018 2.284 -5.601 1.00 97.19 317 LYS A O 1
ATOM 2444 N N . THR A 1 318 ? -11.576 0.458 -4.368 1.00 98.31 318 THR A N 1
ATOM 2445 C CA . THR A 1 318 ? -10.445 0.012 -5.188 1.00 98.31 318 THR A CA 1
ATOM 2446 C C . THR A 1 318 ? -10.681 -1.341 -5.841 1.00 98.31 318 THR A C 1
ATOM 2448 O O . THR A 1 318 ? -11.386 -2.198 -5.314 1.00 98.31 318 THR A O 1
ATOM 2451 N N . ALA A 1 319 ? -10.090 -1.512 -7.020 1.00 98.38 319 ALA A N 1
ATOM 2452 C CA . ALA A 1 319 ? -9.888 -2.795 -7.656 1.00 98.38 319 ALA A CA 1
ATOM 2453 C C . ALA A 1 319 ? -8.527 -3.325 -7.211 1.00 98.38 319 ALA A C 1
ATOM 2455 O O . ALA A 1 319 ? -7.502 -2.667 -7.426 1.00 98.38 319 ALA A O 1
ATOM 2456 N N . LYS A 1 320 ? -8.534 -4.504 -6.588 1.00 98.00 320 LYS A N 1
ATOM 2457 C CA . LYS A 1 320 ? -7.326 -5.181 -6.143 1.00 98.00 320 LYS A CA 1
ATOM 2458 C C . LYS A 1 320 ? -6.794 -6.078 -7.250 1.00 98.00 320 LYS A C 1
ATOM 2460 O O . LYS A 1 320 ? -7.484 -6.994 -7.698 1.00 98.00 320 LYS A O 1
ATOM 2465 N N . VAL A 1 321 ? -5.564 -5.831 -7.684 1.00 98.25 321 VAL A N 1
ATOM 2466 C CA . VAL A 1 321 ? -4.886 -6.635 -8.710 1.00 98.25 321 VAL A CA 1
ATOM 2467 C C . VAL A 1 321 ? -3.619 -7.226 -8.115 1.00 98.25 321 VAL A C 1
ATOM 2469 O O . VAL A 1 321 ? -2.773 -6.481 -7.632 1.00 98.25 321 VAL A O 1
ATOM 2472 N N . ARG A 1 322 ? -3.459 -8.549 -8.175 1.00 98.25 322 ARG A N 1
ATOM 2473 C CA . ARG A 1 322 ? -2.185 -9.207 -7.858 1.00 98.25 322 ARG A CA 1
ATOM 2474 C C . ARG A 1 322 ? -1.421 -9.440 -9.153 1.00 98.25 322 ARG A C 1
ATOM 2476 O O . ARG A 1 322 ? -1.960 -10.050 -10.071 1.00 98.25 322 ARG A O 1
ATOM 2483 N N . GLN A 1 323 ? -0.182 -8.975 -9.221 1.00 97.31 323 GLN A N 1
ATOM 2484 C CA . GLN A 1 323 ? 0.772 -9.305 -10.274 1.00 97.31 323 GLN A CA 1
ATOM 2485 C C . GLN A 1 323 ? 1.862 -10.205 -9.695 1.00 97.31 323 GLN A C 1
ATOM 2487 O O . GLN A 1 323 ? 2.338 -9.957 -8.588 1.00 97.31 323 GLN A O 1
ATOM 2492 N N . THR A 1 324 ? 2.273 -11.228 -10.436 1.00 97.06 324 THR A N 1
ATOM 2493 C CA . THR A 1 324 ? 3.307 -12.181 -10.016 1.00 97.06 324 THR A CA 1
ATOM 2494 C C . THR A 1 324 ? 4.277 -12.494 -11.148 1.00 97.06 324 THR A C 1
ATOM 2496 O O . THR A 1 324 ? 3.929 -12.425 -12.329 1.00 97.06 324 THR A O 1
ATOM 2499 N N . TYR A 1 325 ? 5.510 -12.821 -10.772 1.00 96.00 325 TYR A N 1
ATOM 2500 C CA . TYR A 1 325 ? 6.533 -13.367 -11.657 1.00 96.00 325 TYR A CA 1
ATOM 2501 C C . TYR A 1 325 ? 7.503 -14.233 -10.846 1.00 96.00 325 TYR A C 1
ATOM 2503 O O . TYR A 1 325 ? 7.801 -13.933 -9.689 1.00 96.00 325 TYR A O 1
ATOM 2511 N N . SER A 1 326 ? 8.034 -15.289 -11.455 1.00 94.75 326 SER A N 1
ATOM 2512 C CA . SER A 1 326 ? 9.183 -16.017 -10.925 1.00 94.75 326 SER A CA 1
ATOM 2513 C C . SER A 1 326 ? 10.051 -16.509 -12.077 1.00 94.75 326 SER A C 1
ATOM 2515 O O . SER A 1 326 ? 9.539 -16.828 -13.149 1.00 94.75 326 SER A O 1
ATOM 2517 N N . GLY A 1 327 ? 11.362 -16.535 -11.861 1.00 91.38 327 GLY A N 1
ATOM 2518 C CA . GLY A 1 327 ? 12.348 -16.952 -12.850 1.00 91.38 327 GLY A CA 1
ATOM 2519 C C . GLY A 1 327 ? 13.766 -16.702 -12.349 1.00 91.38 327 GLY A C 1
ATOM 2520 O O . GLY A 1 327 ? 13.963 -16.052 -11.322 1.00 91.38 327 GLY A O 1
ATOM 2521 N N . ASP A 1 328 ? 14.753 -17.213 -13.071 1.00 87.94 328 ASP A N 1
ATOM 2522 C CA . ASP A 1 328 ? 16.162 -17.007 -12.743 1.00 87.94 328 ASP A CA 1
ATOM 2523 C C . ASP A 1 328 ? 16.658 -15.651 -13.277 1.00 87.94 328 ASP A C 1
ATOM 2525 O O . ASP A 1 328 ? 16.151 -15.129 -14.276 1.00 87.94 328 ASP A O 1
ATOM 2529 N N . LEU A 1 329 ? 17.653 -15.064 -12.611 1.00 82.12 329 LEU A N 1
ATOM 2530 C CA . LEU A 1 329 ? 18.344 -13.864 -13.080 1.00 82.12 329 LEU A CA 1
ATOM 2531 C C . LEU A 1 329 ? 19.665 -14.246 -13.769 1.00 82.12 329 LEU A C 1
ATOM 2533 O O . LEU A 1 329 ? 20.409 -15.077 -13.250 1.00 82.12 329 LEU A O 1
ATOM 2537 N N . PRO A 1 330 ? 20.001 -13.632 -14.920 1.00 70.06 330 PRO A N 1
ATOM 2538 C CA . PRO A 1 330 ? 21.136 -14.053 -15.747 1.00 70.06 330 PRO A CA 1
ATOM 2539 C C . PRO A 1 330 ? 22.507 -13.615 -15.206 1.00 70.06 330 PRO A C 1
ATOM 2541 O O . PRO A 1 330 ? 23.527 -13.908 -15.827 1.00 70.06 330 PRO A O 1
ATOM 2544 N N . LYS A 1 331 ? 22.541 -12.850 -14.110 1.00 82.44 331 LYS A N 1
ATOM 2545 C CA . LYS A 1 331 ? 23.748 -12.289 -13.496 1.00 82.44 331 LYS A CA 1
ATOM 2546 C C . LYS A 1 331 ? 23.597 -12.239 -11.983 1.00 82.44 331 LYS A C 1
ATOM 2548 O O . LYS A 1 331 ? 22.481 -12.227 -11.468 1.00 82.44 331 LYS A O 1
ATOM 2553 N N . GLU A 1 332 ? 24.734 -12.177 -11.306 1.00 85.38 332 GLU A N 1
ATOM 2554 C CA . GLU A 1 332 ? 24.837 -11.934 -9.869 1.00 85.38 332 GLU A CA 1
ATOM 2555 C C . GLU A 1 332 ? 24.169 -10.605 -9.486 1.00 85.38 332 GLU A C 1
ATOM 2557 O O . GLU A 1 332 ? 24.131 -9.662 -10.284 1.00 85.38 332 GLU A O 1
ATOM 2562 N N . VAL A 1 333 ? 23.631 -10.534 -8.267 1.00 84.94 333 VAL A N 1
ATOM 2563 C CA . VAL A 1 333 ? 22.982 -9.324 -7.739 1.00 84.94 333 VAL A CA 1
ATOM 2564 C C . VAL A 1 333 ? 23.657 -8.902 -6.442 1.00 84.94 333 VAL A C 1
ATOM 2566 O O . VAL A 1 333 ? 23.787 -9.707 -5.523 1.00 84.94 333 VAL A O 1
ATOM 2569 N N . LEU A 1 334 ? 24.050 -7.631 -6.368 1.00 81.75 334 LEU A N 1
ATOM 2570 C CA . LEU A 1 334 ? 24.677 -7.025 -5.198 1.00 81.75 334 LEU A CA 1
ATOM 2571 C C . LEU A 1 334 ? 23.618 -6.453 -4.244 1.00 81.75 334 LEU A C 1
ATOM 2573 O O . LEU A 1 334 ? 22.891 -5.531 -4.605 1.00 81.75 334 LEU A O 1
ATOM 2577 N N . TYR A 1 335 ? 23.572 -6.934 -3.003 1.00 80.06 335 TYR A N 1
ATOM 2578 C CA . TYR A 1 335 ? 22.760 -6.359 -1.928 1.00 80.06 335 TYR A CA 1
ATOM 2579 C C . TYR A 1 335 ? 23.661 -5.855 -0.802 1.00 80.06 335 TYR A C 1
ATOM 2581 O O . TYR A 1 335 ? 24.183 -6.642 -0.019 1.00 80.06 335 TYR A O 1
ATOM 2589 N N . SER A 1 336 ? 23.845 -4.532 -0.725 1.00 75.88 336 SER A N 1
ATOM 2590 C CA . SER A 1 336 ? 24.579 -3.851 0.357 1.00 75.88 336 SER A CA 1
ATOM 2591 C C . SER A 1 336 ? 25.938 -4.489 0.704 1.00 75.88 336 SER A C 1
ATOM 2593 O O . SER A 1 336 ? 26.261 -4.694 1.870 1.00 75.88 336 SER A O 1
ATOM 2595 N N . GLY A 1 337 ? 26.730 -4.807 -0.327 1.00 79.00 337 GLY A N 1
ATOM 2596 C CA . GLY A 1 337 ? 28.060 -5.420 -0.202 1.00 79.00 337 GLY A CA 1
ATOM 2597 C C . GLY A 1 337 ? 28.101 -6.939 -0.401 1.00 79.00 337 GLY A C 1
ATOM 2598 O O . GLY A 1 337 ? 29.181 -7.477 -0.602 1.00 79.00 337 GLY A O 1
ATOM 2599 N N . MET A 1 338 ? 26.951 -7.619 -0.402 1.00 85.38 338 MET A N 1
ATOM 2600 C CA . MET A 1 338 ? 26.847 -9.069 -0.590 1.00 85.38 338 MET A CA 1
ATOM 2601 C C . MET A 1 338 ? 26.480 -9.426 -2.032 1.00 85.38 338 MET A C 1
ATOM 2603 O O . MET A 1 338 ? 25.415 -9.033 -2.514 1.00 85.38 338 MET A O 1
ATOM 2607 N N . ASN A 1 339 ? 27.312 -10.213 -2.705 1.00 88.50 339 ASN A N 1
ATOM 2608 C CA . ASN A 1 339 ? 27.025 -10.752 -4.029 1.00 88.50 339 ASN A CA 1
ATOM 2609 C C . ASN A 1 339 ? 26.219 -12.047 -3.901 1.00 88.50 339 ASN A C 1
ATOM 2611 O O . ASN A 1 339 ? 26.655 -13.016 -3.274 1.00 88.50 339 ASN A O 1
ATOM 2615 N N . ILE A 1 340 ? 25.036 -12.074 -4.513 1.00 89.81 340 ILE A N 1
ATOM 2616 C CA . ILE A 1 340 ? 24.191 -13.263 -4.604 1.00 89.81 340 ILE A CA 1
ATOM 2617 C C . ILE A 1 340 ? 24.380 -13.884 -5.987 1.00 89.81 340 ILE A C 1
ATOM 2619 O O . ILE A 1 340 ? 23.949 -13.336 -7.002 1.00 89.81 340 ILE A O 1
ATOM 2623 N N . THR A 1 341 ? 25.016 -15.049 -6.008 1.00 91.56 341 THR A N 1
ATOM 2624 C CA . THR A 1 341 ? 25.263 -15.878 -7.189 1.00 91.56 341 THR A CA 1
ATOM 2625 C C . THR A 1 341 ? 24.102 -16.845 -7.440 1.00 91.56 341 THR A C 1
ATOM 2627 O O . THR A 1 341 ? 23.376 -17.239 -6.520 1.00 91.56 341 THR A O 1
ATOM 2630 N N . THR A 1 342 ? 23.904 -17.239 -8.702 1.00 89.88 342 THR A N 1
ATOM 2631 C CA . THR A 1 342 ? 22.745 -18.034 -9.171 1.00 89.88 342 THR A CA 1
ATOM 2632 C C . THR A 1 342 ? 21.375 -17.525 -8.661 1.00 89.88 342 THR A C 1
ATOM 2634 O O . THR A 1 342 ? 20.595 -18.313 -8.121 1.00 89.88 342 THR A O 1
ATOM 2637 N N . PRO A 1 343 ? 21.059 -16.216 -8.769 1.00 91.50 343 PRO A N 1
ATOM 2638 C CA . PRO A 1 343 ? 19.923 -15.657 -8.053 1.00 91.50 343 PRO A CA 1
ATOM 2639 C C . PRO A 1 343 ? 18.587 -16.045 -8.697 1.00 91.50 343 PRO A C 1
ATOM 2641 O O . PRO A 1 343 ? 18.304 -15.734 -9.856 1.00 91.50 343 PRO A O 1
ATOM 2644 N N . LYS A 1 344 ? 17.731 -16.684 -7.901 1.00 93.38 344 LYS A N 1
ATOM 2645 C CA . LYS A 1 344 ? 16.351 -17.037 -8.230 1.00 93.38 344 LYS A CA 1
ATOM 2646 C C . LYS A 1 344 ? 15.401 -15.981 -7.709 1.00 93.38 344 LYS A C 1
ATOM 2648 O O . LYS A 1 344 ? 15.455 -15.606 -6.537 1.00 93.38 344 LYS A O 1
ATOM 2653 N N . LEU A 1 345 ? 14.500 -15.536 -8.573 1.00 93.06 345 LEU A N 1
ATOM 2654 C CA . LEU A 1 345 ? 13.579 -14.454 -8.288 1.00 93.06 345 LEU A CA 1
ATOM 2655 C C . LEU A 1 345 ? 12.169 -14.965 -8.016 1.00 93.06 345 LEU A C 1
ATOM 2657 O O . LEU A 1 345 ? 11.599 -15.728 -8.801 1.00 93.06 345 LEU A O 1
ATOM 2661 N N . LYS A 1 346 ? 11.557 -14.439 -6.959 1.00 95.75 346 LYS A N 1
ATOM 2662 C CA . LYS A 1 346 ? 10.103 -14.380 -6.809 1.00 95.75 346 LYS A CA 1
ATOM 2663 C C . LYS A 1 346 ? 9.694 -12.923 -6.676 1.00 95.75 346 LYS A C 1
ATOM 2665 O O . LYS A 1 346 ? 10.308 -12.156 -5.937 1.00 95.75 346 LYS A O 1
ATOM 2670 N N . PHE A 1 347 ? 8.656 -12.546 -7.401 1.00 95.44 347 PHE A N 1
ATOM 2671 C CA . PHE A 1 347 ? 8.122 -11.201 -7.401 1.00 95.44 347 PHE A CA 1
ATOM 2672 C C . PHE A 1 347 ? 6.609 -11.220 -7.236 1.00 95.44 347 PHE A C 1
ATOM 2674 O O . PHE A 1 347 ? 5.905 -11.960 -7.926 1.00 95.44 347 PHE A O 1
ATOM 2681 N N . GLU A 1 348 ? 6.124 -10.327 -6.385 1.00 97.00 348 GLU A N 1
ATOM 2682 C CA . GLU A 1 348 ? 4.713 -10.046 -6.193 1.00 97.00 348 GLU A CA 1
ATOM 2683 C C . GLU A 1 348 ? 4.473 -8.530 -6.129 1.00 97.00 348 GLU A C 1
ATOM 2685 O O . GLU A 1 348 ? 5.243 -7.781 -5.525 1.00 97.00 348 GLU A O 1
ATOM 2690 N N . ARG A 1 349 ? 3.381 -8.064 -6.739 1.00 96.69 349 ARG A N 1
ATOM 2691 C CA . ARG A 1 349 ? 2.886 -6.689 -6.608 1.00 96.69 349 ARG A CA 1
ATOM 2692 C C . ARG A 1 349 ? 1.376 -6.721 -6.400 1.00 96.69 349 ARG A C 1
ATOM 2694 O O . ARG A 1 349 ? 0.648 -7.166 -7.282 1.00 96.69 349 ARG A O 1
ATOM 2701 N N . ILE A 1 350 ? 0.894 -6.245 -5.257 1.00 97.81 350 ILE A N 1
ATOM 2702 C CA . ILE A 1 350 ? -0.537 -6.056 -4.996 1.00 97.81 350 ILE A CA 1
ATOM 2703 C C . ILE A 1 350 ? -0.872 -4.587 -5.228 1.00 97.81 350 ILE A C 1
ATOM 2705 O O . ILE A 1 350 ? -0.350 -3.709 -4.542 1.00 97.81 350 ILE A O 1
ATOM 2709 N N . LEU A 1 351 ? -1.749 -4.330 -6.190 1.00 97.88 351 LEU A N 1
ATOM 2710 C CA . LEU A 1 351 ? -2.206 -3.007 -6.592 1.00 97.88 351 LEU A CA 1
ATOM 2711 C C . LEU A 1 351 ? -3.597 -2.729 -6.055 1.00 97.88 351 LEU A C 1
ATOM 2713 O O . LEU A 1 351 ? -4.471 -3.587 -6.127 1.00 97.88 351 LEU A O 1
ATOM 2717 N N . TYR A 1 352 ? -3.807 -1.489 -5.640 1.00 98.31 352 TYR A N 1
ATOM 2718 C CA . TYR A 1 352 ? -5.094 -0.927 -5.270 1.00 98.31 352 TYR A CA 1
ATOM 2719 C C . TYR A 1 352 ? -5.349 0.267 -6.184 1.00 98.31 352 TYR A C 1
ATOM 2721 O O . TYR A 1 352 ? -4.780 1.347 -5.998 1.00 98.31 352 TYR A O 1
ATOM 2729 N N . ILE A 1 353 ? -6.168 0.058 -7.215 1.00 98.44 353 ILE A N 1
ATOM 2730 C CA . ILE A 1 353 ? -6.528 1.096 -8.186 1.00 98.44 353 ILE A CA 1
ATOM 2731 C C . ILE A 1 353 ? -7.916 1.618 -7.835 1.00 98.44 353 ILE A C 1
ATOM 2733 O O . ILE A 1 353 ? -8.885 0.864 -7.890 1.00 98.44 353 ILE A O 1
ATOM 2737 N N . GLY A 1 354 ? -8.037 2.895 -7.478 1.00 98.19 354 GLY A N 1
ATOM 2738 C CA . GLY A 1 354 ? -9.330 3.530 -7.226 1.00 98.19 354 GLY A CA 1
ATOM 2739 C C . GLY A 1 354 ? -10.145 3.569 -8.515 1.00 98.19 354 GLY A C 1
ATOM 2740 O O . GLY A 1 354 ? -9.862 4.394 -9.379 1.00 98.19 354 GLY A O 1
ATOM 2741 N N . TYR A 1 355 ? -11.124 2.676 -8.685 1.00 97.31 355 TYR A N 1
ATOM 2742 C CA . TYR A 1 355 ? -11.762 2.466 -9.995 1.00 97.31 355 TYR A CA 1
ATOM 2743 C C . TYR A 1 355 ? -12.729 3.592 -10.386 1.00 97.31 355 TYR A C 1
ATOM 2745 O O . TYR A 1 355 ? -12.935 3.850 -11.570 1.00 97.31 355 TYR A O 1
ATOM 2753 N N . GLU A 1 356 ? -13.278 4.309 -9.403 1.00 96.75 356 GLU A N 1
ATOM 2754 C CA . GLU A 1 356 ? -14.063 5.530 -9.630 1.00 96.75 356 GLU A CA 1
ATOM 2755 C C . GLU A 1 356 ? -13.154 6.737 -9.925 1.00 96.75 356 GLU A C 1
ATOM 2757 O O . GLU A 1 356 ? -13.473 7.573 -10.771 1.00 96.75 356 GLU A O 1
ATOM 2762 N N . THR A 1 357 ? -11.996 6.826 -9.262 1.00 97.00 357 THR A N 1
ATOM 2763 C CA . THR A 1 357 ? -11.106 8.000 -9.316 1.00 97.00 357 THR A CA 1
ATOM 2764 C C . THR A 1 357 ? -9.999 7.908 -10.360 1.00 97.00 357 THR A C 1
ATOM 2766 O O . THR A 1 357 ? -9.402 8.933 -10.674 1.00 97.00 357 THR A O 1
ATOM 2769 N N . GLY A 1 358 ? -9.711 6.712 -10.881 1.00 97.38 358 GLY A N 1
ATOM 2770 C CA . GLY A 1 358 ? -8.592 6.434 -11.780 1.00 97.38 358 GLY A CA 1
ATOM 2771 C C . GLY A 1 358 ? -7.226 6.725 -11.156 1.00 97.38 358 GLY A C 1
ATOM 2772 O O . GLY A 1 358 ? -6.367 7.318 -11.800 1.00 97.38 358 GLY A O 1
ATOM 2773 N N . ARG A 1 359 ? -7.011 6.375 -9.885 1.00 97.06 359 ARG A N 1
ATOM 2774 C CA . ARG A 1 359 ? -5.745 6.656 -9.181 1.00 97.06 359 ARG A CA 1
ATOM 2775 C C . ARG A 1 359 ? -5.102 5.376 -8.679 1.00 97.06 359 ARG A C 1
ATOM 2777 O O . ARG A 1 359 ? -5.798 4.489 -8.188 1.00 97.06 359 ARG A O 1
ATOM 2784 N N . LEU A 1 360 ? -3.772 5.309 -8.724 1.00 98.00 360 LEU A N 1
ATOM 2785 C CA . LEU A 1 360 ? -3.038 4.382 -7.868 1.00 98.00 360 LEU A CA 1
ATOM 2786 C C . LEU A 1 360 ? -3.256 4.851 -6.426 1.00 98.00 360 LEU A C 1
ATOM 2788 O O . LEU A 1 360 ? -2.852 5.960 -6.080 1.00 98.00 360 LEU A O 1
ATOM 2792 N N . VAL A 1 361 ? -3.941 4.046 -5.619 1.00 98.12 361 VAL A N 1
ATOM 2793 C CA . VAL A 1 361 ? -4.196 4.336 -4.202 1.00 98.12 361 VAL A CA 1
ATOM 2794 C C . VAL A 1 361 ? -3.087 3.733 -3.354 1.00 98.12 361 VAL A C 1
ATOM 2796 O O . VAL A 1 361 ? -2.538 4.403 -2.484 1.00 98.12 361 VAL A O 1
ATOM 2799 N N . LYS A 1 362 ? -2.712 2.488 -3.657 1.00 97.56 362 LYS A N 1
ATOM 2800 C CA . LYS A 1 362 ? -1.615 1.778 -3.004 1.00 97.56 362 LYS A CA 1
ATOM 2801 C C . LYS A 1 362 ? -1.007 0.730 -3.928 1.00 97.56 362 LYS A C 1
ATOM 2803 O O . LYS A 1 362 ? -1.698 0.136 -4.751 1.00 97.56 362 LYS A O 1
ATOM 2808 N N . THR A 1 363 ? 0.283 0.479 -3.762 1.00 97.25 363 THR A N 1
ATOM 2809 C CA . THR A 1 363 ? 0.974 -0.703 -4.277 1.00 97.25 363 THR A CA 1
ATOM 2810 C C . THR A 1 363 ? 1.852 -1.282 -3.175 1.00 97.25 363 THR A C 1
ATOM 2812 O O . THR A 1 363 ? 2.625 -0.555 -2.554 1.00 97.25 363 THR A O 1
ATOM 2815 N N . VAL A 1 364 ? 1.745 -2.588 -2.941 1.00 96.44 364 VAL A N 1
ATOM 2816 C CA . VAL A 1 364 ? 2.671 -3.354 -2.100 1.00 96.44 364 VAL A CA 1
ATOM 2817 C C . VAL A 1 364 ? 3.478 -4.246 -3.025 1.00 96.44 364 VAL A C 1
ATOM 2819 O O . VAL A 1 364 ? 2.932 -5.143 -3.661 1.00 96.44 364 VAL A O 1
ATOM 2822 N N . ARG A 1 365 ? 4.772 -3.969 -3.134 1.00 95.12 365 ARG A N 1
ATOM 2823 C CA . ARG A 1 365 ? 5.729 -4.702 -3.956 1.00 95.12 365 ARG A CA 1
ATOM 2824 C C . ARG A 1 365 ? 6.591 -5.573 -3.044 1.00 95.12 365 ARG A C 1
ATOM 2826 O O . ARG A 1 365 ? 7.176 -5.050 -2.101 1.00 95.12 365 ARG A O 1
ATOM 2833 N N . THR A 1 366 ? 6.736 -6.853 -3.354 1.00 95.44 366 THR A N 1
ATOM 2834 C CA . THR A 1 366 ? 7.657 -7.771 -2.677 1.00 95.44 366 THR A CA 1
ATOM 2835 C C . THR A 1 366 ? 8.541 -8.453 -3.713 1.00 95.44 366 THR A C 1
ATOM 2837 O O . THR A 1 366 ? 8.068 -9.003 -4.704 1.00 95.44 366 THR A O 1
ATOM 2840 N N . LEU A 1 367 ? 9.847 -8.385 -3.485 1.00 93.25 367 LEU A N 1
ATOM 2841 C CA . LEU A 1 367 ? 10.890 -8.988 -4.297 1.00 93.25 367 LEU A CA 1
ATOM 2842 C C . LEU A 1 367 ? 11.713 -9.896 -3.385 1.00 93.25 367 LEU A C 1
ATOM 2844 O O . LEU A 1 367 ? 12.325 -9.410 -2.436 1.00 93.25 367 LEU A O 1
ATOM 2848 N N . THR A 1 368 ? 11.735 -11.190 -3.674 1.00 94.06 368 THR A N 1
ATOM 2849 C CA . THR A 1 368 ? 12.574 -12.165 -2.974 1.00 94.06 368 THR A CA 1
ATOM 2850 C C . THR A 1 368 ? 13.629 -12.685 -3.940 1.00 94.06 368 THR A C 1
ATOM 2852 O O . THR A 1 368 ? 13.291 -13.194 -5.011 1.00 94.06 368 THR A O 1
ATOM 2855 N N . VAL A 1 369 ? 14.897 -12.559 -3.554 1.00 92.44 369 VAL A N 1
ATOM 2856 C CA . VAL A 1 369 ? 16.061 -13.088 -4.269 1.00 92.44 369 VAL A CA 1
ATOM 2857 C C . VAL A 1 369 ? 16.699 -14.160 -3.397 1.00 92.44 369 VAL A C 1
ATOM 2859 O O . VAL A 1 369 ? 17.177 -13.850 -2.310 1.00 92.44 369 VAL A O 1
ATOM 2862 N N . ALA A 1 370 ? 16.708 -15.405 -3.865 1.00 93.19 370 ALA A N 1
ATOM 2863 C CA . ALA A 1 370 ? 17.368 -16.525 -3.195 1.00 93.19 370 ALA A CA 1
ATOM 2864 C C . ALA A 1 370 ? 18.541 -17.022 -4.047 1.00 93.19 370 ALA A C 1
ATOM 2866 O O . ALA A 1 370 ? 18.391 -17.188 -5.255 1.00 93.19 370 ALA A O 1
ATOM 2867 N N . GLY A 1 371 ? 19.698 -17.279 -3.445 1.00 92.88 371 GLY A N 1
ATOM 2868 C CA . GLY A 1 371 ? 20.886 -17.746 -4.166 1.00 92.88 371 GLY A CA 1
ATOM 2869 C C . GLY A 1 371 ? 21.989 -18.208 -3.221 1.00 92.88 371 GLY A C 1
ATOM 2870 O O . GLY A 1 371 ? 21.706 -18.617 -2.096 1.00 92.88 371 GLY A O 1
ATOM 2871 N N . GLN A 1 372 ? 23.240 -18.153 -3.677 1.00 91.06 372 GLN A N 1
ATOM 2872 C CA . GLN A 1 372 ? 24.424 -18.475 -2.871 1.00 91.06 372 GLN A CA 1
ATOM 2873 C C . GLN A 1 372 ? 25.329 -17.249 -2.741 1.00 91.06 372 GLN A C 1
ATOM 2875 O O . GLN A 1 372 ? 25.506 -16.517 -3.713 1.00 91.06 372 GLN A O 1
ATOM 2880 N N . THR A 1 373 ? 25.953 -17.046 -1.586 1.00 90.12 373 THR A N 1
ATOM 2881 C CA . THR A 1 373 ? 26.986 -16.019 -1.389 1.00 90.12 373 THR A CA 1
ATOM 2882 C C . THR A 1 373 ? 28.209 -16.606 -0.689 1.00 90.12 373 THR A C 1
ATOM 2884 O O . THR A 1 373 ? 28.087 -17.586 0.046 1.00 90.12 373 THR A O 1
ATOM 2887 N N . ILE A 1 374 ? 29.376 -16.006 -0.918 1.00 88.19 374 ILE A N 1
ATOM 2888 C CA . ILE A 1 374 ? 30.604 -16.220 -0.130 1.00 88.19 374 ILE A CA 1
ATOM 2889 C C . ILE A 1 374 ? 30.929 -15.008 0.757 1.00 88.19 374 ILE A C 1
ATOM 2891 O O . ILE A 1 374 ? 31.816 -15.078 1.603 1.00 88.19 374 ILE A O 1
ATOM 2895 N N . ASP A 1 375 ? 30.211 -13.895 0.578 1.00 85.44 375 ASP A N 1
ATOM 2896 C CA . ASP A 1 375 ? 30.484 -12.650 1.287 1.00 85.44 375 ASP A CA 1
ATOM 2897 C C . ASP A 1 375 ? 29.982 -12.711 2.742 1.00 85.44 375 ASP A C 1
ATOM 2899 O O . ASP A 1 375 ? 29.051 -13.469 3.056 1.00 85.44 375 ASP A O 1
ATOM 2903 N N . PRO A 1 376 ? 30.565 -11.919 3.664 1.00 79.44 376 PRO A N 1
ATOM 2904 C CA . PRO A 1 376 ? 30.058 -11.758 5.023 1.00 79.44 376 PRO A CA 1
ATOM 2905 C C . PRO A 1 376 ? 28.587 -11.325 5.035 1.00 79.44 376 PRO A C 1
ATOM 2907 O O . PRO A 1 376 ? 28.218 -10.319 4.429 1.00 79.44 376 PRO A O 1
ATOM 2910 N N . VAL A 1 377 ? 27.744 -12.065 5.754 1.00 76.31 377 VAL A N 1
ATOM 2911 C CA . VAL A 1 377 ? 26.330 -11.724 5.912 1.00 76.31 377 VAL A CA 1
ATOM 2912 C C . VAL A 1 377 ? 26.153 -10.898 7.194 1.00 76.31 377 VAL A C 1
ATOM 2914 O O . VAL A 1 377 ? 26.546 -11.356 8.270 1.00 76.31 377 VAL A O 1
ATOM 2917 N N . PRO A 1 378 ? 25.574 -9.681 7.124 1.00 69.12 378 PRO A N 1
ATOM 2918 C CA . PRO A 1 378 ? 25.252 -8.890 8.309 1.00 69.12 378 PRO A CA 1
ATOM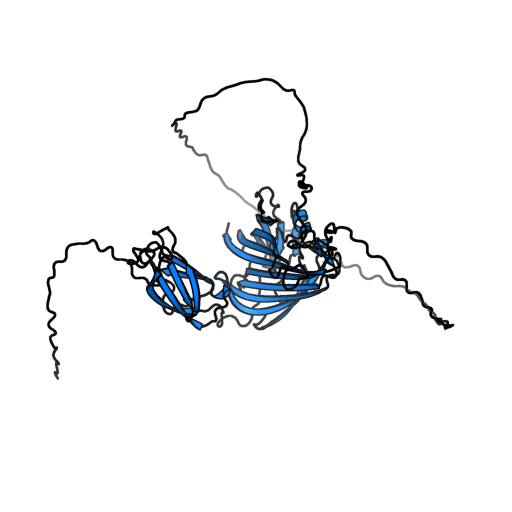 2919 C C . PRO A 1 378 ? 24.429 -9.699 9.318 1.00 69.12 378 PRO A C 1
ATOM 2921 O O . PRO A 1 378 ? 23.369 -10.216 8.977 1.00 69.12 378 PRO A O 1
ATOM 2924 N N . GLY A 1 379 ? 24.924 -9.804 10.553 1.00 64.50 379 GLY A N 1
ATOM 2925 C CA . GLY A 1 379 ? 24.328 -10.636 11.607 1.00 64.50 379 GLY A CA 1
ATOM 2926 C C . GLY A 1 379 ? 25.118 -11.909 11.935 1.00 64.50 379 GLY A C 1
ATOM 2927 O O . GLY A 1 379 ? 24.973 -12.414 13.046 1.00 64.50 379 GLY A O 1
ATOM 2928 N N . ASP A 1 380 ? 26.031 -12.361 11.063 1.00 60.88 380 ASP A N 1
ATOM 2929 C CA . ASP A 1 380 ? 26.957 -13.478 11.328 1.00 60.88 380 ASP A CA 1
ATOM 2930 C C . ASP A 1 380 ? 28.102 -13.093 12.287 1.00 60.88 380 ASP A C 1
ATOM 2932 O O . ASP A 1 380 ? 29.285 -13.331 12.035 1.00 60.88 380 ASP A O 1
ATOM 2936 N N . ASN A 1 381 ? 27.758 -12.537 13.449 1.00 52.97 381 ASN A N 1
ATOM 2937 C CA . ASN A 1 381 ? 28.667 -12.540 14.586 1.00 52.97 381 ASN A CA 1
ATOM 2938 C C . ASN A 1 381 ? 28.734 -13.971 15.126 1.00 52.97 381 ASN A C 1
ATOM 2940 O O . ASN A 1 381 ? 27.975 -14.354 16.018 1.00 52.97 381 ASN A O 1
ATOM 2944 N N . ALA A 1 382 ? 29.644 -14.768 14.562 1.00 47.34 382 ALA A N 1
ATOM 2945 C CA . ALA A 1 382 ? 29.975 -16.089 15.069 1.00 47.34 382 ALA A CA 1
ATOM 2946 C C . ALA A 1 382 ? 30.335 -15.982 16.560 1.00 47.34 382 ALA A C 1
ATOM 2948 O O . ALA A 1 382 ? 31.356 -15.399 16.933 1.00 47.34 382 ALA A O 1
ATOM 2949 N N . ALA A 1 383 ? 29.477 -16.534 17.420 1.00 42.38 383 ALA A N 1
ATOM 2950 C CA . ALA A 1 383 ? 29.647 -16.525 18.867 1.00 42.38 383 ALA A CA 1
ATOM 2951 C C . ALA A 1 383 ? 30.797 -17.466 19.272 1.00 42.38 383 ALA A C 1
ATOM 2953 O O . ALA A 1 383 ? 30.568 -18.597 19.693 1.00 42.38 383 ALA A O 1
ATOM 2954 N N . GLY A 1 384 ? 32.044 -17.023 19.082 1.00 40.44 384 GLY A N 1
ATOM 2955 C CA . GLY A 1 384 ? 33.206 -17.901 19.242 1.00 40.44 384 GLY A CA 1
ATOM 2956 C C . GLY A 1 384 ? 34.569 -17.357 18.806 1.00 40.44 384 GLY A C 1
ATOM 2957 O O . GLY A 1 384 ? 35.453 -18.160 18.530 1.0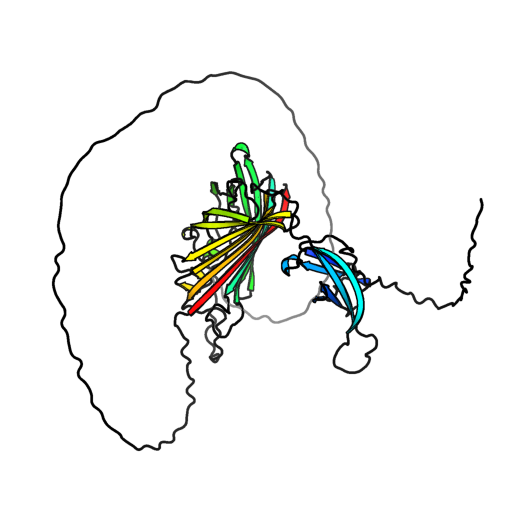0 40.44 384 GLY A O 1
ATOM 2958 N N . ALA A 1 385 ? 34.783 -16.039 18.754 1.00 37.34 385 ALA A N 1
ATOM 2959 C CA . ALA A 1 385 ? 36.125 -15.467 18.606 1.00 37.34 385 ALA A CA 1
ATOM 2960 C C . ALA A 1 385 ? 36.312 -14.304 19.588 1.00 37.34 385 ALA A C 1
ATOM 2962 O O . ALA A 1 385 ? 35.553 -13.337 19.573 1.00 37.34 385 ALA A O 1
ATOM 2963 N N . GLY A 1 386 ? 37.300 -14.419 20.480 1.00 36.34 386 GLY A N 1
ATOM 2964 C CA . GLY A 1 386 ? 37.575 -13.397 21.489 1.00 36.34 386 GLY A CA 1
ATOM 2965 C C . GLY A 1 386 ? 37.979 -12.072 20.845 1.00 36.34 386 GLY A C 1
ATOM 2966 O O . GLY A 1 386 ? 38.845 -12.045 19.971 1.00 36.34 386 GLY A O 1
ATOM 2967 N N . ALA A 1 387 ? 37.367 -10.975 21.295 1.00 39.00 387 ALA A N 1
ATOM 2968 C CA . ALA A 1 387 ? 37.668 -9.635 20.811 1.00 39.00 387 ALA A CA 1
ATOM 2969 C C . ALA A 1 387 ? 39.109 -9.228 21.169 1.00 39.00 387 ALA A C 1
ATOM 2971 O O . ALA A 1 387 ? 39.375 -8.724 22.260 1.00 39.00 387 ALA A O 1
ATOM 2972 N N . SER A 1 388 ? 40.035 -9.422 20.230 1.00 36.31 388 SER A N 1
ATOM 2973 C CA . SER A 1 388 ? 41.322 -8.729 20.214 1.00 36.31 388 SER A CA 1
ATOM 2974 C C . SER A 1 388 ? 41.172 -7.483 19.345 1.00 36.31 388 SER A C 1
ATOM 2976 O O . SER A 1 388 ? 40.710 -7.567 18.207 1.00 36.31 388 SER A O 1
ATOM 2978 N N . GLY A 1 389 ? 41.469 -6.312 19.909 1.00 46.19 389 GLY A N 1
ATOM 2979 C CA . GLY A 1 389 ? 41.178 -5.029 19.271 1.00 46.19 389 GLY A CA 1
ATOM 2980 C C . GLY A 1 389 ? 42.014 -4.793 18.012 1.00 46.19 389 GLY A C 1
ATOM 2981 O O . GLY A 1 389 ? 43.232 -4.952 18.034 1.00 46.19 389 GLY A O 1
ATOM 2982 N N . GLY A 1 390 ? 41.370 -4.344 16.933 1.00 36.91 390 GLY A N 1
ATOM 2983 C CA . GLY A 1 390 ? 42.052 -4.019 15.683 1.00 36.91 390 GLY A CA 1
ATOM 2984 C C . GLY A 1 390 ? 41.261 -3.051 14.808 1.00 36.91 390 GLY A C 1
ATOM 2985 O O . GLY A 1 390 ? 40.210 -3.404 14.291 1.00 36.91 390 GLY A O 1
ATOM 2986 N N . GLY A 1 391 ? 41.804 -1.844 14.622 1.00 35.06 391 GLY A N 1
ATOM 2987 C CA . GLY A 1 391 ? 41.551 -0.990 13.456 1.00 35.06 391 GLY A CA 1
ATOM 2988 C C . GLY A 1 391 ? 40.102 -0.583 13.173 1.00 35.06 391 GLY A C 1
ATOM 2989 O O . GLY A 1 391 ? 39.475 -1.103 12.253 1.00 35.06 391 GLY A O 1
ATOM 2990 N N . GLY A 1 392 ? 39.616 0.459 13.855 1.00 33.69 392 GLY A N 1
ATOM 2991 C CA . GLY A 1 392 ? 38.467 1.218 13.360 1.00 33.69 392 GLY A CA 1
ATOM 2992 C C . GLY A 1 392 ? 38.789 1.828 11.991 1.00 33.69 392 GLY A C 1
ATOM 2993 O O . GLY A 1 392 ? 39.526 2.810 11.908 1.00 33.69 392 GLY A O 1
ATOM 2994 N N . THR A 1 393 ? 38.251 1.244 10.920 1.00 37.66 393 THR A N 1
ATOM 2995 C CA . THR A 1 393 ? 38.424 1.763 9.557 1.00 37.66 393 THR A CA 1
ATOM 2996 C C . THR A 1 393 ? 37.471 2.936 9.367 1.00 37.66 393 THR A C 1
ATOM 2998 O O . THR A 1 393 ? 36.279 2.756 9.124 1.00 37.66 393 THR A O 1
ATOM 3001 N N . GLY A 1 394 ? 37.986 4.153 9.547 1.00 35.62 394 GLY A N 1
ATOM 3002 C CA . GLY A 1 394 ? 37.201 5.371 9.380 1.00 35.62 394 GLY A CA 1
ATOM 3003 C C . GLY A 1 394 ? 36.734 5.542 7.934 1.00 35.62 394 GLY A C 1
ATOM 3004 O O . GLY A 1 394 ? 37.551 5.558 7.015 1.00 35.62 394 GLY A O 1
ATOM 3005 N N . TYR A 1 395 ? 35.427 5.723 7.741 1.00 35.81 395 TYR A N 1
ATOM 3006 C CA . TYR A 1 395 ? 34.867 6.150 6.460 1.00 35.81 395 TYR A CA 1
ATOM 3007 C C . TYR A 1 395 ? 35.346 7.573 6.147 1.00 35.81 395 TYR A C 1
ATOM 3009 O O . TYR A 1 395 ? 34.846 8.557 6.694 1.00 35.81 395 TYR A O 1
ATOM 3017 N N . GLY A 1 396 ? 36.353 7.671 5.279 1.00 35.00 396 GLY A N 1
ATOM 3018 C CA . GLY A 1 396 ? 36.922 8.936 4.831 1.00 35.00 396 GLY A CA 1
ATOM 3019 C C . GLY A 1 396 ? 35.947 9.703 3.944 1.00 35.00 396 GLY A C 1
ATOM 3020 O O . GLY A 1 396 ? 35.837 9.426 2.752 1.00 35.00 396 GLY A O 1
ATOM 3021 N N . ASN A 1 397 ? 35.269 10.697 4.516 1.00 32.69 397 ASN A N 1
ATOM 3022 C CA . ASN A 1 397 ? 34.498 11.671 3.752 1.00 32.69 397 ASN A CA 1
ATOM 3023 C C . ASN A 1 397 ? 35.464 12.601 2.992 1.00 32.69 397 ASN A C 1
ATOM 3025 O O . ASN A 1 397 ? 36.157 13.420 3.599 1.00 32.69 397 ASN A O 1
ATOM 3029 N N . ALA A 1 398 ? 35.542 12.454 1.669 1.00 37.78 398 ALA A N 1
ATOM 3030 C CA . ALA A 1 398 ? 36.423 13.254 0.825 1.00 37.78 398 ALA A CA 1
ATOM 3031 C C . ALA A 1 398 ? 35.796 14.631 0.535 1.00 37.78 398 ALA A C 1
ATOM 3033 O O . ALA A 1 398 ? 34.961 14.766 -0.357 1.00 37.78 398 ALA A O 1
ATOM 3034 N N . GLY A 1 399 ? 36.215 15.667 1.270 1.00 34.62 399 GLY A N 1
ATOM 3035 C CA . GLY A 1 399 ? 35.693 17.025 1.088 1.00 34.62 399 GLY A CA 1
ATOM 3036 C C . GLY A 1 399 ? 36.568 18.134 1.678 1.00 34.62 399 GLY A C 1
ATOM 3037 O O . GLY A 1 399 ? 36.422 18.486 2.841 1.00 34.62 399 GLY A O 1
ATOM 3038 N N . ASN A 1 400 ? 37.410 18.731 0.829 1.00 41.66 400 ASN A N 1
ATOM 3039 C CA . ASN A 1 400 ? 38.035 20.057 0.964 1.00 41.66 400 ASN A CA 1
ATOM 3040 C C . ASN A 1 400 ? 38.792 20.409 2.266 1.00 41.66 400 ASN A C 1
ATOM 3042 O O . ASN A 1 400 ? 38.250 21.049 3.164 1.00 41.66 400 ASN A O 1
ATOM 3046 N N . GLN A 1 401 ? 40.117 20.209 2.252 1.00 35.12 401 GLN A N 1
ATOM 3047 C CA . GLN A 1 401 ? 41.060 21.075 2.978 1.00 35.12 401 GLN A CA 1
ATOM 3048 C C . GLN A 1 401 ? 42.235 21.507 2.083 1.00 35.12 401 GLN A C 1
ATOM 3050 O O . GLN A 1 401 ? 43.250 20.826 1.970 1.00 35.12 401 GLN A O 1
ATOM 3055 N N . MET A 1 402 ? 42.105 22.694 1.487 1.00 38.16 402 MET A N 1
ATOM 3056 C CA . MET A 1 402 ? 43.228 23.632 1.357 1.00 38.16 402 MET A CA 1
ATOM 3057 C C . MET A 1 402 ? 43.268 24.443 2.670 1.00 38.16 402 MET A C 1
ATOM 3059 O O . MET A 1 402 ? 42.214 24.693 3.245 1.00 38.16 402 MET A O 1
ATOM 3063 N N . GLY A 1 403 ? 44.389 24.904 3.218 1.00 37.00 403 GLY A N 1
ATOM 3064 C CA . GLY A 1 403 ? 45.765 24.899 2.728 1.00 37.00 403 GLY A CA 1
ATOM 3065 C C . GLY A 1 403 ? 46.475 26.146 3.272 1.00 37.00 403 GLY A C 1
ATOM 3066 O O . GLY A 1 403 ? 46.164 27.251 2.845 1.00 37.00 403 GLY A O 1
ATOM 3067 N N . GLY A 1 404 ? 47.410 25.966 4.213 1.00 35.28 404 GLY A N 1
ATOM 3068 C CA . GLY A 1 404 ? 48.107 27.047 4.937 1.00 35.28 404 GLY A CA 1
ATOM 3069 C C . GLY A 1 404 ? 47.476 27.360 6.309 1.00 35.28 404 GLY A C 1
ATOM 3070 O O . GLY A 1 404 ? 46.264 27.459 6.425 1.00 35.28 404 GLY A O 1
ATOM 3071 N N . GLY A 1 405 ? 48.208 27.503 7.420 1.00 34.41 405 GLY A N 1
ATOM 3072 C CA . GLY A 1 405 ? 49.663 27.499 7.628 1.00 34.41 405 GLY A CA 1
ATOM 3073 C C . GLY A 1 405 ? 50.109 28.773 8.353 1.00 34.41 405 GLY A C 1
ATOM 3074 O O . GLY A 1 405 ? 50.308 29.789 7.698 1.00 34.41 405 GLY A O 1
ATOM 3075 N N . GLY A 1 406 ? 50.257 28.750 9.690 1.00 32.84 406 GLY A N 1
ATOM 3076 C CA . GLY A 1 406 ? 50.436 30.017 10.423 1.00 32.84 406 GLY A CA 1
ATOM 3077 C C . GLY A 1 406 ? 50.675 30.004 11.942 1.00 32.84 406 GLY A C 1
ATOM 3078 O O . GLY A 1 406 ? 50.065 30.813 12.621 1.00 32.84 406 GLY A O 1
ATOM 3079 N N . ARG A 1 407 ? 51.619 29.185 12.441 1.00 37.59 407 ARG A N 1
ATOM 3080 C CA . ARG A 1 407 ? 52.357 29.316 13.735 1.00 37.59 407 ARG A CA 1
ATOM 3081 C C . ARG A 1 407 ? 51.596 29.318 15.098 1.00 37.59 407 ARG A C 1
ATOM 3083 O O . ARG A 1 407 ? 50.443 29.716 15.187 1.00 37.59 407 ARG A O 1
ATOM 3090 N N . PRO A 1 408 ? 52.261 28.885 16.198 1.00 43.12 408 PRO A N 1
ATOM 3091 C CA . PRO A 1 408 ? 51.671 28.803 17.540 1.00 43.12 408 PRO A CA 1
ATOM 3092 C C . PRO A 1 408 ? 52.035 29.995 18.446 1.00 43.12 408 PRO A C 1
ATOM 3094 O O . PRO A 1 408 ? 53.128 30.551 18.336 1.00 43.12 408 PRO A O 1
ATOM 3097 N N . GLY A 1 409 ? 51.181 30.321 19.426 1.00 37.75 409 GLY A N 1
ATOM 3098 C CA . GLY A 1 409 ? 51.525 31.316 20.446 1.00 37.75 409 GLY A CA 1
ATOM 3099 C C . GLY A 1 409 ? 50.543 31.461 21.615 1.00 37.75 409 GLY A C 1
ATOM 3100 O O . GLY A 1 409 ? 49.457 31.992 21.446 1.00 37.75 409 GLY A O 1
ATOM 3101 N N . GLY A 1 410 ? 51.007 31.112 22.822 1.00 35.69 410 GLY A N 1
ATOM 3102 C CA . GLY A 1 410 ? 50.796 31.953 24.012 1.00 35.69 410 GLY A CA 1
ATOM 3103 C C . GLY A 1 410 ? 49.542 31.762 24.884 1.00 35.69 410 GLY A C 1
ATOM 3104 O O . GLY A 1 410 ? 48.479 32.280 24.583 1.00 35.69 410 GLY A O 1
ATOM 3105 N N . ARG A 1 411 ? 49.754 31.137 26.056 1.00 33.94 411 ARG A N 1
ATOM 3106 C CA . ARG A 1 411 ? 49.224 31.480 27.405 1.00 33.94 411 ARG A CA 1
ATOM 3107 C C . ARG A 1 411 ? 48.013 32.436 27.524 1.00 33.94 411 ARG A C 1
ATOM 3109 O O . ARG A 1 411 ? 48.130 33.595 27.140 1.00 33.94 411 ARG A O 1
ATOM 3116 N N . GLY A 1 412 ? 47.026 32.085 28.369 1.00 34.19 412 GLY A N 1
ATOM 3117 C CA . GLY A 1 412 ? 46.229 33.146 29.021 1.00 34.19 412 GLY A CA 1
ATOM 3118 C C . GLY A 1 412 ? 44.971 32.832 29.851 1.00 34.19 412 GLY A C 1
ATOM 3119 O O . GLY A 1 412 ? 43.945 33.424 29.583 1.00 34.19 412 GLY A O 1
ATOM 3120 N N . ASN A 1 413 ? 45.058 31.989 30.889 1.00 33.28 413 ASN A N 1
ATOM 3121 C CA . ASN A 1 413 ? 44.602 32.300 32.267 1.00 33.28 413 ASN A CA 1
ATOM 3122 C C . ASN A 1 413 ? 43.299 33.130 32.530 1.00 33.28 413 ASN A C 1
ATOM 3124 O O . ASN A 1 413 ? 43.302 34.337 32.313 1.00 33.28 413 ASN A O 1
ATOM 3128 N N . ARG A 1 414 ? 42.339 32.528 33.275 1.00 35.75 414 ARG A N 1
ATOM 3129 C CA . ARG A 1 414 ? 41.138 33.129 33.944 1.00 35.75 414 ARG A CA 1
ATOM 3130 C C . ARG A 1 414 ? 40.063 33.671 32.979 1.00 35.75 414 ARG A C 1
ATOM 3132 O O . ARG A 1 414 ? 40.380 34.196 31.930 1.00 35.75 414 ARG A O 1
ATOM 3139 N N . GLY A 1 415 ? 38.765 33.602 33.269 1.00 31.48 415 GLY A N 1
ATOM 3140 C CA . GLY A 1 415 ? 38.035 33.280 34.503 1.00 31.48 415 GLY A CA 1
ATOM 3141 C C . GLY A 1 415 ? 36.773 34.164 34.575 1.00 31.48 415 GLY A C 1
ATOM 3142 O O . GLY A 1 415 ? 36.699 35.143 33.845 1.00 31.48 415 GLY A O 1
ATOM 3143 N N . TYR A 1 416 ? 35.831 33.849 35.471 1.00 38.75 416 TYR A N 1
ATOM 3144 C CA . TYR A 1 416 ? 34.531 34.529 35.675 1.00 38.75 416 TYR A CA 1
ATOM 3145 C C . TYR A 1 416 ? 33.413 34.286 34.638 1.00 38.75 416 TYR A C 1
ATOM 3147 O O . TYR A 1 416 ? 33.351 34.875 33.567 1.00 38.75 416 TYR A O 1
ATOM 3155 N N . ALA A 1 417 ? 32.529 33.366 35.039 1.00 34.88 417 ALA A N 1
ATOM 3156 C CA . ALA A 1 417 ? 31.078 33.499 35.253 1.00 34.88 417 ALA A CA 1
ATOM 3157 C C . ALA A 1 417 ? 30.268 34.694 34.653 1.00 34.88 417 ALA A C 1
ATOM 3159 O O . ALA A 1 417 ? 30.780 35.805 34.539 1.00 34.88 417 ALA A O 1
ATOM 3160 N N . PRO A 1 418 ? 28.963 34.475 34.351 1.00 63.12 418 PRO A N 1
ATOM 3161 C CA . PRO A 1 418 ? 28.049 35.407 33.660 1.00 63.12 418 PRO A CA 1
ATOM 3162 C C . PRO A 1 418 ? 27.351 36.359 34.681 1.00 63.12 418 PRO A C 1
ATOM 3164 O O . PRO A 1 418 ? 27.657 36.223 35.869 1.00 63.12 418 PRO A O 1
ATOM 3167 N N . PRO A 1 419 ? 26.455 37.324 34.331 1.00 47.19 419 PRO A N 1
ATOM 3168 C CA . PRO A 1 419 ? 25.199 37.206 33.544 1.00 47.19 419 PRO A CA 1
ATOM 3169 C C . PRO A 1 419 ? 25.069 38.328 32.473 1.00 47.19 419 PRO A C 1
ATOM 3171 O O . PRO A 1 419 ? 25.958 39.156 32.351 1.00 47.19 419 PRO A O 1
ATOM 3174 N N . GLY A 1 420 ? 24.064 38.466 31.604 1.00 32.47 420 GLY A N 1
ATOM 3175 C CA . GLY A 1 420 ? 22.659 38.050 31.544 1.00 32.47 420 GLY A CA 1
ATOM 3176 C C . GLY A 1 420 ? 21.817 39.272 31.115 1.00 32.47 420 GLY A C 1
ATOM 3177 O O . GLY A 1 420 ? 22.351 40.368 30.987 1.00 32.47 420 GLY A O 1
ATOM 3178 N N . GLY A 1 421 ? 20.504 39.104 30.927 1.00 32.78 421 GLY A N 1
ATOM 3179 C CA . GLY A 1 421 ? 19.560 40.229 30.839 1.00 32.78 421 GLY A CA 1
ATOM 3180 C C . GLY A 1 421 ? 19.389 40.925 29.477 1.00 32.78 421 GLY A C 1
ATOM 3181 O O . GLY A 1 421 ? 20.142 41.816 29.114 1.00 32.78 421 GLY A O 1
ATOM 3182 N N . GLY A 1 422 ? 18.239 40.665 28.847 1.00 34.06 422 GLY A N 1
ATOM 3183 C CA . GLY A 1 422 ? 17.210 41.712 28.833 1.00 34.06 422 GLY A CA 1
ATOM 3184 C C . GLY A 1 422 ? 16.964 42.519 27.549 1.00 34.06 422 GLY A C 1
ATOM 3185 O O . GLY A 1 422 ? 17.701 43.434 27.220 1.00 34.06 422 GLY A O 1
ATOM 3186 N N . ASN A 1 423 ? 15.757 42.306 27.017 1.00 34.31 423 ASN A N 1
ATOM 3187 C CA . ASN A 1 423 ? 14.776 43.335 26.641 1.00 34.31 423 ASN A CA 1
ATOM 3188 C C . ASN A 1 423 ? 14.960 44.291 25.436 1.00 34.31 423 ASN A C 1
ATOM 3190 O O . ASN A 1 423 ? 15.838 45.140 25.387 1.00 34.31 423 ASN A O 1
ATOM 3194 N N . ASN A 1 424 ? 13.848 44.328 24.684 1.00 34.91 424 ASN A N 1
ATOM 3195 C CA . ASN A 1 424 ? 13.156 45.502 24.124 1.00 34.91 424 ASN A CA 1
ATOM 3196 C C . ASN A 1 424 ? 13.656 46.184 22.839 1.00 34.91 424 ASN A C 1
ATOM 3198 O O . ASN A 1 424 ? 14.839 46.335 22.573 1.00 34.91 424 ASN A O 1
ATOM 3202 N N . GLY A 1 425 ? 12.664 46.697 22.092 1.00 36.12 425 GLY A N 1
ATOM 3203 C CA . GLY A 1 425 ? 12.825 47.529 20.894 1.00 36.12 425 GLY A CA 1
ATOM 3204 C C . GLY A 1 425 ? 12.673 46.729 19.591 1.00 36.12 425 GLY A C 1
ATOM 3205 O O . GLY A 1 425 ? 13.593 46.042 19.183 1.00 36.12 425 GLY A O 1
ATOM 3206 N N . GLY A 1 426 ? 11.559 46.751 18.856 1.00 35.50 426 GLY A N 1
ATOM 3207 C CA . GLY A 1 426 ? 10.343 47.550 19.013 1.00 35.50 426 GLY A CA 1
ATOM 3208 C C . GLY A 1 426 ? 10.170 48.599 17.907 1.00 35.50 426 GLY A C 1
ATOM 3209 O O . GLY A 1 426 ? 10.509 49.759 18.100 1.00 35.50 426 GLY A O 1
ATOM 3210 N N . GLY A 1 427 ? 9.532 48.199 16.800 1.00 34.41 427 GLY A N 1
ATOM 3211 C CA . GLY A 1 427 ? 8.706 49.085 15.968 1.00 34.41 427 GLY A CA 1
ATOM 3212 C C . GLY A 1 427 ? 9.338 49.791 14.755 1.00 34.41 427 GLY A C 1
ATOM 3213 O O . GLY A 1 427 ? 10.302 50.538 14.880 1.00 34.41 427 GLY A O 1
ATOM 3214 N N . ARG A 1 428 ? 8.670 49.628 13.599 1.00 39.66 428 ARG A N 1
ATOM 3215 C CA . ARG A 1 428 ? 8.251 50.639 12.583 1.00 39.66 428 ARG A CA 1
ATOM 3216 C C . ARG A 1 428 ? 7.658 49.852 11.396 1.00 39.66 428 ARG A C 1
ATOM 3218 O O . ARG A 1 428 ? 8.339 49.001 10.849 1.00 39.66 428 ARG A O 1
ATOM 3225 N N . ARG A 1 429 ? 6.347 49.869 11.110 1.00 38.59 429 ARG A N 1
ATOM 3226 C CA . ARG A 1 429 ? 5.502 50.945 10.527 1.00 38.59 429 ARG A CA 1
ATOM 3227 C C . ARG A 1 429 ? 6.084 51.569 9.248 1.00 38.59 429 ARG A C 1
ATOM 3229 O O . ARG A 1 429 ? 7.040 52.328 9.326 1.00 38.59 429 ARG A O 1
ATOM 3236 N N . GLY A 1 430 ? 5.406 51.325 8.122 1.00 36.34 430 GLY A N 1
ATOM 3237 C CA . GLY A 1 430 ? 5.589 51.991 6.825 1.00 36.34 430 GLY A CA 1
ATOM 3238 C C . GLY A 1 430 ? 4.658 51.374 5.772 1.00 36.34 430 GLY A C 1
ATOM 3239 O O . GLY A 1 430 ? 4.857 50.224 5.399 1.00 36.34 430 GLY A O 1
ATOM 3240 N N . GLY A 1 431 ? 3.599 52.091 5.376 1.00 35.97 431 GLY A N 1
ATOM 3241 C CA . GLY A 1 431 ? 2.580 51.637 4.412 1.00 35.97 431 GLY A CA 1
ATOM 3242 C C . GLY A 1 431 ? 2.800 52.140 2.968 1.00 35.97 431 GLY A C 1
ATOM 3243 O O . GLY A 1 431 ? 3.816 52.779 2.708 1.00 35.97 431 GLY A O 1
ATOM 3244 N N . PRO A 1 432 ? 1.864 51.846 2.039 1.00 64.19 432 PRO A N 1
ATOM 3245 C CA . PRO A 1 432 ? 2.017 52.003 0.578 1.00 64.19 432 PRO A CA 1
ATOM 3246 C C . PRO A 1 432 ? 1.480 53.372 0.069 1.00 64.19 432 PRO A C 1
ATOM 3248 O O . PRO A 1 432 ? 1.042 54.160 0.914 1.00 64.19 432 PRO A O 1
ATOM 3251 N N . PRO A 1 433 ? 1.481 53.700 -1.256 1.00 53.53 433 PRO A N 1
ATOM 3252 C CA . PRO A 1 433 ? 0.371 53.269 -2.148 1.00 53.53 433 PRO A CA 1
ATOM 3253 C C . PRO A 1 433 ? 0.636 53.161 -3.690 1.00 53.53 433 PRO A C 1
ATOM 3255 O O . PRO A 1 433 ? 1.600 53.699 -4.215 1.00 53.53 433 PRO A O 1
ATOM 3258 N N . SER A 1 434 ? -0.323 52.519 -4.386 1.00 43.75 434 SER A N 1
ATOM 3259 C CA . SER A 1 434 ?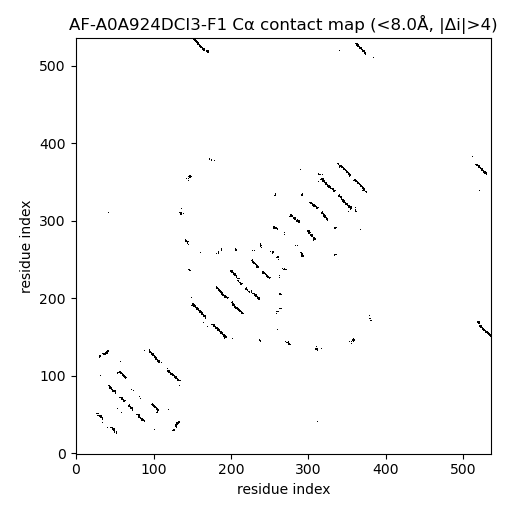 -0.919 52.783 -5.732 1.00 43.75 434 SER A CA 1
ATOM 3260 C C . SER A 1 434 ? -0.125 53.165 -7.003 1.00 43.75 434 SER A C 1
ATOM 3262 O O . SER A 1 434 ? 0.692 54.077 -6.998 1.00 43.75 434 SER A O 1
ATOM 3264 N N . GLY A 1 435 ? -0.597 52.662 -8.166 1.00 34.25 435 GLY A N 1
ATOM 3265 C CA . GLY A 1 435 ? -0.462 53.387 -9.448 1.00 34.25 435 GLY A CA 1
ATOM 3266 C C . GLY A 1 435 ? -0.887 52.689 -10.763 1.00 34.25 435 GLY A C 1
ATOM 3267 O O . GLY A 1 435 ? -0.081 51.988 -11.354 1.00 34.25 435 GLY A O 1
ATOM 3268 N N . TYR A 1 436 ? -2.077 53.045 -11.279 1.00 40.69 436 TYR A N 1
ATOM 3269 C CA . TYR A 1 436 ? -2.505 53.068 -12.705 1.00 40.69 436 TYR A CA 1
ATOM 3270 C C . TYR A 1 436 ? -2.788 51.785 -13.529 1.00 40.69 436 TYR A C 1
ATOM 3272 O O . TYR A 1 436 ? -2.262 50.705 -13.292 1.00 40.69 436 TYR A O 1
ATOM 3280 N N . GLY A 1 437 ? -3.706 51.953 -14.500 1.00 32.97 437 GLY A N 1
ATOM 3281 C CA . GLY A 1 437 ? -4.342 50.916 -15.330 1.00 32.97 437 GLY A CA 1
ATOM 3282 C C . GLY A 1 437 ? -4.307 51.190 -16.859 1.00 32.97 437 GLY A C 1
ATOM 3283 O O . GLY A 1 437 ? -3.356 51.812 -17.325 1.00 32.97 437 GLY A O 1
ATOM 3284 N N . PRO A 1 438 ? -5.291 50.694 -17.647 1.00 63.03 438 PRO A N 1
ATOM 3285 C CA . PRO A 1 438 ? -5.136 50.341 -19.076 1.00 63.03 438 PRO A CA 1
ATOM 3286 C C . PRO A 1 438 ? -5.531 51.451 -20.081 1.00 63.03 438 PRO A C 1
ATOM 3288 O O . PRO A 1 438 ? -5.970 52.525 -19.667 1.00 63.03 438 PRO A O 1
ATOM 3291 N N . PRO A 1 439 ? -5.429 51.194 -21.408 1.00 55.09 439 PRO A N 1
ATOM 3292 C CA . PRO A 1 439 ? -6.660 50.910 -22.177 1.00 55.09 439 PRO A CA 1
ATOM 3293 C C . PRO A 1 439 ? -6.514 49.873 -23.330 1.00 55.09 439 PRO A C 1
ATOM 3295 O O . PRO A 1 439 ? -5.491 49.211 -23.475 1.00 55.09 439 PRO A O 1
ATOM 3298 N N . ALA A 1 440 ? -7.585 49.704 -24.122 1.00 39.41 440 ALA A N 1
ATOM 3299 C CA . ALA A 1 440 ? -7.803 48.661 -25.143 1.00 39.41 440 ALA A CA 1
ATOM 3300 C C . ALA A 1 440 ? -7.705 49.156 -26.611 1.00 39.41 440 ALA A C 1
ATOM 3302 O O . ALA A 1 440 ? -7.665 50.362 -26.841 1.00 39.41 440 ALA A O 1
ATOM 3303 N N . GLY A 1 441 ? -7.817 48.247 -27.603 1.00 36.41 441 GLY A N 1
ATOM 3304 C CA . GLY A 1 441 ? -8.398 48.581 -28.925 1.00 36.41 441 GLY A CA 1
ATOM 3305 C C . GLY A 1 441 ? -7.906 47.821 -30.180 1.00 36.41 441 GLY A C 1
ATOM 3306 O O . GLY A 1 441 ? -6.719 47.837 -30.474 1.00 36.41 441 GLY A O 1
ATOM 3307 N N . GLY A 1 442 ? -8.856 47.293 -30.979 1.00 33.78 442 GLY A N 1
ATOM 3308 C CA . GLY A 1 442 ? -8.734 46.971 -32.427 1.00 33.78 442 GLY A CA 1
ATOM 3309 C C . GLY A 1 442 ? -7.931 45.713 -32.833 1.00 33.78 442 GLY A C 1
ATOM 3310 O O . GLY A 1 442 ? -7.065 45.269 -32.097 1.00 33.78 442 GLY A O 1
ATOM 3311 N N . GLY A 1 443 ? -8.150 45.072 -33.996 1.00 33.09 443 GLY A N 1
ATOM 3312 C CA . GLY A 1 443 ? -9.165 45.260 -35.054 1.00 33.09 443 GLY A CA 1
ATOM 3313 C C . GLY A 1 443 ? -8.676 44.775 -36.445 1.00 33.09 443 GLY A C 1
ATOM 3314 O O . GLY A 1 443 ? -7.554 45.087 -36.820 1.00 33.09 443 GLY A O 1
ATOM 3315 N N . GLY A 1 444 ? -9.514 44.065 -37.228 1.00 32.59 444 GLY A N 1
ATOM 3316 C CA . GLY A 1 444 ? -9.181 43.509 -38.572 1.00 32.59 444 GLY A CA 1
ATOM 3317 C C . GLY A 1 444 ? -8.447 42.151 -38.516 1.00 32.59 444 GLY A C 1
ATOM 3318 O O . GLY A 1 444 ? -7.683 41.920 -37.591 1.00 32.59 444 GLY A O 1
ATOM 3319 N N . GLY A 1 445 ? -8.651 41.147 -39.385 1.00 34.41 445 GLY A N 1
ATOM 3320 C CA . GLY A 1 445 ? -9.107 41.108 -40.789 1.00 34.41 445 GLY A CA 1
ATOM 3321 C C . GLY A 1 445 ? -7.878 40.882 -41.691 1.00 34.41 445 GLY A C 1
ATOM 3322 O O . GLY A 1 445 ? -6.937 41.651 -41.592 1.00 34.41 445 GLY A O 1
ATOM 3323 N N . GLY A 1 446 ? -7.728 39.892 -42.574 1.00 37.50 446 GLY A N 1
ATOM 3324 C CA . GLY A 1 446 ? -8.569 38.870 -43.206 1.00 37.50 446 GLY A CA 1
ATOM 3325 C C . GLY A 1 446 ? -7.727 38.223 -44.341 1.00 37.50 446 GLY A C 1
ATOM 3326 O O . GLY A 1 446 ? -6.535 38.505 -44.429 1.00 37.50 446 GLY A O 1
ATOM 3327 N N . ARG A 1 447 ? -8.345 37.454 -45.258 1.00 39.09 447 ARG A N 1
ATOM 3328 C CA . ARG A 1 447 ? -7.724 36.644 -46.353 1.00 39.09 447 ARG A CA 1
ATOM 3329 C C . ARG A 1 447 ? -7.066 35.336 -45.858 1.00 39.09 447 ARG A C 1
ATOM 3331 O O . ARG A 1 447 ? -6.277 35.371 -44.930 1.00 39.09 447 ARG A O 1
ATOM 3338 N N . GLN A 1 448 ? -7.413 34.124 -46.313 1.00 39.06 448 GLN A N 1
ATOM 3339 C CA . GLN A 1 448 ? -7.789 33.576 -47.637 1.00 39.06 448 GLN A CA 1
ATOM 3340 C C . GLN A 1 448 ? -6.569 33.255 -48.523 1.00 39.06 448 GLN A C 1
ATOM 3342 O O . GLN A 1 448 ? -5.983 34.141 -49.136 1.00 39.06 448 GLN A O 1
ATOM 3347 N N . GLY A 1 449 ? -6.243 31.961 -48.608 1.00 36.22 449 GLY A N 1
ATOM 3348 C CA . GLY A 1 449 ? -5.220 31.375 -49.479 1.00 36.22 449 GLY A CA 1
ATOM 3349 C C . GLY A 1 449 ? -5.341 29.847 -49.461 1.00 36.22 449 GLY A C 1
ATOM 3350 O O . GLY A 1 449 ? -5.150 29.232 -48.416 1.00 36.22 449 GLY A O 1
ATOM 3351 N N . GLY A 1 450 ? -5.754 29.256 -50.586 1.00 37.25 450 GLY A N 1
ATOM 3352 C CA . GLY A 1 450 ? -5.964 27.810 -50.743 1.00 37.25 450 GLY A CA 1
ATOM 3353 C C . GLY A 1 450 ? -4.682 27.019 -51.063 1.00 37.25 450 GLY A C 1
ATOM 3354 O O . GLY A 1 450 ? -3.598 27.598 -51.112 1.00 37.25 450 GLY A O 1
ATOM 3355 N N . PRO A 1 451 ? -4.793 25.693 -51.272 1.00 48.16 451 PRO A N 1
ATOM 3356 C CA . PRO A 1 451 ? -3.653 24.775 -51.262 1.00 48.16 451 PRO A CA 1
ATOM 3357 C C . PRO A 1 451 ? -3.004 24.559 -52.644 1.00 48.16 451 PRO A C 1
ATOM 3359 O O . PRO A 1 451 ? -3.694 24.627 -53.663 1.00 48.16 451 PRO A O 1
ATOM 3362 N N . PRO A 1 452 ? -1.722 24.149 -52.698 1.00 45.78 452 PRO A N 1
ATOM 3363 C CA . PRO A 1 452 ? -1.154 23.433 -53.835 1.00 45.78 452 PRO A CA 1
ATOM 3364 C C . PRO A 1 452 ? -1.369 21.919 -53.681 1.00 45.78 452 PRO A C 1
ATOM 3366 O O . PRO A 1 452 ? -1.067 21.327 -52.646 1.00 45.78 452 PRO A O 1
ATOM 3369 N N . SER A 1 453 ? -1.877 21.286 -54.736 1.00 38.25 453 SER A N 1
ATOM 3370 C CA . SER A 1 453 ? -2.058 19.833 -54.808 1.00 38.25 453 SER A CA 1
ATOM 3371 C C . SER A 1 453 ? -0.764 19.106 -55.183 1.00 38.25 453 SER A C 1
ATOM 3373 O O . SER A 1 453 ? -0.060 19.560 -56.075 1.00 38.25 453 SER A O 1
ATOM 3375 N N . GLY A 1 454 ? -0.560 17.926 -54.586 1.00 35.34 454 GLY A N 1
ATOM 3376 C CA . GLY A 1 454 ? -0.046 16.716 -55.244 1.00 35.34 454 GLY A CA 1
ATOM 3377 C C . GLY A 1 454 ? 1.403 16.667 -55.751 1.00 35.34 454 GLY A C 1
ATOM 3378 O O . GLY A 1 454 ? 1.779 17.386 -56.663 1.00 35.34 454 GLY A O 1
ATOM 3379 N N . TYR A 1 455 ? 2.142 15.652 -55.294 1.00 40.12 455 TYR A N 1
ATOM 3380 C CA . TYR A 1 455 ? 2.927 14.765 -56.167 1.00 40.12 455 TYR A CA 1
ATOM 3381 C C . TYR A 1 455 ? 2.959 13.352 -55.554 1.00 40.12 455 TYR A C 1
ATOM 3383 O O . TYR A 1 455 ? 2.865 13.199 -54.337 1.00 40.12 455 TYR A O 1
ATOM 3391 N N . GLY A 1 456 ? 2.977 12.322 -56.407 1.00 33.56 456 GLY A N 1
ATOM 3392 C CA . GLY A 1 456 ? 2.770 10.919 -56.020 1.00 33.56 456 GLY A CA 1
ATOM 3393 C C . GLY A 1 456 ? 4.009 10.182 -55.476 1.00 33.56 456 GLY A C 1
ATOM 3394 O O . GLY A 1 456 ? 5.092 10.759 -55.388 1.00 33.56 456 GLY A O 1
ATOM 3395 N N . PRO A 1 457 ? 3.859 8.892 -55.114 1.00 49.44 457 PRO A N 1
ATOM 3396 C CA . PRO A 1 457 ? 4.909 8.100 -54.474 1.00 49.44 457 PRO A CA 1
ATOM 3397 C C . PRO A 1 457 ? 5.916 7.499 -55.479 1.00 49.44 457 PRO A C 1
ATOM 3399 O O . PRO A 1 457 ? 5.503 7.026 -56.540 1.00 49.44 457 PRO A O 1
ATOM 3402 N N . PRO A 1 458 ? 7.216 7.401 -55.136 1.00 46.94 458 PRO A N 1
ATOM 3403 C CA . PRO A 1 458 ? 8.168 6.557 -55.855 1.00 46.94 458 PRO A CA 1
ATOM 3404 C C . PRO A 1 458 ? 7.991 5.085 -55.455 1.00 46.94 458 PRO A C 1
ATOM 3406 O O . PRO A 1 458 ? 7.982 4.751 -54.269 1.00 46.94 458 PRO A O 1
ATOM 3409 N N . GLY A 1 459 ? 7.857 4.199 -56.441 1.00 35.38 459 GLY A N 1
ATOM 3410 C CA . GLY A 1 459 ? 7.723 2.759 -56.223 1.00 35.38 459 GLY A CA 1
ATOM 3411 C C . GLY A 1 459 ? 9.048 1.983 -56.238 1.00 35.38 459 GLY A C 1
ATOM 3412 O O . GLY A 1 459 ? 10.050 2.449 -56.766 1.00 35.38 459 GLY A O 1
ATOM 3413 N N . GLY A 1 460 ? 8.975 0.773 -55.672 1.00 36.97 460 GLY A N 1
ATOM 3414 C CA . GLY A 1 460 ? 9.725 -0.458 -55.972 1.00 36.97 460 GLY A CA 1
ATOM 3415 C C . GLY A 1 460 ? 11.152 -0.422 -56.541 1.00 36.97 460 GLY A C 1
ATOM 3416 O O . GLY A 1 460 ? 11.372 -0.002 -57.671 1.00 36.97 460 GLY A O 1
ATOM 3417 N N . TYR A 1 461 ? 12.071 -1.100 -55.839 1.00 35.12 461 TYR A N 1
ATOM 3418 C CA . TYR A 1 461 ? 13.265 -1.707 -56.444 1.00 35.12 461 TYR A CA 1
ATOM 3419 C C . TYR A 1 461 ? 13.547 -3.112 -55.875 1.00 35.12 461 TYR A C 1
ATOM 3421 O O . TYR A 1 461 ? 13.551 -3.319 -54.662 1.00 35.12 461 TYR A O 1
ATOM 3429 N N . SER A 1 462 ? 13.738 -4.083 -56.775 1.00 35.12 462 SER A N 1
ATOM 3430 C CA . SER A 1 462 ? 14.146 -5.496 -56.589 1.00 35.12 462 SER A CA 1
ATOM 3431 C C . SER A 1 462 ? 14.262 -6.154 -57.982 1.00 35.12 462 SER A C 1
ATOM 3433 O O . SER A 1 462 ? 13.641 -5.625 -58.908 1.00 35.12 462 SER A O 1
ATOM 3435 N N . PRO A 1 463 ? 14.891 -7.341 -58.165 1.00 58.03 463 PRO A N 1
ATOM 3436 C CA . PRO A 1 463 ? 15.939 -8.010 -57.378 1.00 58.03 463 PRO A CA 1
ATOM 3437 C C . PRO A 1 463 ? 17.306 -7.637 -58.030 1.00 58.03 463 PRO A C 1
ATOM 3439 O O . PRO A 1 463 ? 17.532 -6.426 -58.027 1.00 58.03 463 PRO A O 1
ATOM 3442 N N . PRO A 1 464 ? 18.183 -8.477 -58.663 1.00 49.47 464 PRO A N 1
ATOM 3443 C CA . PRO A 1 464 ? 18.500 -9.934 -58.618 1.00 49.47 464 PRO A CA 1
ATOM 3444 C C . PRO A 1 464 ? 19.651 -10.242 -57.614 1.00 49.47 464 PRO A C 1
ATOM 3446 O O . PRO A 1 464 ? 20.095 -9.337 -56.919 1.00 49.47 464 PRO A O 1
ATOM 3449 N N . GLY A 1 465 ? 20.222 -11.449 -57.461 1.00 34.44 465 GLY A N 1
ATOM 3450 C CA . GLY A 1 465 ? 19.900 -12.810 -57.935 1.00 34.44 465 GLY A CA 1
ATOM 3451 C C . GLY A 1 465 ? 21.134 -13.746 -57.891 1.00 34.44 465 GLY A C 1
ATOM 3452 O O . GLY A 1 465 ? 22.261 -13.277 -58.007 1.00 34.44 465 GLY A O 1
ATOM 3453 N N . GLY A 1 466 ? 20.917 -15.064 -57.755 1.00 34.78 466 GLY A N 1
ATOM 3454 C CA . GLY A 1 466 ? 21.957 -16.118 -57.742 1.00 34.78 466 GLY A CA 1
ATOM 3455 C C . GLY A 1 466 ? 22.248 -16.712 -56.346 1.00 34.78 466 GLY A C 1
ATOM 3456 O O . GLY A 1 466 ? 22.201 -15.999 -55.353 1.00 34.78 466 GLY A O 1
ATOM 3457 N N . GLY A 1 467 ? 22.534 -18.010 -56.178 1.00 32.94 467 GLY A N 1
ATOM 3458 C CA . GLY A 1 467 ? 22.556 -19.108 -57.157 1.00 32.94 467 GLY A CA 1
ATOM 3459 C C . GLY A 1 467 ? 23.609 -20.179 -56.820 1.00 32.94 467 GLY A C 1
ATOM 3460 O O . GLY A 1 467 ? 24.797 -19.886 -56.864 1.00 32.94 467 GLY A O 1
ATOM 3461 N N . GLY A 1 468 ? 23.180 -21.422 -56.553 1.00 33.47 468 GLY A N 1
ATOM 3462 C CA . GLY A 1 468 ? 24.049 -22.583 -56.262 1.00 33.47 468 GLY A CA 1
ATOM 3463 C C . GLY A 1 468 ? 24.369 -22.790 -54.766 1.00 33.47 468 GLY A C 1
ATOM 3464 O O . GLY A 1 468 ? 24.343 -21.843 -53.992 1.00 33.47 468 GLY A O 1
ATOM 3465 N N . GLY A 1 469 ? 24.650 -24.003 -54.271 1.00 34.94 469 GLY A N 1
ATOM 3466 C CA . GLY A 1 469 ? 24.657 -25.322 -54.924 1.00 34.94 469 GLY A CA 1
ATOM 3467 C C . GLY A 1 469 ? 25.755 -26.249 -54.363 1.00 34.94 469 GLY A C 1
ATOM 3468 O O . GLY A 1 469 ? 26.910 -25.851 -54.315 1.00 34.94 469 GLY A O 1
ATOM 3469 N N . GLY A 1 470 ? 25.412 -27.493 -53.993 1.00 33.66 470 GLY A N 1
ATOM 3470 C CA . GLY A 1 470 ? 26.340 -28.516 -53.452 1.00 33.66 470 GLY A CA 1
ATOM 3471 C C . GLY A 1 470 ? 26.078 -28.819 -51.965 1.00 33.66 470 GLY A C 1
ATOM 3472 O O . GLY A 1 470 ? 25.938 -27.895 -51.177 1.00 33.66 470 GLY A O 1
ATOM 3473 N N . ARG A 1 471 ? 25.776 -30.060 -51.539 1.00 34.50 471 ARG A N 1
ATOM 3474 C CA . ARG A 1 471 ? 26.596 -31.304 -51.519 1.00 34.50 471 ARG A CA 1
ATOM 3475 C C . ARG A 1 471 ? 27.817 -31.194 -50.587 1.00 34.50 471 ARG A C 1
ATOM 3477 O O . ARG A 1 471 ? 28.491 -30.182 -50.633 1.00 34.50 471 ARG A O 1
ATOM 3484 N N . GLN A 1 472 ? 28.270 -32.196 -49.831 1.00 37.09 472 GLN A N 1
ATOM 3485 C CA . GLN A 1 472 ? 27.825 -33.536 -49.401 1.00 37.09 472 GLN A CA 1
ATOM 3486 C C . GLN A 1 472 ? 29.046 -34.127 -48.645 1.00 37.09 472 GLN A C 1
ATOM 3488 O O . GLN A 1 472 ? 30.174 -33.864 -49.053 1.00 37.09 472 GLN A O 1
ATOM 3493 N N . GLY A 1 473 ? 28.844 -34.942 -47.604 1.00 34.88 473 GLY A N 1
ATOM 3494 C CA . GLY A 1 473 ? 29.924 -35.560 -46.807 1.00 34.88 473 GLY A CA 1
ATOM 3495 C C . GLY A 1 473 ? 30.125 -34.877 -45.444 1.00 34.88 473 GLY A C 1
ATOM 3496 O O . GLY A 1 473 ? 30.058 -33.660 -45.346 1.00 34.88 473 GLY A O 1
ATOM 3497 N N . GLY A 1 474 ? 30.330 -35.587 -44.336 1.00 34.28 474 GLY A N 1
ATOM 3498 C CA . GLY A 1 474 ? 30.547 -37.027 -44.150 1.00 34.28 474 GLY A CA 1
ATOM 3499 C C . GLY A 1 474 ? 31.570 -37.220 -43.019 1.00 34.28 474 GLY A C 1
ATOM 3500 O O . GLY A 1 474 ? 32.687 -36.732 -43.170 1.00 34.28 474 GLY A O 1
ATOM 3501 N N . PRO A 1 475 ? 31.229 -37.849 -41.878 1.00 45.53 475 PRO A N 1
ATOM 3502 C CA . PRO A 1 475 ? 32.123 -37.890 -40.721 1.00 45.53 475 PRO A CA 1
ATOM 3503 C C . PRO A 1 475 ? 33.088 -39.090 -40.771 1.00 45.53 475 PRO A C 1
ATOM 3505 O O . PRO A 1 475 ? 32.645 -40.206 -41.049 1.00 45.53 475 PRO A O 1
ATOM 3508 N N . PRO A 1 476 ? 34.377 -38.923 -40.423 1.00 47.31 476 PRO A N 1
ATOM 3509 C CA . PRO A 1 476 ? 35.258 -40.047 -40.141 1.00 47.31 476 PRO A CA 1
ATOM 3510 C C . PRO A 1 476 ? 35.075 -40.518 -38.690 1.00 47.31 476 PRO A C 1
ATOM 3512 O O . PRO A 1 476 ? 35.307 -39.780 -37.735 1.00 47.31 476 PRO A O 1
ATOM 3515 N N . SER A 1 477 ? 34.667 -41.774 -38.528 1.00 42.06 477 SER A N 1
ATOM 3516 C CA . SER A 1 477 ? 34.794 -42.518 -37.268 1.00 42.06 477 SER A CA 1
ATOM 3517 C C . SER A 1 477 ? 36.219 -43.063 -37.120 1.00 42.06 477 SER A C 1
ATOM 3519 O O . SER A 1 477 ? 36.841 -43.388 -38.129 1.00 42.06 477 SER A O 1
ATOM 3521 N N . GLY A 1 478 ? 36.713 -43.275 -35.894 1.00 33.38 478 GLY A N 1
ATOM 3522 C CA . GLY A 1 478 ? 37.912 -44.100 -35.707 1.00 33.38 478 GLY A CA 1
ATOM 3523 C C . GLY A 1 478 ? 38.559 -44.057 -34.323 1.00 33.38 478 GLY A C 1
ATOM 3524 O O . GLY A 1 478 ? 39.113 -43.030 -33.963 1.00 33.38 478 GLY A O 1
ATOM 3525 N N . TYR A 1 479 ? 38.575 -45.224 -33.658 1.00 38.03 479 TYR A N 1
ATOM 3526 C CA . TYR A 1 479 ? 39.493 -45.657 -32.582 1.00 38.03 479 TYR A CA 1
ATOM 3527 C C . TYR A 1 479 ? 39.528 -44.817 -31.277 1.00 38.03 479 TYR A C 1
ATOM 3529 O O . TYR A 1 479 ? 39.619 -43.601 -31.291 1.00 38.03 479 TYR A O 1
ATOM 3537 N N . GLY A 1 480 ? 39.513 -45.384 -30.067 1.00 31.12 480 GLY A N 1
ATOM 3538 C CA . GLY A 1 480 ? 39.533 -46.788 -29.634 1.00 31.12 480 GLY A CA 1
ATOM 3539 C C . GLY A 1 480 ? 40.286 -46.893 -28.289 1.00 31.12 480 GLY A C 1
ATOM 3540 O O . GLY A 1 480 ? 41.415 -46.411 -28.234 1.00 31.12 480 GLY A O 1
ATOM 3541 N N . PRO A 1 481 ? 39.719 -47.458 -27.202 1.00 47.00 481 PRO A N 1
ATOM 3542 C CA . PRO A 1 481 ? 40.347 -47.399 -25.878 1.00 47.00 481 PRO A CA 1
ATOM 3543 C C . PRO A 1 481 ? 41.103 -48.681 -25.476 1.00 47.00 481 PRO A C 1
ATOM 3545 O O . PRO A 1 481 ? 40.566 -49.783 -25.588 1.00 47.00 481 PRO A O 1
ATOM 3548 N N . PRO A 1 482 ? 42.290 -48.531 -24.870 1.00 44.06 482 PRO A N 1
ATOM 3549 C CA . PRO A 1 482 ? 42.805 -49.409 -23.820 1.00 44.06 482 PRO A CA 1
ATOM 3550 C C . PRO A 1 482 ? 42.884 -48.627 -22.485 1.00 44.06 482 PRO A C 1
ATOM 3552 O O . PRO A 1 482 ? 43.199 -47.444 -22.472 1.00 44.06 482 PRO A O 1
ATOM 3555 N N . GLY A 1 483 ? 42.612 -49.171 -21.301 1.00 35.75 483 GLY A N 1
ATOM 3556 C CA . GLY A 1 483 ? 42.463 -50.572 -20.929 1.00 35.75 483 GLY A CA 1
ATOM 3557 C C . GLY A 1 483 ? 43.563 -50.989 -19.951 1.00 35.75 483 GLY A C 1
ATOM 3558 O O . GLY A 1 483 ? 44.636 -51.387 -20.389 1.00 35.75 483 GLY A O 1
ATOM 3559 N N . GLY A 1 484 ? 43.267 -50.975 -18.644 1.00 32.06 484 GLY A N 1
ATOM 3560 C CA . GLY A 1 484 ? 43.913 -51.883 -17.688 1.00 32.06 484 GLY A CA 1
ATOM 3561 C C . GLY A 1 484 ? 44.648 -51.303 -16.466 1.00 32.06 484 GLY A C 1
ATOM 3562 O O . GLY A 1 484 ? 45.363 -50.314 -16.540 1.00 32.06 484 GLY A O 1
ATOM 3563 N N . TYR A 1 485 ? 44.519 -52.077 -15.382 1.00 33.25 485 TYR A N 1
ATOM 3564 C CA . TYR A 1 485 ? 45.475 -52.311 -14.287 1.00 33.25 485 TYR A CA 1
ATOM 3565 C C . TYR A 1 485 ? 45.744 -51.242 -13.214 1.00 33.25 485 TYR A C 1
ATOM 3567 O O . TYR A 1 485 ? 46.586 -50.361 -13.342 1.00 33.25 485 TYR A O 1
ATOM 3575 N N . ALA A 1 486 ? 45.146 -51.499 -12.045 1.00 41.47 486 ALA A N 1
ATOM 3576 C CA . ALA A 1 486 ? 45.760 -51.232 -10.746 1.00 41.47 486 ALA A CA 1
ATOM 3577 C C . ALA A 1 486 ? 46.651 -52.420 -10.311 1.00 41.47 486 ALA A C 1
ATOM 3579 O O . ALA A 1 486 ? 46.342 -53.564 -10.661 1.00 41.47 486 ALA A O 1
ATOM 3580 N N . PRO A 1 487 ? 47.692 -52.178 -9.495 1.00 51.06 487 PRO A N 1
ATOM 3581 C CA . PRO A 1 487 ? 48.243 -53.192 -8.591 1.00 51.06 487 PRO A CA 1
ATOM 3582 C C . PRO A 1 487 ? 48.343 -52.714 -7.114 1.00 51.06 487 PRO A C 1
ATOM 3584 O O . PRO A 1 487 ? 48.140 -51.529 -6.843 1.00 51.06 487 PRO A O 1
ATOM 3587 N N . PRO A 1 488 ? 48.609 -53.615 -6.139 1.00 44.53 488 PRO A N 1
ATOM 3588 C CA . PRO A 1 488 ? 48.252 -53.381 -4.733 1.00 44.53 488 PRO A CA 1
ATOM 3589 C C . PRO A 1 488 ? 49.408 -53.427 -3.705 1.00 44.53 488 PRO A C 1
ATOM 3591 O O . PRO A 1 488 ? 50.388 -54.143 -3.882 1.00 44.53 488 PRO A O 1
ATOM 3594 N N . GLY A 1 489 ? 49.159 -52.831 -2.531 1.00 33.31 489 GLY A N 1
ATOM 3595 C CA . GLY A 1 489 ? 49.462 -53.454 -1.229 1.00 33.31 489 GLY A CA 1
ATOM 3596 C C . GLY A 1 489 ? 50.826 -53.221 -0.549 1.00 33.31 489 GLY A C 1
ATOM 3597 O O . GLY A 1 489 ? 51.788 -52.771 -1.156 1.00 33.31 489 GLY A O 1
ATOM 3598 N N . ALA A 1 490 ? 50.849 -53.638 0.730 1.00 32.59 490 ALA A N 1
ATOM 3599 C CA . ALA A 1 490 ? 51.916 -53.637 1.753 1.00 32.59 490 ALA A CA 1
ATOM 3600 C C . ALA A 1 490 ? 52.051 -52.355 2.621 1.00 32.59 490 ALA A C 1
ATOM 3602 O O . ALA A 1 490 ? 52.183 -51.272 2.069 1.00 32.59 490 ALA A O 1
ATOM 3603 N N . SER A 1 491 ? 52.064 -52.304 3.969 1.00 34.38 491 SER A N 1
ATOM 3604 C CA . SER A 1 491 ? 51.931 -53.212 5.145 1.00 34.38 491 SER A CA 1
ATOM 3605 C C . SER A 1 491 ? 53.117 -53.050 6.119 1.00 34.38 491 SER A C 1
ATOM 3607 O O . SER A 1 491 ? 54.262 -53.186 5.699 1.00 34.38 491 SER A O 1
ATOM 3609 N N . GLY A 1 492 ? 52.842 -52.882 7.422 1.00 34.03 492 GLY A N 1
ATOM 3610 C CA . GLY A 1 492 ? 53.848 -52.760 8.501 1.00 34.03 492 GLY A CA 1
ATOM 3611 C C . GLY A 1 492 ? 54.193 -51.299 8.861 1.00 34.03 492 GLY A C 1
ATOM 3612 O O . GLY A 1 492 ? 54.048 -50.420 8.025 1.00 34.03 492 GLY A O 1
ATOM 3613 N N . VAL A 1 493 ? 54.624 -50.948 10.081 1.00 33.69 493 VAL A N 1
ATOM 3614 C CA . VAL A 1 493 ? 55.068 -51.757 11.239 1.00 33.69 493 VAL A CA 1
ATOM 3615 C C . VAL A 1 493 ? 54.671 -51.071 12.564 1.00 33.69 493 VAL A C 1
ATOM 3617 O O . VAL A 1 493 ? 54.601 -49.849 12.653 1.00 33.69 493 VAL A O 1
ATOM 3620 N N . SER A 1 494 ? 54.432 -51.867 13.609 1.00 38.69 494 SER A N 1
ATOM 3621 C CA . SER A 1 494 ? 54.173 -51.443 14.994 1.00 38.69 494 SER A CA 1
ATOM 3622 C C . SER A 1 494 ? 55.440 -51.028 15.762 1.00 38.69 494 SER A C 1
ATOM 3624 O O . SER A 1 494 ? 56.432 -51.753 15.727 1.00 38.69 494 SER A O 1
ATOM 3626 N N . GLY A 1 495 ? 55.375 -49.961 16.567 1.00 32.19 495 GLY A N 1
ATOM 3627 C CA . GLY A 1 495 ? 56.436 -49.578 17.512 1.00 32.19 495 GLY A CA 1
ATOM 3628 C C . GLY A 1 495 ? 55.865 -48.957 18.790 1.00 32.19 495 GLY A C 1
ATOM 3629 O O . GLY A 1 495 ? 55.045 -48.046 18.720 1.00 32.19 495 GLY A O 1
ATOM 3630 N N . ALA A 1 496 ? 56.267 -49.471 19.954 1.00 36.19 496 ALA A N 1
ATOM 3631 C CA . ALA A 1 496 ? 55.744 -49.068 21.261 1.00 36.19 496 ALA A CA 1
ATOM 3632 C C . ALA A 1 496 ? 56.747 -48.227 22.070 1.00 36.19 496 ALA A C 1
ATOM 3634 O O . ALA A 1 496 ? 57.955 -48.396 21.935 1.00 36.19 496 ALA A O 1
ATOM 3635 N N . GLY A 1 497 ? 56.227 -47.420 23.004 1.00 33.25 497 GLY A N 1
ATOM 3636 C CA . GLY A 1 497 ? 56.990 -46.861 24.128 1.00 33.25 497 GLY A CA 1
ATOM 3637 C C . GLY A 1 497 ? 57.171 -45.341 24.100 1.00 33.25 497 GLY A C 1
ATOM 3638 O O . GLY A 1 497 ? 57.653 -44.779 23.125 1.00 33.25 497 GLY A O 1
ATOM 3639 N N . GLY A 1 498 ? 56.817 -44.671 25.205 1.00 34.50 498 GLY A N 1
ATOM 3640 C CA . GLY A 1 498 ? 57.055 -43.229 25.363 1.00 34.50 498 GLY A CA 1
ATOM 3641 C C . GLY A 1 498 ? 56.124 -42.520 26.348 1.00 34.50 498 GLY A C 1
ATOM 3642 O O . GLY A 1 498 ? 55.338 -41.667 25.948 1.00 34.50 498 GLY A O 1
ATOM 3643 N N . ARG A 1 499 ? 56.209 -42.827 27.653 1.00 42.38 499 ARG A N 1
ATOM 3644 C CA . ARG A 1 499 ? 55.610 -41.953 28.683 1.00 42.38 499 ARG A CA 1
ATOM 3645 C C . ARG A 1 499 ? 56.372 -40.621 28.701 1.00 42.38 499 ARG A C 1
ATOM 3647 O O . ARG A 1 499 ? 57.554 -40.615 29.024 1.00 42.38 499 ARG A O 1
ATOM 3654 N N . GLY A 1 500 ? 55.695 -39.509 28.411 1.00 36.09 500 GLY A N 1
ATOM 3655 C CA . GLY A 1 500 ? 56.297 -38.172 28.387 1.00 36.09 500 GLY A CA 1
ATOM 3656 C C . GLY A 1 500 ? 55.324 -37.100 28.867 1.00 36.09 500 GLY A C 1
ATOM 3657 O O . GLY A 1 500 ? 54.560 -36.551 28.083 1.00 36.09 500 GLY A O 1
ATOM 3658 N N . ASN A 1 501 ? 55.348 -36.812 30.167 1.00 45.94 501 ASN A N 1
ATOM 3659 C CA . ASN A 1 501 ? 54.514 -35.791 30.799 1.00 45.94 501 ASN A CA 1
ATOM 3660 C C . ASN A 1 501 ? 54.987 -34.379 30.389 1.00 45.94 501 ASN A C 1
ATOM 3662 O O . ASN A 1 501 ? 56.110 -33.998 30.728 1.00 45.94 501 ASN A O 1
ATOM 3666 N N . ARG A 1 502 ? 54.166 -33.586 29.685 1.00 39.03 502 ARG A N 1
ATOM 3667 C CA . ARG A 1 502 ? 54.439 -32.155 29.450 1.00 39.03 502 ARG A CA 1
ATOM 3668 C C . ARG A 1 502 ? 53.148 -31.351 29.292 1.00 39.03 502 ARG A C 1
ATOM 3670 O O . ARG A 1 502 ? 52.203 -31.808 28.660 1.00 39.03 502 ARG A O 1
ATOM 3677 N N . GLY A 1 503 ? 53.114 -30.178 29.925 1.00 39.31 503 GLY A N 1
ATOM 3678 C CA . GLY A 1 503 ? 51.886 -29.422 30.178 1.00 39.31 503 GLY A CA 1
ATOM 3679 C C . GLY A 1 503 ? 51.173 -28.924 28.922 1.00 39.31 503 GLY A C 1
ATOM 3680 O O . GLY A 1 503 ? 51.800 -28.392 28.006 1.00 39.31 503 GLY A O 1
ATOM 3681 N N . GLY A 1 504 ? 49.846 -29.053 28.924 1.00 36.91 504 GLY A N 1
ATOM 3682 C CA . GLY A 1 504 ? 48.987 -28.487 27.894 1.00 36.91 504 GLY A CA 1
ATOM 3683 C C . GLY A 1 504 ? 48.913 -26.968 28.007 1.00 36.91 504 GLY A C 1
ATOM 3684 O O . GLY A 1 504 ? 48.167 -26.439 28.828 1.00 36.91 504 GLY A O 1
ATOM 3685 N N . TYR A 1 505 ? 49.630 -26.268 27.128 1.00 43.53 505 TYR A N 1
ATOM 3686 C CA . TYR A 1 505 ? 49.160 -24.962 26.680 1.00 43.53 505 TYR A CA 1
ATOM 3687 C C . TYR A 1 505 ? 47.844 -25.187 25.936 1.00 43.53 505 TYR A C 1
ATOM 3689 O O . TYR A 1 505 ? 47.802 -25.955 24.974 1.00 43.53 505 TYR A O 1
ATOM 3697 N N . GLY A 1 506 ? 46.771 -24.546 26.401 1.00 42.78 506 GLY A N 1
ATOM 3698 C CA . GLY A 1 506 ? 45.475 -24.595 25.738 1.00 42.78 506 GLY A CA 1
ATOM 3699 C C . GLY A 1 506 ? 45.584 -23.977 24.351 1.00 42.78 506 GLY A C 1
ATOM 3700 O O . GLY A 1 506 ? 45.566 -22.756 24.215 1.00 42.78 506 GLY A O 1
ATOM 3701 N N . GLY A 1 507 ? 45.719 -24.821 23.328 1.00 39.81 507 GLY A N 1
ATOM 3702 C CA . GLY A 1 507 ? 45.649 -24.391 21.942 1.00 39.81 507 GLY A CA 1
ATOM 3703 C C . GLY A 1 507 ? 44.272 -23.797 21.692 1.00 39.81 507 GLY A C 1
ATOM 3704 O O . GLY A 1 507 ? 43.284 -24.529 21.661 1.00 39.81 507 GLY A O 1
ATOM 3705 N N . GLY A 1 508 ? 44.209 -22.474 21.537 1.00 42.91 508 GLY A N 1
ATOM 3706 C CA . GLY A 1 508 ? 43.011 -21.800 21.065 1.00 42.91 508 GLY A CA 1
ATOM 3707 C C . GLY A 1 508 ? 42.679 -22.352 19.687 1.00 42.91 508 GLY A C 1
ATOM 3708 O O . GLY A 1 508 ? 43.350 -22.017 18.713 1.00 42.91 508 GLY A O 1
ATOM 3709 N N . GLY A 1 509 ? 41.686 -23.239 19.626 1.00 40.25 509 GLY A N 1
ATOM 3710 C CA . GLY A 1 509 ? 41.194 -23.792 18.378 1.00 40.25 509 GLY A CA 1
ATOM 3711 C C . GLY A 1 509 ? 40.628 -22.657 17.545 1.00 40.25 509 GLY A C 1
ATOM 3712 O O . GLY A 1 509 ? 39.498 -22.233 17.773 1.00 40.25 509 GLY A O 1
ATOM 3713 N N . GLY A 1 510 ? 41.426 -22.155 16.602 1.00 39.72 510 GLY A N 1
ATOM 3714 C CA . GLY A 1 510 ? 40.958 -21.246 15.571 1.00 39.72 510 GLY A CA 1
ATOM 3715 C C . GLY A 1 510 ? 39.922 -21.986 14.743 1.00 39.72 510 GLY A C 1
ATOM 3716 O O . GLY A 1 510 ? 40.283 -22.737 13.839 1.00 39.72 510 GLY A O 1
ATOM 3717 N N . GLY A 1 511 ? 38.648 -21.820 15.101 1.00 46.12 511 GLY A N 1
ATOM 3718 C CA . GLY A 1 511 ? 37.538 -22.357 14.335 1.00 46.12 511 GLY A CA 1
ATOM 3719 C C . GLY A 1 511 ? 37.671 -21.844 12.911 1.00 46.12 511 GLY A C 1
ATOM 3720 O O . GLY A 1 511 ? 37.635 -20.635 12.688 1.00 46.12 511 GLY A O 1
ATOM 3721 N N . SER A 1 512 ? 37.890 -22.759 11.967 1.00 46.75 512 SER A N 1
ATOM 3722 C CA . SER A 1 512 ? 37.920 -22.415 10.552 1.00 46.75 512 SER A CA 1
ATOM 3723 C C . SER A 1 512 ? 36.563 -21.808 10.217 1.00 46.75 512 SER A C 1
ATOM 3725 O O . SER A 1 512 ? 35.544 -22.495 10.278 1.00 46.75 512 SER A O 1
ATOM 3727 N N . VAL A 1 513 ? 36.547 -20.499 9.954 1.00 59.28 513 VAL A N 1
ATOM 3728 C CA . VAL A 1 513 ? 35.351 -19.823 9.461 1.00 59.28 513 VAL A CA 1
ATOM 3729 C C . VAL A 1 513 ? 35.039 -20.469 8.120 1.00 59.28 513 VAL A C 1
ATOM 3731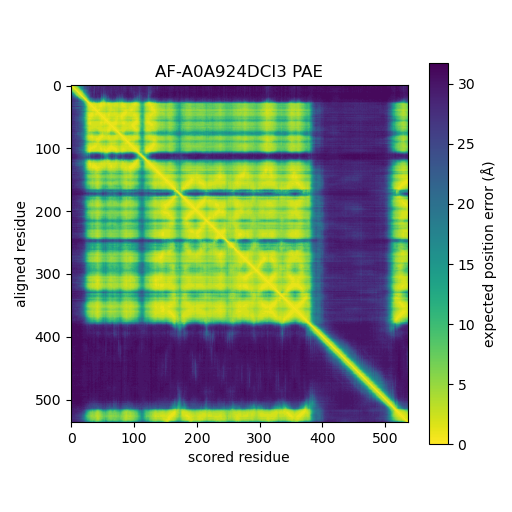 O O . VAL A 1 513 ? 35.878 -20.440 7.218 1.00 59.28 513 VAL A O 1
ATOM 3734 N N . ASP A 1 514 ? 33.869 -21.094 8.018 1.00 60.78 514 ASP A N 1
ATOM 3735 C CA . ASP A 1 514 ? 33.433 -21.725 6.780 1.00 60.78 514 ASP A CA 1
ATOM 3736 C C . ASP A 1 514 ? 33.280 -20.636 5.710 1.00 60.78 514 ASP A C 1
ATOM 3738 O O . ASP A 1 514 ? 32.400 -19.778 5.781 1.00 60.78 514 ASP A O 1
ATOM 3742 N N . THR A 1 515 ? 34.213 -20.639 4.759 1.00 67.88 515 THR A N 1
ATOM 3743 C CA . THR A 1 515 ? 34.268 -19.715 3.616 1.00 67.88 515 THR A CA 1
ATOM 3744 C C . THR A 1 515 ? 33.575 -20.302 2.384 1.00 67.88 515 THR A C 1
ATOM 3746 O O . THR A 1 515 ? 33.648 -19.730 1.296 1.00 67.88 515 THR A O 1
ATOM 3749 N N . GLY A 1 516 ? 32.906 -21.451 2.534 1.00 82.06 516 GLY A N 1
ATOM 3750 C CA . GLY A 1 516 ? 32.140 -22.083 1.474 1.00 82.06 516 GLY A CA 1
ATOM 3751 C C . GLY A 1 516 ? 30.914 -21.261 1.042 1.00 82.06 516 GLY A C 1
ATOM 3752 O O . GLY A 1 516 ? 30.372 -20.476 1.825 1.00 82.06 516 GLY A O 1
ATOM 3753 N N . PRO A 1 517 ? 30.424 -21.454 -0.198 1.00 85.69 517 PRO A N 1
ATOM 3754 C CA . PRO A 1 517 ? 29.169 -20.863 -0.644 1.00 85.69 517 PRO A CA 1
ATOM 3755 C C . PRO A 1 517 ? 28.002 -21.283 0.256 1.00 85.69 517 PRO A C 1
ATOM 3757 O O . PRO A 1 517 ? 27.753 -22.473 0.468 1.00 85.69 517 PRO A O 1
ATOM 3760 N N . ARG A 1 518 ? 27.261 -20.294 0.751 1.00 87.56 518 ARG A N 1
ATOM 3761 C CA . ARG A 1 518 ? 26.107 -20.475 1.637 1.00 87.56 518 ARG A CA 1
ATOM 3762 C C . ARG A 1 518 ? 24.843 -19.900 1.025 1.00 87.56 518 ARG A C 1
ATOM 3764 O O . ARG A 1 518 ? 24.863 -18.844 0.391 1.00 87.56 518 ARG A O 1
ATOM 3771 N N . SER A 1 519 ? 23.721 -20.577 1.260 1.00 89.81 519 SER A N 1
ATOM 3772 C CA . SER A 1 519 ? 22.422 -20.123 0.776 1.00 89.81 519 SER A CA 1
ATOM 3773 C C . SER A 1 519 ? 21.987 -18.869 1.520 1.00 89.81 519 SER A C 1
ATOM 3775 O O . SER A 1 519 ? 21.967 -18.867 2.752 1.00 89.81 519 SER A O 1
ATOM 3777 N N . VAL A 1 520 ? 21.587 -17.841 0.782 1.00 90.44 520 VAL A N 1
ATOM 3778 C CA . VAL A 1 520 ? 21.047 -16.598 1.335 1.00 90.44 520 VAL A CA 1
ATOM 3779 C C . VAL A 1 520 ? 19.775 -16.211 0.597 1.00 90.44 520 VAL A C 1
ATOM 3781 O O . VAL A 1 520 ? 19.689 -16.357 -0.626 1.00 90.44 520 VAL A O 1
ATOM 3784 N N . THR A 1 521 ? 18.798 -15.706 1.347 1.00 92.00 521 THR A N 1
ATOM 3785 C CA . THR A 1 521 ? 17.553 -15.179 0.794 1.00 92.00 521 THR A CA 1
ATOM 3786 C C . THR A 1 521 ? 17.320 -13.755 1.283 1.00 92.00 521 THR A C 1
ATOM 3788 O O . THR A 1 521 ? 17.194 -13.502 2.479 1.00 92.00 521 THR A O 1
ATOM 3791 N N . VAL A 1 522 ? 17.248 -12.814 0.343 1.00 90.56 522 VAL A N 1
ATOM 3792 C CA . VAL A 1 522 ? 16.979 -11.396 0.597 1.00 90.56 522 VAL A CA 1
ATOM 3793 C C . VAL A 1 522 ? 15.567 -11.057 0.138 1.00 90.56 522 VAL A C 1
ATOM 3795 O O . VAL A 1 522 ? 15.169 -11.379 -0.983 1.00 90.56 522 VAL A O 1
ATOM 3798 N N . LYS A 1 523 ? 14.808 -10.375 0.994 1.00 92.56 523 LYS A N 1
ATOM 3799 C CA . LYS A 1 523 ? 13.443 -9.918 0.731 1.00 92.56 523 LYS A CA 1
ATOM 3800 C C . LYS A 1 523 ? 13.377 -8.396 0.823 1.00 92.56 523 LYS A C 1
ATOM 3802 O O . LYS A 1 523 ? 13.444 -7.822 1.908 1.00 92.56 523 LYS A O 1
ATOM 3807 N N . ALA A 1 524 ? 13.182 -7.744 -0.318 1.00 91.25 524 ALA A N 1
ATOM 3808 C CA . ALA A 1 524 ? 12.879 -6.322 -0.404 1.00 91.25 524 ALA A CA 1
ATOM 3809 C C . ALA A 1 524 ? 11.361 -6.125 -0.523 1.00 91.25 524 ALA A C 1
ATOM 3811 O O . ALA A 1 524 ? 10.720 -6.634 -1.442 1.00 91.25 524 ALA A O 1
ATOM 3812 N N . THR A 1 525 ? 10.771 -5.378 0.407 1.00 93.69 525 THR A N 1
ATOM 3813 C CA . THR A 1 525 ? 9.360 -4.968 0.361 1.00 93.69 525 THR A CA 1
ATOM 3814 C C . THR A 1 525 ? 9.282 -3.461 0.159 1.00 93.69 525 THR A C 1
ATOM 3816 O O . THR A 1 525 ? 10.073 -2.719 0.730 1.00 93.69 525 THR A O 1
ATOM 3819 N N . THR A 1 526 ? 8.356 -2.983 -0.668 1.00 93.62 526 THR A N 1
ATOM 3820 C CA . THR A 1 526 ? 8.111 -1.556 -0.906 1.00 93.62 526 THR A CA 1
ATOM 3821 C C . THR A 1 526 ? 6.614 -1.291 -0.943 1.00 93.62 526 THR A C 1
ATOM 3823 O O . THR A 1 526 ? 5.922 -1.718 -1.865 1.00 93.62 526 THR A O 1
ATOM 3826 N N . GLU A 1 527 ? 6.111 -0.565 0.049 1.00 95.50 527 GLU A N 1
ATOM 3827 C CA . GLU A 1 527 ? 4.747 -0.045 0.070 1.00 95.50 527 GLU A CA 1
ATOM 3828 C C . GLU A 1 527 ? 4.766 1.405 -0.415 1.00 95.50 527 GLU A C 1
ATOM 3830 O O . GLU A 1 527 ? 5.500 2.233 0.118 1.00 95.50 527 GLU A O 1
ATOM 3835 N N . THR A 1 528 ? 3.968 1.722 -1.433 1.00 96.12 528 THR A N 1
ATOM 3836 C CA . THR A 1 528 ? 3.702 3.102 -1.862 1.00 96.12 528 THR A CA 1
ATOM 3837 C C . THR A 1 528 ? 2.212 3.364 -1.760 1.00 96.12 528 THR A C 1
ATOM 3839 O O . THR A 1 528 ? 1.429 2.580 -2.290 1.00 96.12 528 THR A O 1
ATOM 3842 N N . PHE A 1 529 ? 1.811 4.448 -1.104 1.00 96.38 529 PHE A N 1
ATOM 3843 C CA . PHE A 1 529 ? 0.408 4.795 -0.880 1.00 96.38 529 PHE A CA 1
ATOM 3844 C C . PHE A 1 529 ? 0.167 6.292 -1.059 1.00 96.38 529 PHE A C 1
ATOM 3846 O O . PHE A 1 529 ? 1.037 7.115 -0.769 1.00 96.38 529 PHE A O 1
ATOM 3853 N N . ILE A 1 530 ? -1.014 6.644 -1.564 1.00 97.31 530 ILE A N 1
ATOM 3854 C CA . ILE A 1 530 ? -1.435 8.033 -1.727 1.00 97.31 530 ILE A CA 1
ATOM 3855 C C . ILE A 1 530 ? -1.719 8.656 -0.353 1.00 97.31 530 ILE A C 1
ATOM 3857 O O . ILE A 1 530 ? -2.433 8.083 0.469 1.00 97.31 530 ILE A O 1
ATOM 3861 N N . THR A 1 531 ? -1.163 9.838 -0.103 1.00 96.69 531 THR A N 1
ATOM 3862 C CA . THR A 1 531 ? -1.319 10.585 1.157 1.00 96.69 531 THR A CA 1
ATOM 3863 C C . THR A 1 531 ? -1.947 11.957 0.974 1.00 96.69 531 THR A C 1
ATOM 3865 O O . THR A 1 531 ? -2.490 12.507 1.928 1.00 96.69 531 THR A O 1
ATOM 3868 N N . GLY A 1 532 ? -1.918 12.510 -0.240 1.00 95.44 532 GLY A N 1
ATOM 3869 C CA . GLY A 1 532 ? -2.469 13.829 -0.518 1.00 95.44 532 GLY A CA 1
ATOM 3870 C C . GLY A 1 532 ? -3.009 13.961 -1.933 1.00 95.44 532 GLY A C 1
ATOM 3871 O O . GLY A 1 532 ? -2.460 13.410 -2.886 1.00 95.44 532 GLY A O 1
ATOM 3872 N N . VAL A 1 533 ? -4.084 14.734 -2.056 1.00 95.62 533 VAL A N 1
ATOM 3873 C CA . VAL A 1 533 ? -4.632 15.210 -3.324 1.00 95.62 533 VAL A CA 1
ATOM 3874 C C . VAL A 1 533 ? -4.909 16.696 -3.168 1.00 95.62 533 VAL A C 1
ATOM 3876 O O . VAL A 1 533 ? -5.678 17.085 -2.292 1.00 95.62 533 VAL A O 1
ATOM 3879 N N . SER A 1 534 ? -4.320 17.520 -4.025 1.00 95.50 534 SER A N 1
ATOM 3880 C CA . SER A 1 534 ? -4.650 18.943 -4.128 1.00 95.50 534 SER A CA 1
ATOM 3881 C C . SER A 1 534 ? -4.746 19.374 -5.589 1.00 95.50 534 SER A C 1
ATOM 3883 O O . SER A 1 534 ? -4.334 18.649 -6.495 1.00 95.50 534 SER A O 1
ATOM 3885 N N . ARG A 1 535 ? -5.325 20.549 -5.827 1.00 91.00 535 ARG A N 1
ATOM 3886 C CA . ARG A 1 535 ? -5.206 21.290 -7.088 1.00 91.00 535 ARG A CA 1
ATOM 3887 C C . ARG A 1 535 ? -4.425 22.570 -6.804 1.00 91.00 535 ARG A C 1
ATOM 3889 O O . ARG A 1 535 ? -4.422 23.023 -5.656 1.00 91.00 535 ARG A O 1
ATOM 3896 N N . ARG A 1 536 ? -3.711 23.063 -7.810 1.00 80.06 536 ARG A N 1
ATOM 3897 C CA . ARG A 1 536 ? -3.048 24.374 -7.776 1.00 80.06 536 ARG A CA 1
ATOM 3898 C C . ARG A 1 536 ? -4.055 25.497 -7.995 1.00 80.06 536 ARG A C 1
ATOM 3900 O O . ARG A 1 536 ? -5.107 25.203 -8.603 1.00 80.06 536 ARG A O 1
#